Protein AF-0000000087793435 (afdb_homodimer)

Secondary structure (DSSP, 8-state):
---------------PPPHHHHHHHHTS-HHHHHHHHH-SS---HHHHHHHHHHHHHTT----HHHHHHHHS---EEEEEE--TTSHHHHHHHHHHHHHHHHTT-EEEEEE--S-HHHHHHHHHHHT-SEEEEES-HHHHHHHHHH--S-EEEEES----SSEEEEEE-HHHHHHHHHHHHHTT---EEEEES---GGGHHHHHHHHHHHHHHTPPPEEEE-----HHHHHHHHHHHHHHH---SEEEESSHHHHHHHHHHHHHHTPPTTTT-EEE-SB--GGGGGSSSPPBEEE--HHHHHHHHHHHHHHHHH-TTSPP-EEEEE-EEE--GGGS-------------------/---------------PPPHHHHHHHHTS-HHHHHHHHH-SS---HHHHHHHHHHHHHTT----HHHHHHHHS---EEEEEE--TTSHHHHHHHHHHHHHHHHTT-EEEEEE--S-HHHHHHHHHHHT-SEEEEES-HHHHHHHHHH--S-EEEEES----SSEEEEEE-HHHHHHHHHHHHHTT---EEEEES---GGGHHHHHHHHHHHHHHTPPPEEEE-----HHHHHHHHHHHHHHH---SEEEESSHHHHHHHHHHHHHHT--TTTT-EEE-SB--GGGGGSSSPPBEEE--HHHHHHHHHHHHHHHHH-TTSPP-EEEEE-EEE--GGGS-------------------

pLDDT: mean 82.8, std 18.83, range [18.84, 98.69]

Radius of gyration: 31.15 Å; Cα contacts (8 Å, |Δi|>4): 1293; chains: 2; bounding box: 87×116×89 Å

InterPro domains:
  IPR000843 LacI-type HTH domain [PF00356] (18-63)
  IPR000843 LacI-type HTH domain [PS50932] (17-71)
  IPR000843 LacI-type HTH domain [SM00354] (16-86)
  IPR000843 LacI-type HTH domain [cd01392] (20-71)
  IPR010982 Lambda repressor-like, DNA-binding domain superfamily [G3DSA:1.10.260.40] (10-74)
  IPR010982 Lambda repressor-like, DNA-binding domain superfamily [SSF47413] (15-74)
  IPR028082 Periplasmic binding protein-like I [SSF53822] (73-322)
  IPR046335 Transcriptional regulator LacI/GalR-like, sensor domain [PF13377] (180-324)

Structure (mmCIF, N/CA/C/O backbone):
data_AF-0000000087793435-model_v1
#
loop_
_entity.id
_entity.type
_entity.pdbx_description
1 polymer 'Transcriptional regulator, LacI family'
#
loop_
_atom_site.group_PDB
_atom_site.id
_atom_site.type_symbol
_atom_site.label_atom_id
_atom_site.label_alt_id
_atom_site.label_comp_id
_atom_site.label_asym_id
_atom_site.label_entity_id
_atom_site.label_seq_id
_atom_site.pdbx_PDB_ins_code
_atom_site.Cartn_x
_atom_site.Cartn_y
_atom_site.Cartn_z
_atom_site.occupancy
_atom_site.B_iso_or_equiv
_atom_site.auth_seq_id
_atom_site.auth_comp_id
_atom_site.auth_asym_id
_atom_site.auth_atom_id
_atom_site.pdbx_PDB_model_num
ATOM 1 N N . MET A 1 1 ? 39.75 32.812 42.5 1 32.31 1 MET A N 1
ATOM 2 C CA . MET A 1 1 ? 39.656 32.531 41.062 1 32.31 1 MET A CA 1
ATOM 3 C C . MET A 1 1 ? 38.188 32.625 40.594 1 32.31 1 MET A C 1
ATOM 5 O O . MET A 1 1 ? 37.312 31.953 41.156 1 32.31 1 MET A O 1
ATOM 9 N N . PRO A 1 2 ? 37.812 33.656 39.812 1 35.44 2 PRO A N 1
ATOM 10 C CA . PRO A 1 2 ? 36.406 34 39.5 1 35.44 2 PRO A CA 1
ATOM 11 C C . PRO A 1 2 ? 35.75 32.906 38.656 1 35.44 2 PRO A C 1
ATOM 13 O O . PRO A 1 2 ? 36.375 32.25 37.812 1 35.44 2 PRO A O 1
ATOM 16 N N . ARG A 1 3 ? 34.75 32.219 39.219 1 41.03 3 ARG A N 1
ATOM 17 C CA . ARG A 1 3 ? 33.844 31.234 38.594 1 41.03 3 ARG A CA 1
ATOM 18 C C . ARG A 1 3 ? 33.188 31.797 37.344 1 41.03 3 ARG A C 1
ATOM 20 O O . ARG A 1 3 ? 32.375 32.719 37.438 1 41.03 3 ARG A O 1
ATOM 27 N N . THR A 1 4 ? 33.969 31.891 36.25 1 36.12 4 THR A N 1
ATOM 28 C CA . THR A 1 4 ? 33.406 32.312 35 1 36.12 4 THR A CA 1
ATOM 29 C C . THR A 1 4 ? 32.188 31.469 34.594 1 36.12 4 THR A C 1
ATOM 31 O O . THR A 1 4 ? 32.312 30.25 34.5 1 36.12 4 THR A O 1
ATOM 34 N N . LYS A 1 5 ? 31.031 31.953 35 1 41.03 5 LYS A N 1
ATOM 35 C CA . LYS A 1 5 ? 29.734 31.438 34.562 1 41.03 5 LYS A CA 1
ATOM 36 C C . LYS A 1 5 ? 29.703 31.219 33.062 1 41.03 5 LYS A C 1
ATOM 38 O O . LYS A 1 5 ? 29.828 32.156 32.281 1 41.03 5 LYS A O 1
ATOM 43 N N . ASN A 1 6 ? 30.297 30.156 32.531 1 36.53 6 ASN A N 1
ATOM 44 C CA . ASN A 1 6 ? 30.156 29.766 31.125 1 36.53 6 ASN A CA 1
ATOM 45 C C . ASN A 1 6 ? 28.688 29.781 30.688 1 36.53 6 ASN A C 1
ATOM 47 O O . ASN A 1 6 ? 27.891 28.938 31.125 1 36.53 6 ASN A O 1
ATOM 51 N N . GLU A 1 7 ? 28.109 31 30.609 1 34.34 7 GLU A N 1
ATOM 52 C CA . GLU A 1 7 ? 26.797 31.141 30 1 34.34 7 GLU A CA 1
ATOM 53 C C . GLU A 1 7 ? 26.734 30.391 28.672 1 34.34 7 GLU A C 1
ATOM 55 O O . GLU A 1 7 ? 27.531 30.641 27.766 1 34.34 7 GLU A O 1
ATOM 60 N N . THR A 1 8 ? 26.438 29.188 28.656 1 38 8 THR A N 1
ATOM 61 C CA . THR A 1 8 ? 26.141 28.484 27.406 1 38 8 THR A CA 1
ATOM 62 C C . THR A 1 8 ? 25.359 29.375 26.469 1 38 8 THR A C 1
ATOM 64 O O . THR A 1 8 ? 24.312 29.922 26.844 1 38 8 THR A O 1
ATOM 67 N N . PRO A 1 9 ? 26.047 30.047 25.516 1 35.44 9 PRO A N 1
ATOM 68 C CA . PRO A 1 9 ? 25.328 30.922 24.578 1 35.44 9 PRO A CA 1
ATOM 69 C C . PRO A 1 9 ? 23.984 30.359 24.156 1 35.44 9 PRO A C 1
ATOM 71 O O . PRO A 1 9 ? 23.875 29.156 23.875 1 35.44 9 PRO A O 1
ATOM 74 N N . ARG A 1 10 ? 22.906 30.812 24.703 1 35.09 10 ARG A N 1
ATOM 75 C CA . ARG A 1 10 ? 21.594 30.5 24.156 1 35.09 10 ARG A CA 1
ATOM 76 C C . ARG A 1 10 ? 21.625 30.5 22.625 1 35.09 10 ARG A C 1
ATOM 78 O O . ARG A 1 10 ? 22 31.484 22 1 35.09 10 ARG A O 1
ATOM 85 N N . ILE A 1 11 ? 22.094 29.484 22.047 1 35.69 11 ILE A N 1
ATOM 86 C CA . ILE A 1 11 ? 21.922 29.438 20.594 1 35.69 11 ILE A CA 1
ATOM 87 C C . ILE A 1 11 ? 20.625 30.156 20.203 1 35.69 11 ILE A C 1
ATOM 89 O O . ILE A 1 11 ? 19.531 29.719 20.578 1 35.69 11 ILE A O 1
ATOM 93 N N . GLU A 1 12 ? 20.641 31.469 20.141 1 35.97 12 GLU A N 1
ATOM 94 C CA . GLU A 1 12 ? 19.531 32.25 19.609 1 35.97 12 GLU A CA 1
ATOM 95 C C . GLU A 1 12 ? 18.938 31.609 18.359 1 35.97 12 GLU A C 1
ATOM 97 O O . GLU A 1 12 ? 19.672 31.25 17.438 1 35.97 12 GLU A O 1
ATOM 102 N N . ARG A 1 13 ? 17.969 30.844 18.484 1 40.03 13 ARG A N 1
ATOM 103 C CA . ARG A 1 13 ? 17.25 30.406 17.297 1 40.03 13 ARG A CA 1
ATOM 104 C C . ARG A 1 13 ? 17.172 31.516 16.25 1 40.03 13 ARG A C 1
ATOM 106 O O . ARG A 1 13 ? 16.922 32.688 16.594 1 40.03 13 ARG A O 1
ATOM 113 N N . PRO A 1 14 ? 17.969 31.516 15.25 1 43.78 14 PRO A N 1
ATOM 114 C CA . PRO A 1 14 ? 17.859 32.594 14.281 1 43.78 14 PRO A CA 1
ATOM 115 C C . PRO A 1 14 ? 16.438 33.125 14.125 1 43.78 14 PRO A C 1
ATOM 117 O O . PRO A 1 14 ? 15.484 32.344 14.195 1 43.78 14 PRO A O 1
ATOM 120 N N . LYS A 1 15 ? 16.188 34.344 14.453 1 52.03 15 LYS A N 1
ATOM 121 C CA . LYS A 1 15 ? 14.898 35.031 14.375 1 52.03 15 LYS A CA 1
ATOM 122 C C . LYS A 1 15 ? 14.188 34.719 13.055 1 52.03 15 LYS A C 1
ATOM 124 O O . LYS A 1 15 ? 14.742 34.969 11.984 1 52.03 15 LYS A O 1
ATOM 129 N N . ARG A 1 16 ? 13.297 33.812 12.945 1 58.72 16 ARG A N 1
ATOM 130 C CA . ARG A 1 16 ? 12.477 33.531 11.773 1 58.72 16 ARG A CA 1
ATOM 131 C C . ARG A 1 16 ? 11.852 34.812 11.234 1 58.72 16 ARG A C 1
ATOM 133 O O . ARG A 1 16 ? 11.445 35.688 12.008 1 58.72 16 ARG A O 1
ATOM 140 N N . VAL A 1 17 ? 12.125 35.125 9.922 1 69.25 17 VAL A N 1
ATOM 141 C CA . VAL A 1 17 ? 11.555 36.281 9.234 1 69.25 17 VAL A CA 1
ATOM 142 C C . VAL A 1 17 ? 10.047 36.312 9.461 1 69.25 17 VAL A C 1
ATOM 144 O O . VAL A 1 17 ? 9.367 35.281 9.328 1 69.25 17 VAL A O 1
ATOM 147 N N . THR A 1 18 ? 9.562 37.344 10.102 1 73.56 18 THR A N 1
ATOM 148 C CA . THR A 1 18 ? 8.141 37.5 10.352 1 73.56 18 THR A CA 1
ATOM 149 C C . THR A 1 18 ? 7.496 38.375 9.273 1 73.56 18 THR A C 1
ATOM 151 O O . THR A 1 18 ? 8.195 38.969 8.438 1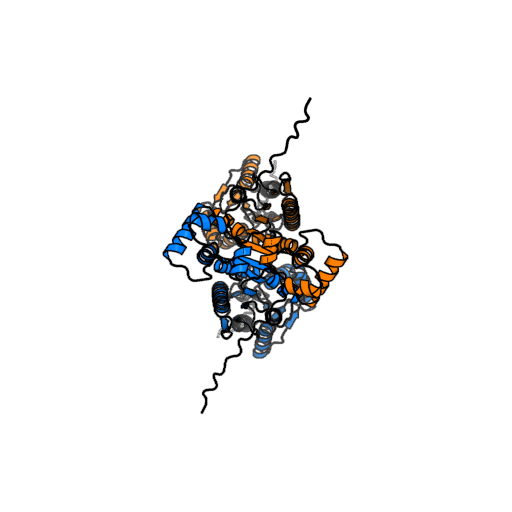 73.56 18 THR A O 1
ATOM 154 N N . LEU A 1 19 ? 6.191 38.312 9.336 1 80 19 LEU A N 1
ATOM 155 C CA . LEU A 1 19 ? 5.457 39.188 8.422 1 80 19 LEU A CA 1
ATOM 156 C C . LEU A 1 19 ? 5.871 40.656 8.609 1 80 19 LEU A C 1
ATOM 158 O O . LEU A 1 19 ? 5.941 41.406 7.637 1 80 19 LEU A O 1
ATOM 162 N N . GLN A 1 20 ? 6.168 40.969 9.867 1 82.19 20 GLN A N 1
ATOM 163 C CA . GLN A 1 20 ? 6.566 42.344 10.164 1 82.19 20 GLN A CA 1
ATOM 164 C C . GLN A 1 20 ? 7.902 42.688 9.508 1 82.19 20 GLN A C 1
ATOM 166 O O . GLN A 1 20 ? 8.086 43.781 9.008 1 82.19 20 GLN A O 1
ATOM 171 N N . ASP A 1 21 ? 8.742 41.688 9.5 1 84.81 21 ASP A N 1
ATOM 172 C CA . ASP A 1 21 ? 10.039 41.938 8.867 1 84.81 21 ASP A CA 1
ATOM 173 C C . ASP A 1 21 ? 9.883 42.25 7.383 1 84.81 21 ASP A C 1
ATOM 175 O O . ASP A 1 21 ? 10.547 43.156 6.863 1 84.81 21 ASP A O 1
ATOM 179 N N . ILE A 1 22 ? 9.047 41.469 6.824 1 86.12 22 ILE A N 1
ATOM 180 C CA . ILE A 1 22 ? 8.781 41.719 5.406 1 86.12 22 ILE A CA 1
ATOM 181 C C . ILE A 1 22 ? 8.109 43.062 5.219 1 86.12 22 ILE A C 1
ATOM 183 O O . ILE A 1 22 ? 8.445 43.812 4.289 1 86.12 22 ILE A O 1
ATOM 187 N N . ALA A 1 23 ? 7.27 43.375 6.062 1 88.81 23 ALA A N 1
ATOM 188 C CA . ALA A 1 23 ? 6.566 44.656 6.008 1 88.81 23 ALA A CA 1
ATOM 189 C C . ALA A 1 23 ? 7.539 45.812 6.113 1 88.81 23 ALA A C 1
ATOM 191 O O . ALA A 1 23 ? 7.434 46.812 5.367 1 88.81 23 ALA A O 1
ATOM 192 N N . ASP A 1 24 ? 8.438 45.656 6.938 1 89.31 24 ASP A N 1
ATOM 193 C CA . ASP A 1 24 ? 9.43 46.719 7.172 1 89.31 24 ASP A CA 1
ATOM 194 C C . ASP A 1 24 ? 10.297 46.938 5.938 1 89.31 24 ASP A C 1
ATOM 196 O O . ASP A 1 24 ? 10.578 48.062 5.559 1 89.31 24 ASP A O 1
ATOM 200 N N . VAL A 1 25 ? 10.641 45.875 5.355 1 89 25 VAL A N 1
ATOM 201 C CA . VAL A 1 25 ? 11.508 45.938 4.188 1 89 25 VAL A CA 1
ATOM 202 C C . VAL A 1 25 ? 10.719 46.469 2.99 1 89 25 VAL A C 1
ATOM 204 O O . VAL A 1 25 ? 11.234 47.25 2.197 1 89 25 VAL A O 1
ATOM 207 N N . ALA A 1 26 ? 9.578 46 2.898 1 88.75 26 ALA A N 1
ATOM 208 C CA . ALA A 1 26 ? 8.734 46.344 1.761 1 88.75 26 ALA A CA 1
ATOM 209 C C . ALA A 1 26 ? 8.141 47.75 1.93 1 88.75 26 ALA A C 1
ATOM 211 O O . ALA A 1 26 ? 7.656 48.344 0.965 1 88.75 26 ALA A O 1
ATOM 212 N N . GLY A 1 27 ? 8.164 48.312 3.127 1 90.5 27 GLY A N 1
ATOM 213 C CA . GLY A 1 27 ? 7.598 49.625 3.391 1 90.5 27 GLY A CA 1
ATOM 214 C C . GLY A 1 27 ? 6.078 49.656 3.385 1 90.5 27 GLY A C 1
ATOM 215 O O . GLY A 1 27 ? 5.461 50.594 2.898 1 90.5 27 GLY A O 1
ATOM 216 N N . VAL A 1 28 ? 5.523 48.562 3.664 1 88.88 28 VAL A N 1
ATOM 217 C CA . VAL A 1 28 ? 4.07 48.438 3.727 1 88.88 28 VAL A CA 1
ATOM 218 C C . VAL A 1 28 ? 3.65 47.938 5.098 1 88.88 28 VAL A C 1
ATOM 220 O O . VAL A 1 28 ? 4.496 47.562 5.91 1 88.88 28 VAL A O 1
ATOM 223 N N . LYS A 1 29 ? 2.379 48.031 5.391 1 85.56 29 LYS A N 1
ATOM 224 C CA . LYS A 1 29 ? 1.848 47.5 6.645 1 85.56 29 LYS A CA 1
ATOM 225 C C . LYS A 1 29 ? 1.837 45.969 6.645 1 85.56 29 LYS A C 1
ATOM 227 O O . LYS A 1 29 ? 1.738 45.344 5.586 1 85.56 29 LYS A O 1
ATOM 232 N N . LYS A 1 30 ? 1.914 45.344 7.832 1 86.38 30 LYS A N 1
ATOM 233 C CA . LYS A 1 30 ? 1.928 43.906 8.031 1 86.38 30 LYS A CA 1
ATOM 234 C C . LYS A 1 30 ? 0.72 43.25 7.367 1 86.38 30 LYS A C 1
ATOM 236 O O . LYS A 1 30 ? 0.837 42.156 6.781 1 86.38 30 LYS A O 1
ATOM 241 N N . MET A 1 31 ? -0.363 44 7.395 1 80.12 31 MET A N 1
ATOM 242 C CA . MET A 1 31 ? -1.601 43.469 6.824 1 80.12 31 MET A CA 1
ATOM 243 C C . MET A 1 31 ? -1.49 43.344 5.312 1 80.12 31 MET A C 1
ATOM 245 O O . MET A 1 31 ? -2.045 42.406 4.723 1 80.12 31 MET A O 1
ATOM 249 N N . VAL A 1 32 ? -0.834 44.25 4.742 1 81.5 32 VAL A N 1
ATOM 250 C CA . VAL A 1 32 ? -0.651 44.25 3.295 1 81.5 32 VAL A CA 1
ATOM 251 C C . VAL A 1 32 ? 0.236 43.062 2.898 1 81.5 32 VAL A C 1
ATOM 253 O O . VAL A 1 32 ? -0.026 42.406 1.899 1 81.5 32 VAL A O 1
ATOM 256 N N . VAL A 1 33 ? 1.247 42.75 3.781 1 83.5 33 VAL A N 1
ATOM 257 C CA . VAL A 1 33 ? 2.141 41.625 3.533 1 83.5 33 VAL A CA 1
ATOM 258 C C . VAL A 1 33 ? 1.359 40.312 3.637 1 83.5 33 VAL A C 1
ATOM 260 O O . VAL A 1 33 ? 1.476 39.438 2.768 1 83.5 33 VAL A O 1
ATOM 263 N N . SER A 1 34 ? 0.576 40.25 4.598 1 76.62 34 SER A N 1
ATOM 264 C CA . SER A 1 34 ? -0.233 39.031 4.801 1 76.62 34 SER A CA 1
ATOM 265 C C . SER A 1 34 ? -1.158 38.812 3.613 1 76.62 34 SER A C 1
ATOM 267 O O . SER A 1 34 ? -1.229 37.688 3.098 1 76.62 34 SER A O 1
ATOM 269 N N . ASN A 1 35 ? -1.756 39.875 3.209 1 74.31 35 ASN A N 1
ATOM 270 C CA . ASN A 1 35 ? -2.674 39.781 2.08 1 74.31 35 ASN A CA 1
ATOM 271 C C . ASN A 1 35 ? -1.939 39.406 0.793 1 74.31 35 ASN A C 1
ATOM 273 O O . ASN A 1 35 ? -2.436 38.625 -0.004 1 74.31 35 ASN A O 1
ATOM 277 N N . ALA A 1 36 ? -0.832 40 0.642 1 74.12 36 ALA A N 1
ATOM 278 C CA . ALA A 1 36 ? -0.05 39.75 -0.572 1 74.12 36 ALA A CA 1
ATOM 279 C C . ALA A 1 36 ? 0.448 38.312 -0.646 1 74.12 36 ALA A C 1
ATOM 281 O O . ALA A 1 36 ? 0.513 37.75 -1.73 1 74.12 36 ALA A O 1
ATOM 282 N N . LEU A 1 37 ? 0.745 37.812 0.496 1 74.12 37 LEU A N 1
ATOM 283 C CA . LEU A 1 37 ? 1.347 36.5 0.53 1 74.12 37 LEU A CA 1
ATOM 284 C C . LEU A 1 37 ? 0.274 35.406 0.525 1 74.12 37 LEU A C 1
ATOM 286 O O . LEU A 1 37 ? 0.468 34.344 -0.056 1 74.12 37 LEU A O 1
ATOM 290 N N . ASN A 1 38 ? -0.899 35.781 1.141 1 65.12 38 ASN A N 1
ATOM 291 C CA . ASN A 1 38 ? -1.924 34.75 1.334 1 65.12 38 ASN A CA 1
ATOM 292 C C . ASN A 1 38 ? -3.1 34.938 0.382 1 65.12 38 ASN A C 1
ATOM 294 O O . ASN A 1 38 ? -3.949 34.062 0.247 1 65.12 38 ASN A O 1
ATOM 298 N N . GLY A 1 39 ? -3.137 36.031 -0.288 1 59.53 39 GLY A N 1
ATOM 299 C CA . GLY A 1 39 ? -4.164 36.312 -1.277 1 59.53 39 GLY A CA 1
ATOM 300 C C . GLY A 1 39 ? -5.535 36.531 -0.666 1 59.53 39 GLY A C 1
ATOM 301 O O . GLY A 1 39 ? -6.551 36.156 -1.254 1 59.53 39 GLY A O 1
ATOM 302 N N . THR A 1 40 ? -5.625 37 0.564 1 56.06 40 THR A N 1
ATOM 303 C CA . THR A 1 40 ? -6.887 37.156 1.274 1 56.06 40 THR A CA 1
ATOM 304 C C . THR A 1 40 ? -7.609 38.438 0.832 1 56.06 40 THR A C 1
ATOM 306 O O . THR A 1 40 ? -8.836 38.438 0.735 1 56.06 40 THR A O 1
ATOM 309 N N . ARG A 1 41 ? -6.91 39.5 0.676 1 62.28 41 ARG A N 1
ATOM 310 C CA . ARG A 1 41 ? -7.473 40.75 0.179 1 62.28 41 ARG A CA 1
ATOM 311 C C . ARG A 1 41 ? -6.68 41.281 -1.016 1 62.28 41 ARG A C 1
ATOM 313 O O . ARG A 1 41 ? -5.523 40.875 -1.213 1 62.28 41 ARG A O 1
ATOM 320 N N . SER A 1 42 ? -7.336 42 -1.888 1 72.19 42 SER A N 1
ATOM 321 C CA . SER A 1 42 ? -6.707 42.562 -3.082 1 72.19 42 SER A CA 1
ATOM 322 C C . SER A 1 42 ? -5.562 43.5 -2.717 1 72.19 42 SER A C 1
ATOM 324 O O . SER A 1 42 ? -5.695 44.312 -1.814 1 72.19 42 SER A O 1
ATOM 326 N N . VAL A 1 43 ? -4.469 43.188 -3.23 1 75.81 43 VAL A N 1
ATOM 327 C CA . VAL A 1 43 ? -3.285 44.031 -3.146 1 75.81 43 VAL A CA 1
ATOM 328 C C . VAL A 1 43 ? -2.797 44.375 -4.551 1 75.81 43 VAL A C 1
ATOM 330 O O . VAL A 1 43 ? -2.988 43.625 -5.488 1 75.81 43 VAL A O 1
ATOM 333 N N . ALA A 1 44 ? -2.443 45.656 -4.738 1 81.5 44 ALA A N 1
ATOM 334 C CA . ALA A 1 44 ? -1.907 46.062 -6.039 1 81.5 44 ALA A CA 1
ATOM 335 C C . ALA A 1 44 ? -0.856 45.062 -6.523 1 81.5 44 ALA A C 1
ATOM 337 O O . ALA A 1 44 ? -0.029 44.594 -5.742 1 81.5 44 ALA A O 1
ATOM 338 N N . PRO A 1 45 ? -0.929 44.688 -7.797 1 82.44 45 PRO A N 1
ATOM 339 C CA . PRO A 1 45 ? -0.01 43.688 -8.352 1 82.44 45 PRO A CA 1
ATOM 340 C C . PRO A 1 45 ? 1.455 44.031 -8.07 1 82.44 45 PRO A C 1
ATOM 342 O O . PRO A 1 45 ? 2.244 43.125 -7.766 1 82.44 45 PRO A O 1
ATOM 345 N N . ALA A 1 46 ? 1.786 45.281 -8.219 1 84.12 46 ALA A N 1
ATOM 346 C CA . ALA A 1 46 ? 3.17 45.719 -7.996 1 84.12 46 ALA A CA 1
ATOM 347 C C . ALA A 1 46 ? 3.605 45.406 -6.562 1 84.12 46 ALA A C 1
ATOM 349 O O . ALA A 1 46 ? 4.723 44.938 -6.328 1 84.12 46 ALA A O 1
ATOM 350 N N . THR A 1 47 ? 2.725 45.625 -5.668 1 85.94 47 THR A N 1
ATOM 351 C CA . THR A 1 47 ? 3.012 45.406 -4.258 1 85.94 47 THR A CA 1
ATOM 352 C C . THR A 1 47 ? 3.121 43.906 -3.957 1 85.94 47 THR A C 1
ATOM 354 O O . THR A 1 47 ? 3.998 43.469 -3.201 1 85.94 47 THR A O 1
ATOM 357 N N . ARG A 1 48 ? 2.275 43.125 -4.488 1 84.19 48 ARG A N 1
ATOM 358 C CA . ARG A 1 48 ? 2.293 41.656 -4.301 1 84.19 48 ARG A CA 1
ATOM 359 C C . ARG A 1 48 ? 3.619 41.062 -4.762 1 84.19 48 ARG A C 1
ATOM 361 O O . ARG A 1 48 ? 4.227 40.281 -4.047 1 84.19 48 ARG A O 1
ATOM 368 N N . GLU A 1 49 ? 3.973 41.5 -5.918 1 82.88 49 GLU A N 1
ATOM 369 C CA . GLU A 1 49 ? 5.23 41 -6.457 1 82.88 49 GLU A CA 1
ATOM 370 C C . GLU A 1 49 ? 6.406 41.375 -5.562 1 82.88 49 GLU A C 1
ATOM 372 O O . GLU A 1 49 ? 7.297 40.562 -5.316 1 82.88 49 GLU A O 1
ATOM 377 N N . LYS A 1 50 ? 6.426 42.656 -5.191 1 85.94 50 LYS A N 1
ATOM 378 C CA . LYS A 1 50 ? 7.488 43.125 -4.32 1 85.94 50 LYS A CA 1
ATOM 379 C C . LYS A 1 50 ? 7.547 42.344 -3.021 1 85.94 50 LYS A C 1
ATOM 381 O O . LYS A 1 50 ? 8.625 41.938 -2.594 1 85.94 50 LYS A O 1
ATOM 386 N N . VAL A 1 51 ? 6.398 42.156 -2.457 1 86.19 51 VAL A N 1
ATOM 387 C CA . VAL A 1 51 ? 6.305 41.438 -1.184 1 86.19 51 VAL A CA 1
ATOM 388 C C . VAL A 1 51 ? 6.75 40 -1.364 1 86.19 51 VAL A C 1
ATOM 390 O O . VAL A 1 51 ? 7.492 39.469 -0.539 1 86.19 51 VAL A O 1
ATOM 393 N N . GLN A 1 52 ? 6.363 39.375 -2.387 1 80.12 52 GLN A N 1
ATOM 394 C CA . GLN A 1 52 ? 6.73 37.969 -2.66 1 80.12 52 GLN A CA 1
ATOM 395 C C . GLN A 1 52 ? 8.234 37.844 -2.879 1 80.12 52 GLN A C 1
ATOM 397 O O . GLN A 1 52 ? 8.844 36.875 -2.422 1 80.12 52 GLN A O 1
ATOM 402 N N . GLN A 1 53 ? 8.781 38.812 -3.625 1 80 53 GLN A N 1
ATOM 403 C CA . GLN A 1 53 ? 10.227 38.812 -3.854 1 80 53 GLN A CA 1
ATOM 404 C C . GLN A 1 53 ? 10.984 38.938 -2.537 1 80 53 GLN A C 1
ATOM 406 O O . GLN A 1 53 ? 11.961 38.219 -2.307 1 80 53 GLN A O 1
ATOM 411 N N . ILE A 1 54 ? 10.555 39.844 -1.729 1 84.06 54 ILE A N 1
ATOM 412 C CA . ILE A 1 54 ? 11.203 40.062 -0.443 1 84.06 54 ILE A CA 1
ATOM 413 C C . ILE A 1 54 ? 11.086 38.812 0.425 1 84.06 54 ILE A C 1
ATOM 415 O O . ILE A 1 54 ? 12.039 38.438 1.092 1 84.06 54 ILE A O 1
ATOM 419 N N . ALA A 1 55 ? 9.914 38.25 0.428 1 76.12 55 ALA A N 1
ATOM 420 C CA . ALA A 1 55 ? 9.68 37.062 1.206 1 76.12 55 ALA A CA 1
ATOM 421 C C . ALA A 1 55 ? 10.641 35.938 0.789 1 76.12 55 ALA A C 1
ATOM 423 O O . ALA A 1 55 ? 11.195 35.219 1.639 1 76.12 55 ALA A O 1
ATOM 424 N N . ARG A 1 56 ? 10.836 35.844 -0.446 1 70.44 56 ARG A N 1
ATOM 425 C CA . ARG A 1 56 ? 11.766 34.875 -0.982 1 70.44 56 ARG A CA 1
ATOM 426 C C . ARG A 1 56 ? 13.195 35.188 -0.561 1 70.44 56 ARG A C 1
ATOM 428 O O . ARG A 1 56 ? 13.938 34.281 -0.153 1 70.44 56 ARG A O 1
ATOM 435 N N . GLU A 1 57 ? 13.492 36.438 -0.732 1 73.31 57 GLU A N 1
ATOM 436 C CA . GLU A 1 57 ? 14.844 36.875 -0.409 1 73.31 57 GLU A CA 1
ATOM 437 C C . GLU A 1 57 ? 15.164 36.656 1.068 1 73.31 57 GLU A C 1
ATOM 439 O O . GLU A 1 57 ? 16.297 36.312 1.427 1 73.31 57 GLU A O 1
ATOM 444 N N . LEU A 1 58 ? 14.117 36.844 1.808 1 74.06 58 LEU A N 1
ATOM 445 C CA . LEU A 1 58 ? 14.312 36.719 3.248 1 74.06 58 LEU A CA 1
ATOM 446 C C . LEU A 1 58 ? 14.062 35.281 3.713 1 74.06 58 LEU A C 1
ATOM 448 O O . LEU A 1 58 ? 14.086 35 4.914 1 74.06 58 LEU A O 1
ATOM 452 N N . ASN A 1 59 ? 13.742 34.5 2.777 1 66.5 59 ASN A N 1
ATOM 453 C CA . ASN A 1 59 ? 13.453 33.094 3.053 1 66.5 59 ASN A CA 1
ATOM 454 C C . ASN A 1 59 ? 12.312 32.969 4.059 1 66.5 59 ASN A C 1
ATOM 456 O O . ASN A 1 59 ? 12.422 32.188 5.016 1 66.5 59 ASN A O 1
ATOM 460 N N . TYR A 1 60 ? 11.375 33.938 3.773 1 63.72 60 TYR A N 1
ATOM 461 C CA . TYR A 1 60 ? 10.203 33.875 4.637 1 63.72 60 TYR A CA 1
ATOM 462 C C . TYR A 1 60 ? 9.398 32.625 4.387 1 63.72 60 TYR A C 1
ATOM 464 O O . TYR A 1 60 ? 9.109 32.281 3.236 1 63.72 60 TYR A O 1
ATOM 472 N N . ILE A 1 61 ? 9.156 31.875 5.406 1 57.69 61 ILE A N 1
ATOM 473 C CA . ILE A 1 61 ? 8.258 30.734 5.34 1 57.69 61 ILE A CA 1
ATOM 474 C C . ILE A 1 61 ? 6.953 31.047 6.062 1 57.69 61 ILE A C 1
ATOM 476 O O . ILE A 1 61 ? 6.957 31.344 7.262 1 57.69 61 ILE A O 1
ATOM 480 N N . PRO A 1 62 ? 5.902 31.344 5.109 1 58.47 62 PRO A N 1
ATOM 481 C CA . PRO A 1 62 ? 4.629 31.641 5.77 1 58.47 62 PRO A CA 1
ATOM 482 C C . PRO A 1 62 ? 4.293 30.656 6.883 1 58.47 62 PRO A C 1
ATOM 484 O O . PRO A 1 62 ? 4.594 29.453 6.77 1 58.47 62 PRO A O 1
ATOM 487 N N . ASN A 1 63 ? 4.082 31.25 8.031 1 60.78 63 ASN A N 1
ATOM 488 C CA . ASN A 1 63 ? 3.672 30.406 9.148 1 60.78 63 ASN A CA 1
ATOM 489 C C . ASN A 1 63 ? 2.32 29.75 8.883 1 60.78 63 ASN A C 1
ATOM 491 O O . ASN A 1 63 ? 1.33 30.438 8.625 1 60.78 63 ASN A O 1
ATOM 495 N N . PHE A 1 64 ? 2.268 28.516 8.656 1 65.5 64 PHE A N 1
ATOM 496 C CA . PHE A 1 64 ? 1.085 27.703 8.398 1 65.5 64 PHE A CA 1
ATOM 497 C C . PHE A 1 64 ? -0.052 28.094 9.336 1 65.5 64 PHE A C 1
ATOM 499 O O . PHE A 1 64 ? -1.198 28.234 8.906 1 65.5 64 PHE A O 1
ATOM 506 N N . ALA A 1 65 ? 0.311 28.328 10.523 1 63.03 65 ALA A N 1
ATOM 507 C CA . ALA A 1 65 ? -0.699 28.656 11.523 1 63.03 65 ALA A CA 1
ATOM 508 C C . ALA A 1 65 ? -1.297 30.031 11.273 1 63.03 65 ALA A C 1
ATOM 510 O O . ALA A 1 65 ? -2.508 30.219 11.398 1 63.03 65 ALA A O 1
ATOM 511 N N . ALA A 1 66 ? -0.428 30.891 10.891 1 61.91 66 ALA A N 1
ATOM 512 C CA . ALA A 1 66 ? -0.893 32.25 10.625 1 61.91 66 ALA A CA 1
ATOM 513 C C . ALA A 1 66 ? -1.772 32.312 9.383 1 61.91 66 ALA A C 1
ATOM 515 O O . ALA A 1 66 ? -2.809 32.969 9.367 1 61.91 66 ALA A O 1
ATOM 516 N N . ARG A 1 67 ? -1.283 31.609 8.414 1 65.06 67 ARG A N 1
ATOM 517 C CA . ARG A 1 67 ? -2.061 31.547 7.184 1 65.06 67 ARG A CA 1
ATOM 518 C C . ARG A 1 67 ? -3.424 30.906 7.43 1 65.06 67 ARG A C 1
ATOM 520 O O . ARG A 1 67 ? -4.438 31.375 6.902 1 65.06 67 ARG A O 1
ATOM 527 N N . ALA A 1 68 ? -3.375 29.859 8.148 1 69.5 68 ALA A N 1
ATOM 528 C CA . ALA A 1 68 ? -4.621 29.156 8.453 1 69.5 68 ALA A CA 1
ATOM 529 C C . ALA A 1 68 ? -5.582 30.062 9.227 1 69.5 68 ALA A C 1
ATOM 531 O O . ALA A 1 68 ? -6.797 30.016 9 1 69.5 68 ALA A O 1
ATOM 532 N N . LEU A 1 69 ? -5.023 30.906 10.008 1 63.69 69 LEU A N 1
ATOM 533 C CA . LEU A 1 69 ? -5.84 31.828 10.805 1 63.69 69 LEU A CA 1
ATOM 534 C C . LEU A 1 69 ? -6.426 32.938 9.93 1 63.69 69 LEU A C 1
ATOM 536 O O . LEU A 1 69 ? -7.57 33.344 10.133 1 63.69 69 LEU A O 1
ATOM 540 N N . THR A 1 70 ? -5.586 33.312 8.969 1 61.69 70 THR A N 1
ATOM 541 C CA . THR A 1 70 ? -5.988 34.438 8.148 1 61.69 70 THR A CA 1
ATOM 542 C C . THR A 1 70 ? -6.934 34 7.035 1 61.69 70 THR A C 1
ATOM 544 O O . THR A 1 70 ? -7.934 34.656 6.762 1 61.69 70 THR A O 1
ATOM 547 N N . THR A 1 71 ? -6.613 32.875 6.438 1 64.56 71 THR A N 1
ATOM 548 C CA . THR A 1 71 ? -7.367 32.438 5.266 1 64.56 71 THR A CA 1
ATOM 549 C C . THR A 1 71 ? -8.391 31.375 5.645 1 64.56 71 THR A C 1
ATOM 551 O O . THR A 1 71 ? -9.336 31.125 4.895 1 64.56 71 THR A O 1
ATOM 554 N N . GLY A 1 72 ? -8.164 30.797 6.781 1 68.25 72 GLY A N 1
ATOM 555 C CA . GLY A 1 72 ? -8.984 29.672 7.164 1 68.25 72 GLY A CA 1
ATOM 556 C C . GLY A 1 72 ? -8.648 28.406 6.398 1 68.25 72 GLY A C 1
ATOM 557 O O . GLY A 1 72 ? -9.391 27.422 6.461 1 68.25 72 GLY A O 1
ATOM 558 N N . ARG A 1 73 ? -7.613 28.531 5.535 1 77 73 ARG A N 1
ATOM 559 C CA . ARG A 1 73 ? -7.195 27.391 4.727 1 77 73 ARG A CA 1
ATOM 560 C C . ARG A 1 73 ? -5.828 26.875 5.172 1 77 73 ARG A C 1
ATOM 562 O O . ARG A 1 73 ? -4.922 27.656 5.453 1 77 73 ARG A O 1
ATOM 569 N N . THR A 1 74 ? -5.684 25.609 5.281 1 79.81 74 THR A N 1
ATOM 570 C CA . THR A 1 74 ? -4.434 25 5.73 1 79.81 74 THR A CA 1
ATOM 571 C C . THR A 1 74 ? -3.682 24.375 4.559 1 79.81 74 THR A C 1
ATOM 573 O O . THR A 1 74 ? -2.477 24.141 4.648 1 79.81 74 THR A O 1
ATOM 576 N N . GLY A 1 75 ? -4.414 24.094 3.465 1 86.31 75 GLY A N 1
ATOM 577 C CA . GLY A 1 75 ? -3.811 23.375 2.355 1 86.31 75 GLY A CA 1
ATOM 578 C C . GLY A 1 75 ? -3.707 21.891 2.598 1 86.31 75 GLY A C 1
ATOM 579 O O . GLY A 1 75 ? -3.049 21.172 1.838 1 86.31 75 GLY A O 1
ATOM 580 N N . ILE A 1 76 ? -4.406 21.406 3.633 1 90.25 76 ILE A N 1
ATOM 581 C CA . ILE A 1 76 ? -4.352 20 3.988 1 90.25 76 ILE A CA 1
ATOM 582 C C . ILE A 1 76 ? -5.656 19.312 3.58 1 90.25 76 ILE A C 1
ATOM 584 O O . ILE A 1 76 ? -6.742 19.844 3.812 1 90.25 76 ILE A O 1
ATOM 588 N N . ILE A 1 77 ? -5.473 18.203 2.891 1 94.31 77 ILE A N 1
ATOM 589 C CA . ILE A 1 77 ? -6.605 17.375 2.496 1 94.31 77 ILE A CA 1
ATOM 590 C C . ILE A 1 77 ? -6.551 16.047 3.236 1 94.31 77 ILE A C 1
ATOM 592 O O . ILE A 1 77 ? -5.539 15.344 3.189 1 94.31 77 ILE A O 1
ATOM 596 N N . ALA A 1 78 ? -7.633 15.719 3.928 1 93.44 78 ALA A N 1
ATOM 597 C CA . ALA A 1 78 ? -7.703 14.453 4.645 1 93.44 78 ALA A CA 1
ATOM 598 C C . ALA A 1 78 ? -8.195 13.328 3.732 1 93.44 78 ALA A C 1
ATOM 600 O O . ALA A 1 78 ? -9.164 13.508 2.994 1 93.44 78 ALA A O 1
ATOM 601 N N . ILE A 1 79 ? -7.473 12.258 3.764 1 94.44 79 ILE A N 1
ATOM 602 C CA . ILE A 1 79 ? -7.941 11.047 3.104 1 94.44 79 ILE A CA 1
ATOM 603 C C . ILE A 1 79 ? -8.352 10.016 4.152 1 94.44 79 ILE A C 1
ATOM 605 O O . ILE A 1 79 ? -7.523 9.547 4.938 1 94.44 79 ILE A O 1
ATOM 609 N N . LEU A 1 80 ? -9.617 9.75 4.156 1 90.44 80 LEU A N 1
ATOM 610 C CA . LEU A 1 80 ? -10.156 8.688 5.008 1 90.44 80 LEU A CA 1
ATOM 611 C C . LEU A 1 80 ? -10.109 7.344 4.293 1 90.44 80 LEU A C 1
ATOM 613 O O . LEU A 1 80 ? -10.805 7.148 3.289 1 90.44 80 LEU A O 1
ATOM 617 N N . SER A 1 81 ? -9.266 6.504 4.801 1 90.38 81 SER A N 1
ATOM 618 C CA . SER A 1 81 ? -8.992 5.281 4.051 1 90.38 81 SER A CA 1
ATOM 619 C C . SER A 1 81 ? -8.914 4.074 4.977 1 90.38 81 SER A C 1
ATOM 621 O O . SER A 1 81 ? -8.82 4.223 6.199 1 90.38 81 SER A O 1
ATOM 623 N N . GLY A 1 82 ? -9.016 2.889 4.34 1 87.94 82 GLY A N 1
ATOM 624 C CA . GLY A 1 82 ? -8.695 1.663 5.055 1 87.94 82 GLY A CA 1
ATOM 625 C C . GLY A 1 82 ? -7.207 1.436 5.215 1 87.94 82 GLY A C 1
ATOM 626 O O . GLY A 1 82 ? -6.41 2.367 5.07 1 87.94 82 GLY A O 1
ATOM 627 N N . ARG A 1 83 ? -6.875 0.174 5.492 1 86.69 83 ARG A N 1
ATOM 628 C CA . ARG A 1 83 ? -5.484 -0.193 5.738 1 86.69 83 ARG A CA 1
ATOM 629 C C . ARG A 1 83 ? -4.676 -0.176 4.445 1 86.69 83 ARG A C 1
ATOM 631 O O . ARG A 1 83 ? -5.086 -0.769 3.443 1 86.69 83 ARG A O 1
ATOM 638 N N . LEU A 1 84 ? -3.535 0.454 4.52 1 92.06 84 LEU A N 1
ATOM 639 C CA . LEU A 1 84 ? -2.707 0.565 3.326 1 92.06 84 LEU A CA 1
ATOM 640 C C . LEU A 1 84 ? -2.02 -0.76 3.014 1 92.06 84 LEU A C 1
ATOM 642 O O . LEU A 1 84 ? -1.466 -0.937 1.927 1 92.06 84 LEU A O 1
ATOM 646 N N . SER A 1 85 ? -2.135 -1.696 3.932 1 85.81 85 SER A N 1
ATOM 647 C CA . SER A 1 85 ? -1.644 -3.039 3.639 1 85.81 85 SER A CA 1
ATOM 648 C C . SER A 1 85 ? -2.51 -3.727 2.588 1 85.81 85 SER A C 1
ATOM 650 O O . SER A 1 85 ? -2.111 -4.742 2.016 1 85.81 85 SER A O 1
ATOM 652 N N . GLU A 1 86 ? -3.641 -3.191 2.387 1 87.12 86 GLU A N 1
ATOM 653 C CA . GLU A 1 86 ? -4.48 -3.631 1.277 1 87.12 86 GLU A CA 1
ATOM 654 C C . GLU A 1 86 ? -4.164 -2.855 0.002 1 87.12 86 GLU A C 1
ATOM 656 O O . GLU A 1 86 ? -4.359 -1.64 -0.055 1 87.12 86 GLU A O 1
ATOM 661 N N . PRO A 1 87 ? -3.791 -3.561 -0.995 1 89.88 87 PRO A N 1
ATOM 662 C CA . PRO A 1 87 ? -3.293 -2.902 -2.205 1 89.88 87 PRO A CA 1
ATOM 663 C C . PRO A 1 87 ? -4.309 -1.938 -2.812 1 89.88 87 PRO A C 1
ATOM 665 O O . PRO A 1 87 ? -3.93 -0.915 -3.387 1 89.88 87 PRO A O 1
ATOM 668 N N . TYR A 1 88 ? -5.574 -2.221 -2.67 1 90 88 TYR A N 1
ATOM 669 C CA . TYR A 1 88 ? -6.609 -1.342 -3.207 1 90 88 TYR A CA 1
ATOM 670 C C . TYR A 1 88 ? -6.516 0.049 -2.59 1 90 88 TYR A C 1
ATOM 672 O O . TYR A 1 88 ? -6.445 1.05 -3.309 1 90 88 TYR A O 1
ATOM 680 N N . TYR A 1 89 ? -6.43 0.117 -1.325 1 92.06 89 TYR A N 1
ATOM 681 C CA . TYR A 1 89 ? -6.363 1.392 -0.619 1 92.06 89 TYR A CA 1
ATOM 682 C C . TYR A 1 89 ? -5.035 2.09 -0.873 1 92.06 89 TYR A C 1
ATOM 684 O O . TYR A 1 89 ? -4.988 3.311 -1.044 1 92.06 89 TYR A O 1
ATOM 692 N N . ALA A 1 90 ? -4.008 1.3 -0.878 1 93.75 90 ALA A N 1
ATOM 693 C CA . ALA A 1 90 ? -2.686 1.867 -1.136 1 93.75 90 ALA A CA 1
ATOM 694 C C . ALA A 1 90 ? -2.637 2.547 -2.502 1 93.75 90 ALA A C 1
ATOM 696 O O . ALA A 1 90 ? -2.104 3.65 -2.633 1 93.75 90 ALA A O 1
ATOM 697 N N . SER A 1 91 ? -3.23 1.92 -3.484 1 94 91 SER A N 1
ATOM 698 C CA . SER A 1 91 ? -3.254 2.465 -4.836 1 94 91 SER A CA 1
ATOM 699 C C . SER A 1 91 ? -4.09 3.738 -4.906 1 94 91 SER A C 1
ATOM 701 O O . SER A 1 91 ? -3.691 4.711 -5.551 1 94 91 SER A O 1
ATOM 703 N N . MET A 1 92 ? -5.18 3.703 -4.238 1 94.75 92 MET A N 1
ATOM 704 C CA . MET A 1 92 ? -6.055 4.871 -4.223 1 94.75 92 MET A CA 1
ATOM 705 C C . MET A 1 92 ? -5.359 6.066 -3.588 1 94.75 92 MET A C 1
ATOM 707 O O . MET A 1 92 ? -5.363 7.164 -4.148 1 94.75 92 MET A O 1
ATOM 711 N N . VAL A 1 93 ? -4.766 5.844 -2.463 1 95.94 93 VAL A N 1
ATOM 712 C CA . VAL A 1 93 ? -4.109 6.922 -1.731 1 95.94 93 VAL A CA 1
ATOM 713 C C . VAL A 1 93 ? -2.912 7.438 -2.529 1 95.94 93 VAL A C 1
ATOM 715 O O . VAL A 1 93 ? -2.656 8.641 -2.568 1 95.94 93 VAL A O 1
ATOM 718 N N . ASP A 1 94 ? -2.201 6.52 -3.158 1 95.06 94 ASP A N 1
ATOM 719 C CA . ASP A 1 94 ? -1.068 6.898 -3.996 1 95.06 94 ASP A CA 1
ATOM 720 C C . ASP A 1 94 ? -1.504 7.844 -5.113 1 95.06 94 ASP A C 1
ATOM 722 O O . ASP A 1 94 ? -0.88 8.883 -5.336 1 95.06 94 ASP A O 1
ATOM 726 N N . LEU A 1 95 ? -2.539 7.48 -5.797 1 95.56 95 LEU A N 1
ATOM 727 C CA . LEU A 1 95 ? -3.053 8.266 -6.914 1 95.56 95 LEU A CA 1
ATOM 728 C C . LEU A 1 95 ? -3.596 9.609 -6.43 1 95.56 95 LEU A C 1
ATOM 730 O O . LEU A 1 95 ? -3.334 10.648 -7.043 1 95.56 95 LEU A O 1
ATOM 734 N N . LEU A 1 96 ? -4.289 9.586 -5.332 1 97.25 96 LEU A N 1
ATOM 735 C CA . LEU A 1 96 ? -4.836 10.82 -4.781 1 97.25 96 LEU A CA 1
ATOM 736 C C . LEU A 1 96 ? -3.719 11.758 -4.348 1 97.25 96 LEU A C 1
ATOM 738 O O . LEU A 1 96 ? -3.805 12.969 -4.566 1 97.25 96 LEU A O 1
ATOM 742 N N . GLU A 1 97 ? -2.729 11.188 -3.707 1 95.19 97 GLU A N 1
ATOM 743 C CA . GLU A 1 97 ? -1.597 12 -3.264 1 95.19 97 GLU A CA 1
ATOM 744 C C . GLU A 1 97 ? -0.939 12.719 -4.438 1 95.19 97 GLU A C 1
ATOM 746 O O . GLU A 1 97 ? -0.571 13.891 -4.328 1 95.19 97 GLU A O 1
ATOM 751 N N . ARG A 1 98 ? -0.829 12.086 -5.551 1 92.69 98 ARG A N 1
ATOM 752 C CA . ARG A 1 98 ? -0.22 12.664 -6.742 1 92.69 98 ARG A CA 1
ATOM 753 C C . ARG A 1 98 ? -1.017 13.875 -7.23 1 92.69 98 ARG A C 1
ATOM 755 O O . ARG A 1 98 ? -0.445 14.922 -7.523 1 92.69 98 ARG A O 1
ATOM 762 N N . HIS A 1 99 ? -2.295 13.719 -7.266 1 95.44 99 HIS A N 1
ATOM 763 C CA . HIS A 1 99 ? -3.156 14.797 -7.73 1 95.44 99 HIS A CA 1
ATOM 764 C C . HIS A 1 99 ? -3.168 15.961 -6.742 1 95.44 99 HIS A C 1
ATOM 766 O O . HIS A 1 99 ? -3.062 17.125 -7.141 1 95.44 99 HIS A O 1
ATOM 772 N N . ILE A 1 100 ? -3.27 15.648 -5.461 1 94.94 100 ILE A N 1
ATOM 773 C CA . ILE A 1 100 ? -3.357 16.641 -4.398 1 94.94 100 ILE A CA 1
ATOM 774 C C . ILE A 1 100 ? -2.055 17.438 -4.328 1 94.94 100 ILE A C 1
ATOM 776 O O . ILE A 1 100 ? -2.072 18.672 -4.277 1 94.94 100 ILE A O 1
ATOM 780 N N . ASN A 1 101 ? -1 16.703 -4.395 1 89.94 101 ASN A N 1
ATOM 781 C CA . ASN A 1 101 ? 0.311 17.328 -4.309 1 89.94 101 ASN A CA 1
ATOM 782 C C . ASN A 1 101 ? 0.601 18.188 -5.539 1 89.94 101 ASN A C 1
ATOM 784 O O . ASN A 1 101 ? 1.195 19.266 -5.426 1 89.94 101 ASN A O 1
ATOM 788 N N . ALA A 1 102 ? 0.231 17.719 -6.703 1 90.06 102 ALA A N 1
ATOM 789 C CA . ALA A 1 102 ? 0.463 18.453 -7.953 1 90.06 102 ALA A CA 1
ATOM 790 C C . ALA A 1 102 ? -0.187 19.828 -7.918 1 90.06 102 ALA A C 1
ATOM 792 O O . ALA A 1 102 ? 0.282 20.75 -8.578 1 90.06 102 ALA A O 1
ATOM 793 N N . ASP A 1 103 ? -1.16 19.953 -7.062 1 92.12 103 ASP A N 1
ATOM 794 C CA . ASP A 1 103 ? -1.887 21.219 -6.996 1 92.12 103 ASP A CA 1
ATOM 795 C C . ASP A 1 103 ? -1.48 22.016 -5.762 1 92.12 103 ASP A C 1
ATOM 797 O O . ASP A 1 103 ? -2.145 23 -5.402 1 92.12 103 ASP A O 1
ATOM 801 N N . GLY A 1 104 ? -0.429 21.516 -5.09 1 85.81 104 GLY A N 1
ATOM 802 C CA . GLY A 1 104 ? 0.169 22.281 -4.016 1 85.81 104 GLY A CA 1
ATOM 803 C C . GLY A 1 104 ? -0.451 22.016 -2.662 1 85.81 104 GLY A C 1
ATOM 804 O O . GLY A 1 104 ? -0.174 22.719 -1.689 1 85.81 104 GLY A O 1
ATOM 805 N N . PHE A 1 105 ? -1.377 21.016 -2.547 1 90.31 105 PHE A N 1
ATOM 806 C CA . PHE A 1 105 ? -1.967 20.609 -1.279 1 90.31 105 PHE A CA 1
ATOM 807 C C . PHE A 1 105 ? -1.179 19.453 -0.664 1 90.31 105 PHE A C 1
ATOM 809 O O . PHE A 1 105 ? -0.295 18.891 -1.308 1 90.31 105 PHE A O 1
ATOM 816 N N . HIS A 1 106 ? -1.532 19.203 0.621 1 89.69 106 HIS A N 1
ATOM 817 C CA . HIS A 1 106 ? -0.865 18.125 1.34 1 89.69 106 HIS A CA 1
ATOM 818 C C . HIS A 1 106 ? -1.868 17.094 1.831 1 89.69 106 HIS A C 1
ATOM 820 O O . HIS A 1 106 ? -2.955 17.438 2.295 1 89.69 106 HIS A O 1
ATOM 826 N N . LEU A 1 107 ? -1.443 15.867 1.732 1 94.56 107 LEU A N 1
ATOM 827 C CA . LEU A 1 107 ? -2.352 14.781 2.082 1 94.56 107 LEU A CA 1
ATOM 828 C C . LEU A 1 107 ? -2.119 14.32 3.516 1 94.56 107 LEU A C 1
ATOM 830 O O . LEU A 1 107 ? -0.991 13.992 3.893 1 94.56 107 LEU A O 1
ATOM 834 N N . MET A 1 108 ? -3.15 14.352 4.266 1 93 108 MET A N 1
ATOM 835 C CA . MET A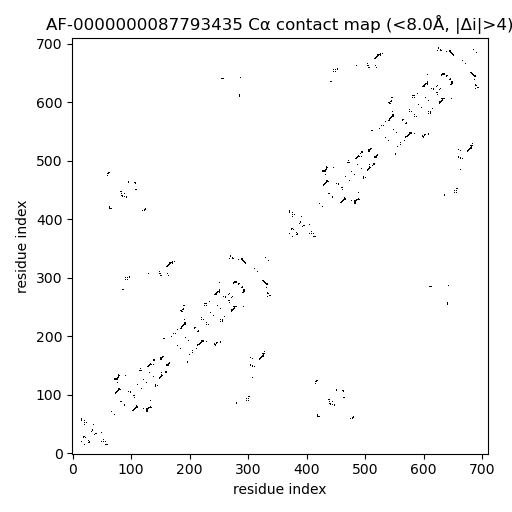 1 108 ? -3.168 13.758 5.598 1 93 108 MET A CA 1
ATOM 836 C C . MET A 1 108 ? -3.928 12.438 5.594 1 93 108 MET A C 1
ATOM 838 O O . MET A 1 108 ? -5.094 12.383 5.195 1 93 108 MET A O 1
ATOM 842 N N . LEU A 1 109 ? -3.252 11.43 6.035 1 93.88 109 LEU A N 1
ATOM 843 C CA . LEU A 1 109 ? -3.863 10.109 6.043 1 93.88 109 LEU A CA 1
ATOM 844 C C . LEU A 1 109 ? -4.57 9.844 7.367 1 93.88 109 LEU A C 1
ATOM 846 O O . LEU A 1 109 ? -3.988 10.031 8.438 1 93.88 109 LEU A O 1
ATOM 850 N N . MET A 1 110 ? -5.805 9.453 7.246 1 87.81 110 MET A N 1
ATOM 851 C CA . MET A 1 110 ? -6.582 9.094 8.43 1 87.81 110 MET A CA 1
ATOM 852 C C . MET A 1 110 ? -7.223 7.723 8.273 1 87.81 110 MET A C 1
ATOM 854 O O . MET A 1 110 ? -8.039 7.516 7.371 1 87.81 110 MET A O 1
ATOM 858 N N . ARG A 1 111 ? -6.809 6.918 9.109 1 83.31 111 ARG A N 1
ATOM 859 C CA . ARG A 1 111 ? -7.445 5.605 9.117 1 83.31 111 ARG A CA 1
ATOM 860 C C . ARG A 1 111 ? -8.852 5.68 9.695 1 83.31 111 ARG A C 1
ATOM 862 O O . ARG A 1 111 ? -9.094 6.406 10.664 1 83.31 111 ARG A O 1
ATOM 869 N N . THR A 1 112 ? -9.664 5.02 9.047 1 71.69 112 THR A N 1
ATOM 870 C CA . THR A 1 112 ? -11.047 5.047 9.516 1 71.69 112 THR A CA 1
ATOM 871 C C . THR A 1 112 ? -11.164 4.426 10.906 1 71.69 112 THR A C 1
ATOM 873 O O . THR A 1 112 ? -10.836 3.254 11.094 1 71.69 112 THR A O 1
ATOM 876 N N . PRO A 1 113 ? -11.445 5.332 11.812 1 63.5 113 PRO A N 1
ATOM 877 C CA . PRO A 1 113 ? -11.656 4.816 13.164 1 63.5 113 PRO A CA 1
ATOM 878 C C . PRO A 1 113 ? -12.969 4.047 13.305 1 63.5 113 PRO A C 1
ATOM 880 O O . PRO A 1 113 ? -13.781 4.027 12.375 1 63.5 113 PRO A O 1
ATOM 883 N N . SER A 1 114 ? -13.008 3.473 14.359 1 61.09 114 SER A N 1
ATOM 884 C CA . SER A 1 114 ? -14.242 2.775 14.703 1 61.09 114 SER A CA 1
ATOM 885 C C . SER A 1 114 ? -15.398 3.756 14.891 1 61.09 114 SER A C 1
ATOM 887 O O . SER A 1 114 ? -16.547 3.434 14.578 1 61.09 114 SER A O 1
ATOM 889 N N . GLU A 1 115 ? -15.016 5.004 15.266 1 63.31 115 GLU A N 1
ATOM 890 C CA . GLU A 1 115 ? -16.078 5.965 15.531 1 63.31 115 GLU A CA 1
ATOM 891 C C . GLU A 1 115 ? -15.914 7.223 14.68 1 63.31 115 GLU A C 1
ATOM 893 O O . GLU A 1 115 ? -14.82 7.789 14.609 1 63.31 115 GLU A O 1
ATOM 898 N N . VAL A 1 116 ? -16.969 7.605 14.086 1 71.06 116 VAL A N 1
ATOM 899 C CA . VAL A 1 116 ? -17.016 8.766 13.195 1 71.06 116 VAL A CA 1
ATOM 900 C C . VAL A 1 116 ? -16.656 10.023 13.977 1 71.06 116 VAL A C 1
ATOM 902 O O . VAL A 1 116 ? -16 10.922 13.438 1 71.06 116 VAL A O 1
ATOM 905 N N . LYS A 1 117 ? -17.031 10.047 15.203 1 68.81 117 LYS A N 1
ATOM 906 C CA . LYS A 1 117 ? -16.781 11.211 16.047 1 68.81 117 LYS A CA 1
ATOM 907 C C . LYS A 1 117 ? -15.297 11.523 16.125 1 68.81 117 LYS A C 1
ATOM 909 O O . LYS A 1 117 ? -14.891 12.688 16.125 1 68.81 117 LYS A O 1
ATOM 914 N N . ASP A 1 118 ? -14.586 10.492 16.094 1 72 118 ASP A N 1
ATOM 915 C CA . ASP A 1 118 ? -13.141 10.664 16.188 1 72 118 ASP A CA 1
ATOM 916 C C . ASP A 1 118 ? -12.586 11.297 14.906 1 72 118 ASP A C 1
ATOM 918 O O . ASP A 1 118 ? -11.672 12.117 14.953 1 72 118 ASP A O 1
ATOM 922 N N . LEU A 1 119 ? -13.25 10.969 13.852 1 74 119 LEU A N 1
ATOM 923 C CA . LEU A 1 119 ? -12.844 11.531 12.57 1 74 119 LEU A CA 1
ATOM 924 C C . LEU A 1 119 ? -13.188 13.008 12.484 1 74 119 LEU A C 1
ATOM 926 O O . LEU A 1 119 ? -12.383 13.82 12.023 1 74 119 LEU A O 1
ATOM 930 N N . VAL A 1 120 ? -14.312 13.312 12.992 1 71.81 120 VAL A N 1
ATOM 931 C CA . VAL A 1 120 ? -14.797 14.695 12.969 1 71.81 120 VAL A CA 1
ATOM 932 C C . VAL A 1 120 ? -13.898 15.57 13.836 1 71.81 120 VAL A C 1
ATOM 934 O O . VAL A 1 120 ? -13.477 16.641 13.414 1 71.81 120 VAL A O 1
ATOM 937 N N . ASN A 1 121 ? -13.594 15.016 14.93 1 70.44 121 ASN A N 1
ATOM 938 C CA . ASN A 1 121 ? -12.742 15.758 15.852 1 70.44 121 ASN A CA 1
ATOM 939 C C . ASN A 1 121 ? -11.344 15.977 15.273 1 70.44 121 ASN A C 1
ATOM 941 O O . ASN A 1 121 ? -10.805 17.078 15.352 1 70.44 121 ASN A O 1
ATOM 945 N N . ALA A 1 122 ? -10.883 14.977 14.672 1 71.69 122 ALA A N 1
ATOM 946 C CA . ALA A 1 122 ? -9.523 15.055 14.133 1 71.69 122 ALA A CA 1
ATOM 947 C C . ALA A 1 122 ? -9.453 16.047 12.969 1 71.69 122 ALA A C 1
ATOM 949 O O . ALA A 1 122 ? -8.547 16.875 12.906 1 71.69 122 ALA A O 1
ATOM 950 N N . THR A 1 123 ? -10.391 15.953 12.102 1 73.38 123 THR A N 1
ATOM 951 C CA . THR A 1 123 ? -10.391 16.828 10.93 1 73.38 123 THR A CA 1
ATOM 952 C C . THR A 1 123 ? -10.68 18.266 11.328 1 73.38 123 THR A C 1
ATOM 954 O O . THR A 1 123 ? -10.156 19.203 10.719 1 73.38 123 THR A O 1
ATOM 957 N N . GLY A 1 124 ? -11.508 18.375 12.352 1 68.25 124 GLY A N 1
ATOM 958 C CA . GLY A 1 124 ? -11.828 19.703 12.852 1 68.25 124 GLY A CA 1
ATOM 959 C C . GLY A 1 124 ? -10.664 20.375 13.562 1 68.25 124 GLY A C 1
ATOM 960 O O . GLY A 1 124 ? -10.414 21.562 13.375 1 68.25 124 GLY A O 1
ATOM 961 N N . ASN A 1 125 ? -10 19.547 14.297 1 66.62 125 ASN A N 1
ATOM 962 C CA . ASN A 1 125 ? -8.867 20.062 15.055 1 66.62 125 ASN A CA 1
ATOM 963 C C . ASN A 1 125 ? -7.746 20.547 14.141 1 66.62 125 ASN A C 1
ATOM 965 O O . ASN A 1 125 ? -7.117 21.562 14.406 1 66.62 125 ASN A O 1
ATOM 969 N N . ILE A 1 126 ? -7.523 19.922 13.047 1 71.75 126 ILE A N 1
ATOM 970 C CA . ILE A 1 126 ? -6.434 20.25 12.133 1 71.75 126 ILE A CA 1
ATOM 971 C C . ILE A 1 126 ? -6.91 21.266 11.109 1 71.75 126 ILE A C 1
ATOM 973 O O . ILE A 1 126 ? -6.102 21.969 10.492 1 71.75 126 ILE A O 1
ATOM 977 N N . ALA A 1 127 ? -8.203 21.516 11.062 1 74.94 127 ALA A N 1
ATOM 978 C CA . ALA A 1 127 ? -8.805 22.453 10.117 1 74.94 127 ALA A CA 1
ATOM 979 C C . ALA A 1 127 ? -8.422 22.094 8.68 1 74.94 127 ALA A C 1
ATOM 981 O O . ALA A 1 127 ? -7.918 22.938 7.934 1 74.94 127 ALA A O 1
ATOM 982 N N . VAL A 1 128 ? -8.703 20.906 8.211 1 86.94 128 VAL A N 1
ATOM 983 C CA . VAL A 1 128 ? -8.422 20.484 6.84 1 86.94 128 VAL A CA 1
ATOM 984 C C . VAL A 1 128 ? -9.352 21.219 5.875 1 86.94 128 VAL A C 1
ATOM 986 O O . VAL A 1 128 ? -10.469 21.609 6.246 1 86.94 128 VAL A O 1
ATOM 989 N N . ASP A 1 129 ? -8.828 21.422 4.695 1 89.88 129 ASP A N 1
ATOM 990 C CA . ASP A 1 129 ? -9.617 22.156 3.707 1 89.88 129 ASP A CA 1
ATOM 991 C C . ASP A 1 129 ? -10.695 21.266 3.09 1 89.88 129 ASP A C 1
ATOM 993 O O . ASP A 1 129 ? -11.688 21.766 2.557 1 89.88 129 ASP A O 1
ATOM 997 N N . GLY A 1 130 ? -10.523 20.016 3.146 1 93.06 130 GLY A N 1
ATOM 998 C CA . GLY A 1 130 ? -11.445 19.031 2.586 1 93.06 130 GLY A CA 1
ATOM 999 C C . GLY A 1 130 ? -11.039 17.594 2.865 1 93.06 130 GLY A C 1
ATOM 1000 O O . GLY A 1 130 ? -9.945 17.344 3.389 1 93.06 130 GLY A O 1
ATOM 1001 N N . ALA A 1 131 ? -12.008 16.703 2.506 1 92.75 131 ALA A N 1
ATOM 1002 C CA . ALA A 1 131 ? -11.75 15.289 2.758 1 92.75 131 ALA A CA 1
ATOM 1003 C C . ALA A 1 131 ? -12.258 14.43 1.607 1 92.75 131 ALA A C 1
ATOM 1005 O O . ALA A 1 131 ? -13.258 14.766 0.967 1 92.75 131 ALA A O 1
ATOM 1006 N N . ILE A 1 132 ? -11.484 13.438 1.346 1 94.12 132 ILE A N 1
ATOM 1007 C CA . ILE A 1 132 ? -11.945 12.383 0.446 1 94.12 132 ILE A CA 1
ATOM 1008 C C . ILE A 1 132 ? -12.055 11.062 1.208 1 94.12 132 ILE A C 1
ATOM 1010 O O . ILE A 1 132 ? -11.094 10.625 1.849 1 94.12 132 ILE A O 1
ATOM 1014 N N . ALA A 1 133 ? -13.211 10.508 1.166 1 91 133 ALA A N 1
ATOM 1015 C CA . ALA A 1 133 ? -13.469 9.234 1.832 1 91 133 ALA A CA 1
ATOM 1016 C C . ALA A 1 133 ? -13.453 8.078 0.834 1 91 133 ALA A C 1
ATOM 1018 O O . ALA A 1 133 ? -14.242 8.062 -0.113 1 91 133 ALA A O 1
ATOM 1019 N N . VAL A 1 134 ? -12.555 7.113 1.111 1 90.69 134 VAL A N 1
ATOM 1020 C CA . VAL A 1 134 ? -12.414 5.973 0.21 1 90.69 134 VAL A CA 1
ATOM 1021 C C . VAL A 1 134 ? -13.219 4.793 0.741 1 90.69 134 VAL A C 1
ATOM 1023 O O . VAL A 1 134 ? -12.875 4.211 1.771 1 90.69 134 VAL A O 1
ATOM 1026 N N . ASP A 1 135 ? -14.203 4.402 0.076 1 81.88 135 ASP A N 1
ATOM 1027 C CA . ASP A 1 135 ? -15.055 3.262 0.374 1 81.88 135 ASP A CA 1
ATOM 1028 C C . ASP A 1 135 ? -15.641 3.365 1.781 1 81.88 135 ASP A C 1
ATOM 1030 O O . ASP A 1 135 ? -15.586 2.406 2.555 1 81.88 135 ASP A O 1
ATOM 1034 N N . MET A 1 136 ? -16.219 4.449 2.107 1 71.81 136 MET A N 1
ATOM 1035 C CA . MET A 1 136 ? -16.719 4.664 3.463 1 71.81 136 MET A CA 1
ATOM 1036 C C . MET A 1 136 ? -18.109 5.297 3.438 1 71.81 136 MET A C 1
ATOM 1038 O O . MET A 1 136 ? -18.391 6.223 4.203 1 71.81 136 MET A O 1
ATOM 1042 N N . LEU A 1 137 ? -18.891 4.883 2.635 1 60.81 137 LEU A N 1
ATOM 1043 C CA . LEU A 1 137 ? -20.172 5.555 2.393 1 60.81 137 LEU A CA 1
ATOM 1044 C C . LEU A 1 137 ? -20.938 5.742 3.695 1 60.81 137 LEU A C 1
ATOM 1046 O O . LEU A 1 137 ? -21.422 6.84 3.984 1 60.81 137 LEU A O 1
ATOM 1050 N N . GLY A 1 138 ? -21.016 4.688 4.508 1 66.12 138 GLY A N 1
ATOM 1051 C CA . GLY A 1 138 ? -21.781 4.852 5.738 1 66.12 138 GLY A CA 1
ATOM 1052 C C . GLY A 1 138 ? -21.156 5.852 6.695 1 66.12 138 GLY A C 1
ATOM 1053 O O . GLY A 1 138 ? -21.859 6.672 7.289 1 66.12 138 GLY A O 1
ATOM 1054 N N . LEU A 1 139 ? -19.969 6.016 6.637 1 71.69 139 LEU A N 1
ATOM 1055 C CA . LEU A 1 139 ? -19.266 6.883 7.57 1 71.69 139 LEU A CA 1
ATOM 1056 C C . LEU A 1 139 ? -19.281 8.328 7.082 1 71.69 139 LEU A C 1
ATOM 1058 O O . LEU A 1 139 ? -19.297 9.258 7.887 1 71.69 139 LEU A O 1
ATOM 1062 N N . VAL A 1 140 ? -19.422 8.414 5.785 1 75.44 140 VAL A N 1
ATOM 1063 C CA . VAL A 1 140 ? -19.328 9.742 5.188 1 75.44 140 VAL A CA 1
ATOM 1064 C C . VAL A 1 140 ? -20.578 10.547 5.512 1 75.44 140 VAL A C 1
ATOM 1066 O O . VAL A 1 140 ? -20.5 11.758 5.746 1 75.44 140 VAL A O 1
ATOM 1069 N N . ASN A 1 141 ? -21.672 9.883 5.547 1 75 141 ASN A N 1
ATOM 1070 C CA . ASN A 1 141 ? -22.922 10.578 5.879 1 75 141 ASN A CA 1
ATOM 1071 C C . ASN A 1 141 ? -22.906 11.094 7.316 1 75 141 ASN A C 1
ATOM 1073 O O . ASN A 1 141 ? -23.297 12.234 7.578 1 75 141 ASN A O 1
ATOM 1077 N N . GLU A 1 142 ? -22.406 10.25 8.133 1 75.56 142 GLU A N 1
ATOM 1078 C CA . GLU A 1 142 ? -22.297 10.648 9.531 1 75.56 142 GLU A CA 1
ATOM 1079 C C . GLU A 1 142 ? -21.266 11.766 9.703 1 75.56 142 GLU A C 1
ATOM 1081 O O . GLU A 1 142 ? -21.5 12.703 10.477 1 75.56 142 GLU A O 1
ATOM 1086 N N . PHE A 1 143 ? -20.266 11.648 8.961 1 77 143 PHE A N 1
ATOM 1087 C CA . PHE A 1 143 ? -19.203 12.656 9.008 1 77 143 PHE A CA 1
ATOM 1088 C C . PHE A 1 143 ? -19.719 14.008 8.547 1 77 143 PHE A C 1
ATOM 1090 O O . PHE A 1 143 ? -19.5 15.023 9.203 1 77 143 PHE A O 1
ATOM 1097 N N . ARG A 1 144 ? -20.438 14 7.512 1 77.5 144 ARG A N 1
ATOM 1098 C CA . ARG A 1 144 ? -20.938 15.242 6.926 1 77.5 144 ARG A CA 1
ATOM 1099 C C . ARG A 1 144 ? -21.969 15.898 7.828 1 77.5 144 ARG A C 1
ATOM 1101 O O . ARG A 1 144 ? -22.078 17.125 7.887 1 77.5 144 ARG A O 1
ATOM 1108 N N . SER A 1 145 ? -22.672 15.078 8.531 1 76.88 145 SER A N 1
ATOM 1109 C CA . SER A 1 145 ? -23.703 15.617 9.414 1 76.88 145 SER A CA 1
ATOM 1110 C C . SER A 1 145 ? -23.078 16.328 10.617 1 76.88 145 SER A C 1
ATOM 1112 O O . SER A 1 145 ? -23.734 17.156 11.25 1 76.88 145 SER A O 1
ATOM 1114 N N . GLN A 1 146 ? -21.891 15.945 10.805 1 75.12 146 GLN A N 1
ATOM 1115 C CA . GLN A 1 146 ? -21.25 16.469 12.008 1 75.12 146 GLN A CA 1
ATOM 1116 C C . GLN A 1 146 ? -20.125 17.453 11.656 1 75.12 146 GLN A C 1
ATOM 1118 O O . GLN A 1 146 ? -19.531 18.062 12.547 1 75.12 146 GLN A O 1
ATOM 1123 N N . SER A 1 147 ? -19.922 17.531 10.359 1 76.56 147 SER A N 1
ATOM 1124 C CA . SER A 1 147 ? -18.797 18.375 9.938 1 76.56 147 SER A CA 1
ATOM 1125 C C . SER A 1 147 ? -19.172 19.219 8.727 1 76.56 147 SER A C 1
ATOM 1127 O O . SER A 1 147 ? -19.938 18.781 7.859 1 76.56 147 SER A O 1
ATOM 1129 N N . SER A 1 148 ? -18.672 20.406 8.703 1 79.38 148 SER A N 1
ATOM 1130 C CA . SER A 1 148 ? -18.906 21.297 7.566 1 79.38 148 SER A CA 1
ATOM 1131 C C . SER A 1 148 ? -17.781 21.203 6.547 1 79.38 148 SER A C 1
ATOM 1133 O O . SER A 1 148 ? -17.797 21.906 5.531 1 79.38 148 SER A O 1
ATOM 1135 N N . ILE A 1 149 ? -16.938 20.328 6.789 1 84.31 149 ILE A N 1
ATOM 1136 C CA . ILE A 1 149 ? -15.797 20.172 5.906 1 84.31 149 ILE A CA 1
ATOM 1137 C C . ILE A 1 149 ? -16.25 19.594 4.57 1 84.31 149 ILE A C 1
ATOM 1139 O O . ILE A 1 149 ? -16.984 18.594 4.535 1 84.31 149 ILE A O 1
ATOM 1143 N N . PRO A 1 150 ? -15.906 20.266 3.453 1 91.62 150 PRO A N 1
ATOM 1144 C CA . PRO A 1 150 ? -16.203 19.672 2.146 1 91.62 150 PRO A CA 1
ATOM 1145 C C . PRO A 1 150 ? -15.695 18.234 2.025 1 91.62 150 PRO A C 1
ATOM 1147 O O . PRO A 1 150 ? -14.562 17.938 2.42 1 91.62 150 PRO A O 1
ATOM 1150 N N . CYS A 1 151 ? -16.562 17.391 1.495 1 91.56 151 CYS A N 1
ATOM 1151 C CA . CYS A 1 151 ? -16.203 15.969 1.453 1 91.56 151 CYS A CA 1
ATOM 1152 C C . CYS A 1 151 ? -16.672 15.336 0.15 1 91.56 151 CYS A C 1
ATOM 1154 O O . CYS A 1 151 ? -17.734 15.68 -0.371 1 91.56 151 CYS A O 1
ATOM 1156 N N . VAL A 1 152 ? -15.844 14.469 -0.389 1 93.5 152 VAL A N 1
ATOM 1157 C CA . VAL A 1 152 ? -16.172 13.648 -1.551 1 93.5 152 VAL A CA 1
ATOM 1158 C C . VAL A 1 152 ? -15.984 12.172 -1.211 1 93.5 152 VAL A C 1
ATOM 1160 O O . VAL A 1 152 ? -15.039 11.805 -0.511 1 93.5 152 VAL A O 1
ATOM 1163 N N . SER A 1 153 ? -16.891 11.359 -1.617 1 92.62 153 SER A N 1
ATOM 1164 C CA . SER A 1 153 ? -16.766 9.914 -1.47 1 92.62 153 SER A CA 1
ATOM 1165 C C . SER A 1 153 ? -16.344 9.258 -2.777 1 92.62 153 SER A C 1
ATOM 1167 O O . SER A 1 153 ? -16.812 9.641 -3.854 1 92.62 153 SER A O 1
ATOM 1169 N N . ILE A 1 154 ? -15.383 8.336 -2.709 1 93.44 154 ILE A N 1
ATOM 1170 C CA . ILE A 1 154 ? -14.914 7.605 -3.881 1 93.44 154 ILE A CA 1
ATOM 1171 C C . ILE A 1 154 ? -15.016 6.105 -3.629 1 93.44 154 ILE A C 1
ATOM 1173 O O . ILE A 1 154 ? -14.719 5.629 -2.531 1 93.44 154 ILE A O 1
ATOM 1177 N N . GLY A 1 155 ? -15.438 5.312 -4.652 1 88.19 155 GLY A N 1
ATOM 1178 C CA . GLY A 1 155 ? -15.516 3.865 -4.551 1 88.19 155 GLY A CA 1
ATOM 1179 C C . GLY A 1 155 ? -16.938 3.338 -4.605 1 88.19 155 GLY A C 1
ATOM 1180 O O . GLY A 1 155 ? -17.672 3.641 -5.543 1 88.19 155 GLY A O 1
ATOM 1181 N N . THR A 1 156 ? -17.469 2.873 -3.434 1 72.44 156 THR A N 1
ATOM 1182 C CA . THR A 1 156 ? -18.719 2.117 -3.424 1 72.44 156 THR A CA 1
ATOM 1183 C C . THR A 1 156 ? -19.922 3.057 -3.453 1 72.44 156 THR A C 1
ATOM 1185 O O . THR A 1 156 ? -19.859 4.172 -2.934 1 72.44 156 THR A O 1
ATOM 1188 N N . ALA A 1 157 ? -20.906 2.52 -4.145 1 62.84 157 ALA A N 1
ATOM 1189 C CA . ALA A 1 157 ? -22.156 3.219 -4.418 1 62.84 157 ALA A CA 1
ATOM 1190 C C . ALA A 1 157 ? -23 3.338 -3.156 1 62.84 157 ALA A C 1
ATOM 1192 O O . ALA A 1 157 ? -22.953 2.467 -2.283 1 62.84 157 ALA A O 1
ATOM 1193 N N . GLY A 1 158 ? -23.422 4.449 -2.783 1 62.25 158 GLY A N 1
ATOM 1194 C CA . GLY A 1 158 ? -24.484 4.625 -1.794 1 62.25 158 GLY A CA 1
ATOM 1195 C C . GLY A 1 158 ? -25.094 6.016 -1.814 1 62.25 158 GLY A C 1
ATOM 1196 O O . GLY A 1 158 ? -24.625 6.891 -2.553 1 62.25 158 GLY A O 1
ATOM 1197 N N . ARG A 1 159 ? -26.219 6.016 -1.299 1 63.34 159 ARG A N 1
ATOM 1198 C CA . ARG A 1 159 ? -26.844 7.316 -1.129 1 63.34 159 ARG A CA 1
ATOM 1199 C C . ARG A 1 159 ? -26.078 8.172 -0.128 1 63.34 159 ARG A C 1
ATOM 1201 O O . ARG A 1 159 ? -25.75 7.711 0.965 1 63.34 159 ARG A O 1
ATOM 1208 N N . SER A 1 160 ? -25.453 9.18 -0.706 1 68.56 160 SER A N 1
ATOM 1209 C CA . SER A 1 160 ? -24.766 10.039 0.246 1 68.56 160 SER A CA 1
ATOM 1210 C C . SER A 1 160 ? -25.094 11.508 0.013 1 68.56 160 SER A C 1
ATOM 1212 O O . SER A 1 160 ? -25.625 11.867 -1.04 1 68.56 160 SER A O 1
ATOM 1214 N N . PHE A 1 161 ? -25.016 12.359 1.03 1 78.62 161 PHE A N 1
ATOM 1215 C CA . PHE A 1 161 ? -25.219 13.805 1.008 1 78.62 161 PHE A CA 1
ATOM 1216 C C . PHE A 1 161 ? -23.906 14.523 0.693 1 78.62 161 PHE A C 1
ATOM 1218 O O . PHE A 1 161 ? -23.641 15.602 1.224 1 78.62 161 PHE A O 1
ATOM 1225 N N . VAL A 1 162 ? -23.094 13.773 -0.144 1 88.31 162 VAL A N 1
ATOM 1226 C CA . VAL A 1 162 ? -21.844 14.375 -0.589 1 88.31 162 VAL A CA 1
ATOM 1227 C C . VAL A 1 162 ? -21.625 14.078 -2.07 1 88.31 162 VAL A C 1
ATOM 1229 O O . VAL A 1 162 ? -22.422 13.359 -2.689 1 88.31 162 VAL A O 1
ATOM 1232 N N . ASP A 1 163 ? -20.656 14.766 -2.666 1 92.56 163 ASP A N 1
ATOM 1233 C CA . ASP A 1 163 ? -20.234 14.391 -4.012 1 92.56 163 ASP A CA 1
ATOM 1234 C C . ASP A 1 163 ? -19.688 12.969 -4.043 1 92.56 163 ASP A C 1
ATOM 1236 O O . ASP A 1 163 ? -18.984 12.547 -3.121 1 92.56 163 ASP A O 1
ATOM 1240 N N . ASN A 1 164 ? -20.062 12.266 -5.098 1 93.06 164 ASN A N 1
ATOM 1241 C CA . ASN A 1 164 ? -19.688 10.859 -5.176 1 93.06 164 ASN A CA 1
ATOM 1242 C C . ASN A 1 164 ? -19.047 10.531 -6.516 1 93.06 164 ASN A C 1
ATOM 1244 O O . ASN A 1 164 ? -19.516 10.969 -7.566 1 93.06 164 ASN A O 1
ATOM 1248 N N . VAL A 1 165 ? -17.953 9.867 -6.43 1 95.44 165 VAL A N 1
ATOM 1249 C CA . VAL A 1 165 ? -17.359 9.164 -7.566 1 95.44 165 VAL A CA 1
ATOM 1250 C C . VAL A 1 165 ? -17.453 7.656 -7.34 1 95.44 165 VAL A C 1
ATOM 1252 O O . VAL A 1 165 ? -16.719 7.098 -6.516 1 95.44 165 VAL A O 1
ATOM 1255 N N . ILE A 1 166 ? -18.344 7.039 -8.062 1 92.56 166 ILE A N 1
ATOM 1256 C CA . ILE A 1 166 ? -18.641 5.645 -7.766 1 92.56 166 ILE A CA 1
ATOM 1257 C C . ILE A 1 166 ? -18.203 4.762 -8.93 1 92.56 166 ILE A C 1
ATOM 1259 O O . ILE A 1 166 ? -18.016 5.246 -10.055 1 92.56 166 ILE A O 1
ATOM 1263 N N . VAL A 1 167 ? -17.906 3.498 -8.617 1 92.75 167 VAL A N 1
ATOM 1264 C CA . VAL A 1 167 ? -17.656 2.494 -9.648 1 92.75 167 VAL A CA 1
ATOM 1265 C C . VAL A 1 167 ? -18.703 1.383 -9.555 1 92.75 167 VAL A C 1
ATOM 1267 O O . VAL A 1 167 ? -18.938 0.834 -8.469 1 92.75 167 VAL A O 1
ATOM 1270 N N . ASP A 1 168 ? -19.422 1.188 -10.609 1 92.06 168 ASP A N 1
ATOM 1271 C CA . ASP A 1 168 ? -20.344 0.064 -10.727 1 92.06 168 ASP A CA 1
ATOM 1272 C C . ASP A 1 168 ? -19.641 -1.179 -11.25 1 92.06 168 ASP A C 1
ATOM 1274 O O . ASP A 1 168 ? -19.188 -1.202 -12.398 1 92.06 168 ASP A O 1
ATOM 1278 N N . LEU A 1 169 ? -19.594 -2.186 -10.391 1 92.62 169 LEU A N 1
ATOM 1279 C CA . LEU A 1 169 ? -18.859 -3.395 -10.742 1 92.62 169 LEU A CA 1
ATOM 1280 C C . LEU A 1 169 ? -19.797 -4.48 -11.234 1 92.62 169 LEU A C 1
ATOM 1282 O O . LEU A 1 169 ? -19.359 -5.566 -11.625 1 92.62 169 LEU A O 1
ATOM 1286 N N . SER A 1 170 ? -21.094 -4.195 -11.297 1 92.94 170 SER A N 1
ATOM 1287 C CA . SER A 1 170 ? -22.109 -5.199 -11.57 1 92.94 170 SER A CA 1
ATOM 1288 C C . SER A 1 170 ? -21.938 -5.816 -12.953 1 92.94 170 SER A C 1
ATOM 1290 O O . SER A 1 170 ? -22 -7.039 -13.109 1 92.94 170 SER A O 1
ATOM 1292 N N . GLU A 1 171 ? -21.656 -4.988 -13.867 1 95.25 171 GLU A N 1
ATOM 1293 C CA . GLU A 1 171 ? -21.516 -5.496 -15.227 1 95.25 171 GLU A CA 1
ATOM 1294 C C . GLU A 1 171 ? -20.297 -6.418 -15.336 1 95.25 171 GLU A C 1
ATOM 1296 O O . GLU A 1 171 ? -20.359 -7.457 -16 1 95.25 171 GLU A O 1
ATOM 1301 N N . GLY A 1 172 ? -19.172 -5.988 -14.758 1 96.75 172 GLY A N 1
ATOM 1302 C CA . GLY A 1 172 ? -17.984 -6.824 -14.766 1 96.75 172 GLY A CA 1
ATOM 1303 C C . GLY A 1 172 ? -18.188 -8.156 -14.062 1 96.75 172 GLY A C 1
ATOM 1304 O O . GLY A 1 172 ? -17.766 -9.195 -14.562 1 96.75 172 GLY A O 1
ATOM 1305 N N . ILE A 1 173 ? -18.859 -8.117 -12.961 1 96.5 173 ILE A N 1
ATOM 1306 C CA . ILE A 1 173 ? -19.125 -9.328 -12.195 1 96.5 173 ILE A CA 1
ATOM 1307 C C . ILE A 1 173 ? -20.078 -10.234 -12.977 1 96.5 173 ILE A C 1
ATOM 1309 O O . ILE A 1 173 ? -19.859 -11.445 -13.062 1 96.5 173 ILE A O 1
ATOM 1313 N N . ASP A 1 174 ? -21.062 -9.617 -13.539 1 97.38 174 ASP A N 1
ATOM 1314 C CA . ASP A 1 174 ? -22.016 -10.383 -14.336 1 97.38 174 ASP A CA 1
ATOM 1315 C C . ASP A 1 174 ? -21.328 -11.055 -15.523 1 97.38 174 ASP A C 1
ATOM 1317 O O . ASP A 1 174 ? -21.656 -12.195 -15.867 1 97.38 174 ASP A O 1
ATOM 1321 N N . GLU A 1 175 ? -20.484 -10.383 -16.156 1 97.88 175 GLU A N 1
ATOM 1322 C CA . GLU A 1 175 ? -19.734 -10.945 -17.281 1 97.88 175 GLU A CA 1
ATOM 1323 C C . GLU A 1 175 ? -18.922 -12.156 -16.844 1 97.88 175 GLU A C 1
ATOM 1325 O O . GLU A 1 175 ? -18.875 -13.172 -17.547 1 97.88 175 GLU A O 1
ATOM 1330 N N . ALA A 1 176 ? -18.266 -12.047 -15.711 1 98.12 176 ALA A N 1
ATOM 1331 C CA . ALA A 1 176 ? -17.484 -13.172 -15.18 1 98.12 176 ALA A CA 1
ATOM 1332 C C . ALA A 1 176 ? -18.375 -14.383 -14.922 1 98.12 176 ALA A C 1
ATOM 1334 O O . ALA A 1 176 ? -18.047 -15.5 -15.312 1 98.12 176 ALA A O 1
ATOM 1335 N N . LEU A 1 177 ? -19.484 -14.109 -14.352 1 98.19 177 LEU A N 1
ATOM 1336 C CA . LEU A 1 177 ? -20.422 -15.18 -14.023 1 98.19 177 LEU A CA 1
ATOM 1337 C C . LEU A 1 177 ? -21 -15.805 -15.289 1 98.19 177 LEU A C 1
ATOM 1339 O O . LEU A 1 177 ? -21.156 -17.031 -15.359 1 98.19 177 LEU A O 1
ATOM 1343 N N . ARG A 1 178 ? -21.281 -15.008 -16.25 1 97.5 178 ARG A N 1
ATOM 1344 C CA . ARG A 1 178 ? -21.766 -15.516 -17.531 1 97.5 178 ARG A CA 1
ATOM 1345 C C . ARG A 1 178 ? -20.75 -16.438 -18.188 1 97.5 178 ARG A C 1
ATOM 1347 O O . ARG A 1 178 ? -21.109 -17.469 -18.75 1 97.5 178 ARG A O 1
ATOM 1354 N N . LEU A 1 179 ? -19.5 -16.047 -18.094 1 97.19 179 LEU A N 1
ATOM 1355 C CA . LEU A 1 179 ? -18.438 -16.875 -18.641 1 97.19 179 LEU A CA 1
ATOM 1356 C C . LEU A 1 179 ? -18.359 -18.219 -17.906 1 97.19 179 LEU A C 1
ATOM 1358 O O . LEU A 1 179 ? -18.203 -19.266 -18.547 1 97.19 179 LEU A O 1
ATOM 1362 N N . MET A 1 180 ? -18.484 -18.156 -16.609 1 97.69 180 MET A N 1
ATOM 1363 C CA . MET A 1 180 ? -18.484 -19.359 -15.805 1 97.69 180 MET A CA 1
ATOM 1364 C C . MET A 1 180 ? -19.641 -20.281 -16.188 1 97.69 180 MET A C 1
ATOM 1366 O O . MET A 1 180 ? -19.453 -21.484 -16.375 1 97.69 180 MET A O 1
ATOM 1370 N N . ILE A 1 181 ? -20.797 -19.734 -16.359 1 96.94 181 ILE A N 1
ATOM 1371 C CA . ILE A 1 181 ? -22 -20.484 -16.688 1 96.94 181 ILE A CA 1
ATOM 1372 C C . ILE A 1 181 ? -21.875 -21.047 -18.109 1 96.94 181 ILE A C 1
ATOM 1374 O O . ILE A 1 181 ? -22.188 -22.219 -18.344 1 96.94 181 ILE A O 1
ATOM 1378 N N . ALA A 1 182 ? -21.406 -20.25 -19.016 1 95.81 182 ALA A N 1
ATOM 1379 C CA . ALA A 1 182 ? -21.281 -20.641 -20.406 1 95.81 182 ALA A CA 1
ATOM 1380 C C . ALA A 1 182 ? -20.281 -21.766 -20.578 1 95.81 182 ALA A C 1
ATOM 1382 O O . ALA A 1 182 ? -20.359 -22.547 -21.531 1 95.81 182 ALA A O 1
ATOM 1383 N N . SER A 1 183 ? -19.359 -21.891 -19.641 1 95.06 183 SER A N 1
ATOM 1384 C CA . SER A 1 183 ? -18.344 -22.938 -19.672 1 95.06 183 SER A CA 1
ATOM 1385 C C . SER A 1 183 ? -18.891 -24.266 -19.141 1 95.06 183 SER A C 1
ATOM 1387 O O . SER A 1 183 ? -18.172 -25.266 -19.109 1 95.06 183 SER A O 1
ATOM 1389 N N . GLY A 1 184 ? -20.094 -24.266 -18.672 1 94.69 184 GLY A N 1
ATOM 1390 C CA . GLY A 1 184 ? -20.75 -25.484 -18.234 1 94.69 184 GLY A CA 1
ATOM 1391 C C . GLY A 1 184 ? -20.688 -25.688 -16.734 1 94.69 184 GLY A C 1
ATOM 1392 O O . GLY A 1 184 ? -21.172 -26.703 -16.219 1 94.69 184 GLY A O 1
ATOM 1393 N N . ARG A 1 185 ? -20.125 -24.703 -16.078 1 95.62 185 ARG A N 1
ATOM 1394 C CA . ARG A 1 185 ? -20.047 -24.812 -14.625 1 95.62 185 ARG A CA 1
ATOM 1395 C C . ARG A 1 185 ? -21.422 -24.609 -13.992 1 95.62 185 ARG A C 1
ATOM 1397 O O . ARG A 1 185 ? -22.203 -23.766 -14.445 1 95.62 185 ARG A O 1
ATOM 1404 N N . ARG A 1 186 ? -21.672 -25.359 -12.961 1 96.19 186 ARG A N 1
ATOM 1405 C CA . ARG A 1 186 ? -23 -25.312 -12.352 1 96.19 186 ARG A CA 1
ATOM 1406 C C . ARG A 1 186 ? -22.938 -24.875 -10.898 1 96.19 186 ARG A C 1
ATOM 1408 O O . ARG A 1 186 ? -23.734 -24.047 -10.453 1 96.19 186 ARG A O 1
ATOM 1415 N N . ARG A 1 187 ? -22 -25.453 -10.148 1 98.19 187 ARG A N 1
ATOM 1416 C CA . ARG A 1 187 ? -21.844 -25.031 -8.758 1 98.19 187 ARG A CA 1
ATOM 1417 C C . ARG A 1 187 ? -20.891 -23.844 -8.641 1 98.19 187 ARG A C 1
ATOM 1419 O O . ARG A 1 187 ? -19.703 -24.031 -8.383 1 98.19 187 ARG A O 1
ATOM 1426 N N . ILE A 1 188 ? -21.484 -22.703 -8.812 1 98.31 188 ILE A N 1
ATOM 1427 C CA . ILE A 1 188 ? -20.734 -21.469 -8.781 1 98.31 188 ILE A CA 1
ATOM 1428 C C . ILE A 1 188 ? -20.938 -20.766 -7.438 1 98.31 188 ILE A C 1
ATOM 1430 O O . ILE A 1 188 ? -22.062 -20.406 -7.082 1 98.31 188 ILE A O 1
ATOM 1434 N N . ALA A 1 189 ? -19.844 -20.578 -6.672 1 98.56 189 ALA A N 1
ATOM 1435 C CA . ALA A 1 189 ? -19.938 -19.969 -5.348 1 98.56 189 ALA A CA 1
ATOM 1436 C C . ALA A 1 189 ? -19.438 -18.516 -5.371 1 98.56 189 ALA A C 1
ATOM 1438 O O . ALA A 1 189 ? -18.766 -18.109 -6.316 1 98.56 189 ALA A O 1
ATOM 1439 N N . TYR A 1 190 ? -19.891 -17.766 -4.402 1 97.31 190 TYR A N 1
ATOM 1440 C CA . TYR A 1 190 ? -19.438 -16.406 -4.148 1 97.31 190 TYR A CA 1
ATOM 1441 C C . TYR A 1 190 ? -18.781 -16.281 -2.773 1 97.31 190 TYR A C 1
ATOM 1443 O O . TYR A 1 190 ? -19.453 -16.469 -1.749 1 97.31 190 TYR A O 1
ATOM 1451 N N . LEU A 1 191 ? -17.469 -16.016 -2.783 1 96.94 191 LEU A N 1
ATOM 1452 C CA . LEU A 1 191 ? -16.703 -15.922 -1.54 1 96.94 191 LEU A CA 1
ATOM 1453 C C . LEU A 1 191 ? -16.625 -14.484 -1.052 1 96.94 191 LEU A C 1
ATOM 1455 O O . LEU A 1 191 ? -16.078 -13.617 -1.749 1 96.94 191 LEU A O 1
ATOM 1459 N N . VAL A 1 192 ? -17.094 -14.234 0.178 1 94.19 192 VAL A N 1
ATOM 1460 C CA . VAL A 1 192 ? -17.141 -12.883 0.709 1 94.19 192 VAL A CA 1
ATOM 1461 C C . VAL A 1 192 ? -16.531 -12.852 2.107 1 94.19 192 VAL A C 1
ATOM 1463 O O . VAL A 1 192 ? -16.578 -13.844 2.836 1 94.19 192 VAL A O 1
ATOM 1466 N N . THR A 1 193 ? -15.836 -11.742 2.426 1 91.06 193 THR A N 1
ATOM 1467 C CA . THR A 1 193 ? -15.258 -11.578 3.756 1 91.06 193 THR A CA 1
ATOM 1468 C C . THR A 1 193 ? -16.281 -10.984 4.719 1 91.06 193 THR A C 1
ATOM 1470 O O . THR A 1 193 ? -16.172 -11.148 5.938 1 91.06 193 THR A O 1
ATOM 1473 N N . ALA A 1 194 ? -17.125 -10.18 4.258 1 79.31 194 ALA A N 1
ATOM 1474 C CA . ALA A 1 194 ? -18.25 -9.625 5.012 1 79.31 194 ALA A CA 1
ATOM 1475 C C . ALA A 1 194 ? -19.391 -9.227 4.078 1 79.31 194 ALA A C 1
ATOM 1477 O O . ALA A 1 194 ? -19.156 -8.93 2.902 1 79.31 194 ALA A O 1
ATOM 1478 N N . LEU A 1 195 ? -20.562 -9.43 4.629 1 64.81 195 LEU A N 1
ATOM 1479 C CA . LEU A 1 195 ? -21.719 -8.945 3.879 1 64.81 195 LEU A CA 1
ATOM 1480 C C . LEU A 1 195 ? -22.188 -7.598 4.41 1 64.81 195 LEU A C 1
ATOM 1482 O O . LEU A 1 195 ? -22.953 -7.539 5.375 1 64.81 195 LEU A O 1
ATOM 1486 N N . GLU A 1 196 ? -21.344 -6.668 4.047 1 63.03 196 GLU A N 1
ATOM 1487 C CA . GLU A 1 196 ? -21.766 -5.324 4.43 1 63.03 196 GLU A CA 1
ATOM 1488 C C . GLU A 1 196 ? -22.531 -4.637 3.295 1 63.03 196 GLU A C 1
ATOM 1490 O O . GLU A 1 196 ? -22.672 -5.207 2.213 1 63.03 196 GLU A O 1
ATOM 1495 N N . MET A 1 197 ? -23.125 -3.561 3.654 1 53.84 197 MET A N 1
ATOM 1496 C CA . MET A 1 197 ? -23.953 -2.803 2.719 1 53.84 197 MET A CA 1
ATOM 1497 C C . MET A 1 197 ? -23.234 -2.621 1.385 1 53.84 197 MET A C 1
ATOM 1499 O O . MET A 1 197 ? -23.844 -2.744 0.323 1 53.84 197 MET A O 1
ATOM 1503 N N . GLU A 1 198 ? -21.891 -2.416 1.445 1 55.72 198 GLU A N 1
ATOM 1504 C CA . GLU A 1 198 ? -21.125 -2.111 0.246 1 55.72 198 GLU A CA 1
ATOM 1505 C C . GLU A 1 198 ? -21.047 -3.32 -0.683 1 55.72 198 GLU A C 1
ATOM 1507 O O . GLU A 1 198 ? -20.938 -3.166 -1.901 1 55.72 198 GLU A O 1
ATOM 1512 N N . THR A 1 199 ? -21.297 -4.434 -0.058 1 63.38 199 THR A N 1
ATOM 1513 C CA . THR A 1 199 ? -21.125 -5.637 -0.863 1 63.38 199 THR A CA 1
ATOM 1514 C C . THR A 1 199 ? -22.484 -6.223 -1.239 1 63.38 199 THR A C 1
ATOM 1516 O O . THR A 1 199 ? -22.562 -7.238 -1.936 1 63.38 199 THR A O 1
ATOM 1519 N N . GLU A 1 200 ? -23.453 -5.422 -0.973 1 72.69 200 GLU A N 1
ATOM 1520 C CA . GLU A 1 200 ? -24.797 -5.918 -1.229 1 72.69 200 GLU A CA 1
ATOM 1521 C C . GLU A 1 200 ? -25.109 -5.941 -2.725 1 72.69 200 GLU A C 1
ATOM 1523 O O . GLU A 1 200 ? -25.719 -6.887 -3.223 1 72.69 200 GLU A O 1
ATOM 1528 N N . VAL A 1 201 ? -24.609 -4.926 -3.391 1 81.88 201 VAL A N 1
ATOM 1529 C CA . VAL A 1 201 ? -24.875 -4.84 -4.82 1 81.88 201 VAL A CA 1
ATOM 1530 C C . VAL A 1 201 ? -24.156 -5.973 -5.555 1 81.88 201 VAL A C 1
ATOM 1532 O O . VAL A 1 201 ? -24.719 -6.57 -6.477 1 81.88 201 VAL A O 1
ATOM 1535 N N . ARG A 1 202 ? -23.016 -6.273 -5.145 1 87.44 202 ARG A N 1
ATOM 1536 C CA . ARG A 1 202 ? -22.234 -7.344 -5.77 1 87.44 202 ARG A CA 1
ATOM 1537 C C . ARG A 1 202 ? -22.891 -8.703 -5.516 1 87.44 202 ARG A C 1
ATOM 1539 O O . ARG A 1 202 ? -22.984 -9.523 -6.426 1 87.44 202 ARG A O 1
ATOM 1546 N N . ALA A 1 203 ? -23.312 -8.797 -4.297 1 90.56 203 ALA A N 1
ATOM 1547 C CA . ALA A 1 203 ? -24 -10.039 -3.951 1 90.56 203 ALA A CA 1
ATOM 1548 C C . ALA A 1 203 ? -25.281 -10.195 -4.746 1 90.56 203 ALA A C 1
ATOM 1550 O O . ALA A 1 203 ? -25.625 -11.297 -5.188 1 90.56 203 ALA A O 1
ATOM 1551 N N . ARG A 1 204 ? -25.984 -9.109 -4.898 1 91.81 204 ARG A N 1
ATOM 1552 C CA . ARG A 1 204 ? -27.219 -9.125 -5.672 1 91.81 204 ARG A CA 1
ATOM 1553 C C . ARG A 1 204 ? -26.938 -9.516 -7.125 1 91.81 204 ARG A C 1
ATOM 1555 O O . ARG A 1 204 ? -27.719 -10.25 -7.73 1 91.81 204 ARG A O 1
ATOM 1562 N N . THR A 1 205 ? -25.875 -8.969 -7.652 1 94.69 205 THR A N 1
ATOM 1563 C CA . THR A 1 205 ? -25.484 -9.305 -9.016 1 94.69 205 THR A CA 1
ATOM 1564 C C . THR A 1 205 ? -25.234 -10.805 -9.156 1 94.69 205 THR A C 1
ATOM 1566 O O . THR A 1 205 ? -25.672 -11.422 -10.125 1 94.69 205 THR A O 1
ATOM 1569 N N . TYR A 1 206 ? -24.625 -11.383 -8.117 1 96.31 206 TYR A N 1
ATOM 1570 C CA . TYR A 1 206 ? -24.375 -12.82 -8.086 1 96.31 206 TYR A CA 1
ATOM 1571 C C . TYR A 1 206 ? -25.688 -13.602 -8.023 1 96.31 206 TYR A C 1
ATOM 1573 O O . TYR A 1 206 ? -25.891 -14.531 -8.805 1 96.31 206 TYR A O 1
ATOM 1581 N N . LEU A 1 207 ? -26.5 -13.203 -7.172 1 96.69 207 LEU A N 1
ATOM 1582 C CA . LEU A 1 207 ? -27.766 -13.898 -6.98 1 96.69 207 LEU A CA 1
ATOM 1583 C C . LEU A 1 207 ? -28.609 -13.852 -8.25 1 96.69 207 LEU A C 1
ATOM 1585 O O . LEU A 1 207 ? -29.234 -14.852 -8.617 1 96.69 207 LEU A O 1
ATOM 1589 N N . GLU A 1 208 ? -28.641 -12.75 -8.875 1 97.12 208 GLU A N 1
ATOM 1590 C CA . GLU A 1 208 ? -29.391 -12.594 -10.117 1 97.12 208 GLU A CA 1
ATOM 1591 C C . GLU A 1 208 ? -28.844 -13.492 -11.219 1 97.12 208 GLU A C 1
ATOM 1593 O O . GLU A 1 208 ? -29.609 -14.086 -11.984 1 97.12 208 GLU A O 1
ATOM 1598 N N . ALA A 1 209 ? -27.562 -13.562 -11.305 1 97.5 209 ALA A N 1
ATOM 1599 C CA . ALA A 1 209 ? -26.938 -14.422 -12.297 1 97.5 209 ALA A CA 1
ATOM 1600 C C . ALA A 1 209 ? -27.281 -15.891 -12.062 1 97.5 209 ALA A C 1
ATOM 1602 O O . ALA A 1 209 ? -27.594 -16.625 -13 1 97.5 209 ALA A O 1
ATOM 1603 N N . MET A 1 210 ? -27.234 -16.281 -10.836 1 97.81 210 MET A N 1
ATOM 1604 C CA . MET A 1 210 ? -27.609 -17.656 -10.484 1 97.81 210 MET A CA 1
ATOM 1605 C C . MET A 1 210 ? -29.062 -17.938 -10.828 1 97.81 210 MET A C 1
ATOM 1607 O O . MET A 1 210 ? -29.391 -19 -11.375 1 97.81 210 MET A O 1
ATOM 1611 N N . ARG A 1 211 ? -29.875 -16.984 -10.508 1 97.75 211 ARG A N 1
ATOM 1612 C CA . ARG A 1 211 ? -31.297 -17.125 -10.797 1 97.75 211 ARG A CA 1
ATOM 1613 C C . ARG A 1 211 ? -31.531 -17.266 -12.297 1 97.75 211 ARG A C 1
ATOM 1615 O O . ARG A 1 211 ? -32.281 -18.156 -12.734 1 97.75 211 ARG A O 1
ATOM 1622 N N . ARG A 1 212 ? -30.906 -16.453 -13.047 1 97.44 212 ARG A N 1
ATOM 1623 C CA . ARG A 1 212 ? -31.062 -16.469 -14.5 1 97.44 212 ARG A CA 1
ATOM 1624 C C . ARG A 1 212 ? -30.641 -17.797 -15.086 1 97.44 212 ARG A C 1
ATOM 1626 O O . ARG A 1 212 ? -31.219 -18.266 -16.062 1 97.44 212 ARG A O 1
ATOM 1633 N N . ALA A 1 213 ? -29.672 -18.453 -14.484 1 97.5 213 ALA A N 1
ATOM 1634 C CA . ALA A 1 213 ? -29.125 -19.703 -14.984 1 97.5 213 ALA A CA 1
ATOM 1635 C C . ALA A 1 213 ? -29.812 -20.906 -14.328 1 97.5 213 ALA A C 1
ATOM 1637 O O . ALA A 1 213 ? -29.484 -22.047 -14.641 1 97.5 213 ALA A O 1
ATOM 1638 N N . ASN A 1 214 ? -30.703 -20.609 -13.375 1 97.75 214 ASN A N 1
ATOM 1639 C CA . ASN A 1 214 ? -31.359 -21.656 -12.594 1 97.75 214 ASN A CA 1
ATOM 1640 C C . ASN A 1 214 ? -30.359 -22.484 -11.797 1 97.75 214 ASN A C 1
ATOM 1642 O O . ASN A 1 214 ? -30.438 -23.719 -11.789 1 97.75 214 ASN A O 1
ATOM 1646 N N . HIS A 1 215 ? -29.375 -21.812 -11.305 1 97.75 215 HIS A N 1
ATOM 1647 C CA . HIS A 1 215 ? -28.391 -22.438 -10.422 1 97.75 215 HIS A CA 1
ATOM 1648 C C . HIS A 1 215 ? -28.688 -22.125 -8.961 1 97.75 215 HIS A C 1
ATOM 1650 O O . HIS A 1 215 ? -29.297 -21.094 -8.656 1 97.75 215 HIS A O 1
ATOM 1656 N N . VAL A 1 216 ? -28.359 -23 -8.062 1 97.5 216 VAL A N 1
ATOM 1657 C CA . VAL A 1 216 ? -28.516 -22.766 -6.629 1 97.5 216 VAL A CA 1
ATOM 1658 C C . VAL A 1 216 ? -27.391 -21.859 -6.129 1 97.5 216 VAL A C 1
ATOM 1660 O O . VAL A 1 216 ? -26.219 -22.188 -6.277 1 97.5 216 VAL A O 1
ATOM 1663 N N . PRO A 1 217 ? -27.734 -20.781 -5.59 1 97.38 217 PRO A N 1
ATOM 1664 C CA . PRO A 1 217 ? -26.688 -19.875 -5.09 1 97.38 217 PRO A CA 1
ATOM 1665 C C . PRO A 1 217 ? -25.953 -20.453 -3.885 1 97.38 217 PRO A C 1
ATOM 1667 O O . PRO A 1 217 ? -26.562 -21.141 -3.057 1 97.38 217 PRO A O 1
ATOM 1670 N N . GLU A 1 218 ? -24.672 -20.188 -3.805 1 97.31 218 GLU A N 1
ATOM 1671 C CA . GLU A 1 218 ? -23.797 -20.562 -2.693 1 97.31 218 GLU A CA 1
ATOM 1672 C C . GLU A 1 218 ? -22.891 -19.422 -2.275 1 97.31 218 GLU A C 1
ATOM 1674 O O . GLU A 1 218 ? -21.844 -19.203 -2.881 1 97.31 218 GLU A O 1
ATOM 1679 N N . ILE A 1 219 ? -23.312 -18.734 -1.229 1 95.56 219 ILE A N 1
ATOM 1680 C CA . ILE A 1 219 ? -22.5 -17.656 -0.69 1 95.56 219 ILE A CA 1
ATOM 1681 C C . ILE A 1 219 ? -21.672 -18.172 0.482 1 95.56 219 ILE A C 1
ATOM 1683 O O . ILE A 1 219 ? -22.219 -18.703 1.453 1 95.56 219 ILE A O 1
ATOM 1687 N N . ILE A 1 220 ? -20.391 -18.078 0.333 1 96.38 220 ILE A N 1
ATOM 1688 C CA . ILE A 1 220 ? -19.469 -18.469 1.389 1 96.38 220 ILE A CA 1
ATOM 1689 C C . ILE A 1 220 ? -18.969 -17.234 2.141 1 96.38 220 ILE A C 1
ATOM 1691 O O . ILE A 1 220 ? -18.141 -16.484 1.632 1 96.38 220 ILE A O 1
ATOM 1695 N N . ASN A 1 221 ? -19.484 -17 3.314 1 94.38 221 ASN A N 1
ATOM 1696 C CA . ASN A 1 221 ? -19.094 -15.875 4.145 1 94.38 221 ASN A CA 1
ATOM 1697 C C . ASN A 1 221 ? -18.094 -16.281 5.223 1 94.38 221 ASN A C 1
ATOM 1699 O O . ASN A 1 221 ? -18.469 -16.953 6.195 1 94.38 221 ASN A O 1
ATOM 1703 N N . VAL A 1 222 ? -16.859 -15.82 5.094 1 95 222 VAL A N 1
ATOM 1704 C CA . VAL A 1 222 ? -15.828 -16.234 6.031 1 95 222 VAL A CA 1
ATOM 1705 C C . VAL A 1 222 ? -15.742 -15.242 7.184 1 95 222 VAL A C 1
ATOM 1707 O O . VAL A 1 222 ? -15.094 -15.508 8.203 1 95 222 VAL A O 1
ATOM 1710 N N . SER A 1 223 ? -16.297 -14.055 7.137 1 92.06 223 SER A N 1
ATOM 1711 C CA . SER A 1 223 ? -16.484 -13.07 8.203 1 92.06 223 SER A CA 1
ATOM 1712 C C . SER A 1 223 ? -15.141 -12.609 8.773 1 92.06 223 SER A C 1
ATOM 1714 O O . SER A 1 223 ? -14.977 -12.547 9.992 1 92.06 223 SER A O 1
ATOM 1716 N N . THR A 1 224 ? -14.172 -12.445 7.922 1 91.12 224 THR A N 1
ATOM 1717 C CA . THR A 1 224 ? -12.859 -11.93 8.305 1 91.12 224 THR A CA 1
ATOM 1718 C C . THR A 1 224 ? -12.133 -11.359 7.094 1 91.12 224 THR A C 1
ATOM 1720 O O . THR A 1 224 ? -12.383 -11.766 5.957 1 91.12 224 THR A O 1
ATOM 1723 N N . ASP A 1 225 ? -11.289 -10.43 7.359 1 85.56 225 ASP A N 1
ATOM 1724 C CA . ASP A 1 225 ? -10.469 -9.859 6.293 1 85.56 225 ASP A CA 1
ATOM 1725 C C . ASP A 1 225 ? -9.008 -10.258 6.457 1 85.56 225 ASP A C 1
ATOM 1727 O O . ASP A 1 225 ? -8.141 -9.781 5.715 1 85.56 225 ASP A O 1
ATOM 1731 N N . ASP A 1 226 ? -8.758 -11.008 7.469 1 88.31 226 ASP A N 1
ATOM 1732 C CA . ASP A 1 226 ? -7.41 -11.531 7.676 1 88.31 226 ASP A CA 1
ATOM 1733 C C . ASP A 1 226 ? -7.117 -12.68 6.715 1 88.31 226 ASP A C 1
ATOM 1735 O O . ASP A 1 226 ? -7.824 -13.688 6.715 1 88.31 226 ASP A O 1
ATOM 1739 N N . SER A 1 227 ? -6.125 -12.547 5.953 1 91.69 227 SER A N 1
ATOM 1740 C CA . SER A 1 227 ? -5.836 -13.484 4.871 1 91.69 227 SER A CA 1
ATOM 1741 C C . SER A 1 227 ? -5.676 -14.906 5.402 1 91.69 227 SER A C 1
ATOM 1743 O O . SER A 1 227 ? -6.219 -15.852 4.824 1 91.69 227 SER A O 1
ATOM 1745 N N . GLU A 1 228 ? -4.906 -15.047 6.504 1 92.12 228 GLU A N 1
ATOM 1746 C CA . GLU A 1 228 ? -4.695 -16.375 7.062 1 92.12 228 GLU A CA 1
ATOM 1747 C C . GLU A 1 228 ? -6.012 -16.984 7.531 1 92.12 228 GLU A C 1
ATOM 1749 O O . GLU A 1 228 ? -6.25 -18.188 7.332 1 92.12 228 GLU A O 1
ATOM 1754 N N . ALA A 1 229 ? -6.812 -16.188 8.109 1 95.69 229 ALA A N 1
ATOM 1755 C CA . ALA A 1 229 ? -8.117 -16.656 8.562 1 95.69 229 ALA A CA 1
ATOM 1756 C C . ALA A 1 229 ? -9.023 -16.969 7.383 1 95.69 229 ALA A C 1
ATOM 1758 O O . ALA A 1 229 ? -9.789 -17.938 7.426 1 95.69 229 ALA A O 1
ATOM 1759 N N . VAL A 1 230 ? -8.93 -16.188 6.344 1 96.25 230 VAL A N 1
ATOM 1760 C CA . VAL A 1 230 ? -9.703 -16.438 5.133 1 96.25 230 VAL A CA 1
ATOM 1761 C C . VAL A 1 230 ? -9.328 -17.797 4.551 1 96.25 230 VAL A C 1
ATOM 1763 O O . VAL A 1 230 ? -10.203 -18.609 4.234 1 96.25 230 VAL A O 1
ATOM 1766 N N . GLU A 1 231 ? -8.086 -18.062 4.496 1 97.06 231 GLU A N 1
ATOM 1767 C CA . GLU A 1 231 ? -7.609 -19.344 3.965 1 97.06 231 GLU A CA 1
ATOM 1768 C C . GLU A 1 231 ? -8.102 -20.516 4.809 1 97.06 231 GLU A C 1
ATOM 1770 O O . GLU A 1 231 ? -8.617 -21.5 4.27 1 97.06 231 GLU A O 1
ATOM 1775 N N . ARG A 1 232 ? -7.941 -20.344 6.094 1 97.69 232 ARG A N 1
ATOM 1776 C CA . ARG A 1 232 ? -8.32 -21.422 7.008 1 97.69 232 ARG A CA 1
ATOM 1777 C C . ARG A 1 232 ? -9.812 -21.734 6.91 1 97.69 232 ARG A C 1
ATOM 1779 O O . ARG A 1 232 ? -10.203 -22.891 6.746 1 97.69 232 ARG A O 1
ATOM 1786 N N . LYS A 1 233 ? -10.602 -20.719 6.984 1 98.12 233 LYS A N 1
ATOM 1787 C CA . LYS A 1 233 ? -12.047 -20.906 6.988 1 98.12 233 LYS A CA 1
ATOM 1788 C C . LYS A 1 233 ? -12.547 -21.406 5.637 1 98.12 233 LYS A C 1
ATOM 1790 O O . LYS A 1 233 ? -13.445 -22.234 5.57 1 98.12 233 LYS A O 1
ATOM 1795 N N . PHE A 1 234 ? -12.031 -20.906 4.598 1 98.25 234 PHE A N 1
ATOM 1796 C CA . PHE A 1 234 ? -12.414 -21.359 3.264 1 98.25 234 PHE A CA 1
ATOM 1797 C C . PHE A 1 234 ? -12.016 -22.812 3.043 1 98.25 234 PHE A C 1
ATOM 1799 O O . PHE A 1 234 ? -12.781 -23.578 2.461 1 98.25 234 PHE A O 1
ATOM 1806 N N . LYS A 1 235 ? -10.82 -23.156 3.475 1 98.38 235 LYS A N 1
ATOM 1807 C CA . LYS A 1 235 ? -10.344 -24.531 3.375 1 98.38 235 LYS A CA 1
ATOM 1808 C C . LYS A 1 235 ? -11.289 -25.484 4.09 1 98.38 235 LYS A C 1
ATOM 1810 O O . LYS A 1 235 ? -11.664 -26.516 3.541 1 98.38 235 LYS A O 1
ATOM 1815 N N . VAL A 1 236 ? -11.664 -25.109 5.285 1 98.06 236 VAL A N 1
ATOM 1816 C CA . VAL A 1 236 ? -12.594 -25.922 6.066 1 98.06 236 VAL A CA 1
ATOM 1817 C C . VAL A 1 236 ? -13.906 -26.078 5.316 1 98.06 236 VAL A C 1
ATOM 1819 O O . VAL A 1 236 ? -14.477 -27.156 5.262 1 98.06 236 VAL A O 1
ATOM 1822 N N . HIS A 1 237 ? -14.383 -25 4.723 1 98 237 HIS A N 1
ATOM 1823 C CA . HIS A 1 237 ? -15.633 -25.031 3.969 1 98 237 HIS A CA 1
ATOM 1824 C C . HIS A 1 237 ? -15.555 -26.016 2.807 1 98 237 HIS A C 1
ATOM 1826 O O . HIS A 1 237 ? -16.484 -26.797 2.584 1 98 237 HIS A O 1
ATOM 1832 N N . ILE A 1 238 ? -14.508 -26 2.057 1 97.88 238 ILE A N 1
ATOM 1833 C CA . ILE A 1 238 ? -14.344 -26.859 0.89 1 97.88 238 ILE A CA 1
ATOM 1834 C C . ILE A 1 238 ? -14.289 -28.328 1.329 1 97.88 238 ILE A C 1
ATOM 1836 O O . ILE A 1 238 ? -14.875 -29.203 0.682 1 97.88 238 ILE A O 1
ATOM 1840 N N . ILE A 1 239 ? -13.602 -28.562 2.424 1 97.62 239 ILE A N 1
ATOM 1841 C CA . ILE A 1 239 ? -13.477 -29.922 2.939 1 97.62 239 ILE A CA 1
ATOM 1842 C C . ILE A 1 239 ? -14.852 -30.438 3.361 1 97.62 239 ILE A C 1
ATOM 1844 O O . ILE A 1 239 ? -15.195 -31.594 3.102 1 97.62 239 ILE A O 1
ATOM 1848 N N . GLU A 1 240 ? -15.609 -29.594 3.922 1 97.69 240 GLU A N 1
ATOM 1849 C CA . GLU A 1 240 ? -16.891 -29.984 4.48 1 97.69 240 GLU A CA 1
ATOM 1850 C C . GLU A 1 240 ? -17.969 -30.062 3.396 1 97.69 240 GLU A C 1
ATOM 1852 O O . GLU A 1 240 ? -18.844 -30.938 3.449 1 97.69 240 GLU A O 1
ATOM 1857 N N . HIS A 1 241 ? -17.969 -29.203 2.441 1 97.38 241 HIS A N 1
ATOM 1858 C CA . HIS A 1 241 ? -19.094 -29.047 1.536 1 97.38 241 HIS A CA 1
ATOM 1859 C C . HIS A 1 241 ? -18.703 -29.391 0.103 1 97.38 241 HIS A C 1
ATOM 1861 O O . HIS A 1 241 ? -19.562 -29.406 -0.789 1 97.38 241 HIS A O 1
ATOM 1867 N N . GLY A 1 242 ? -17.391 -29.656 -0.123 1 96.75 242 GLY A N 1
ATOM 1868 C CA . GLY A 1 242 ? -16.922 -29.938 -1.473 1 96.75 242 GLY A CA 1
ATOM 1869 C C . GLY A 1 242 ? -16.484 -28.688 -2.223 1 96.75 242 GLY A C 1
ATOM 1870 O O . GLY A 1 242 ? -16.859 -27.578 -1.858 1 96.75 242 GLY A O 1
ATOM 1871 N N . CYS A 1 243 ? -15.695 -28.875 -3.27 1 97.5 243 CYS A N 1
ATOM 1872 C CA . CYS A 1 243 ? -15.164 -27.781 -4.078 1 97.5 243 CYS A CA 1
ATOM 1873 C C . CYS A 1 243 ? -16.172 -27.344 -5.125 1 97.5 243 CYS A C 1
ATOM 1875 O O . CYS A 1 243 ? -16.734 -28.156 -5.852 1 97.5 243 CYS A O 1
ATOM 1877 N N . PRO A 1 244 ? -16.484 -26.031 -5.211 1 98.12 244 PRO A N 1
ATOM 1878 C CA . PRO A 1 244 ? -17.281 -25.547 -6.34 1 98.12 244 PRO A CA 1
ATOM 1879 C C . PRO A 1 244 ? -16.562 -25.672 -7.676 1 98.12 244 PRO A C 1
ATOM 1881 O O . PRO A 1 244 ? -15.336 -25.844 -7.703 1 98.12 244 PRO A O 1
ATOM 1884 N N . ASP A 1 245 ? -17.312 -25.609 -8.719 1 96.25 245 ASP A N 1
ATOM 1885 C CA . ASP A 1 245 ? -16.703 -25.672 -10.047 1 96.25 245 ASP A CA 1
ATOM 1886 C C . ASP A 1 245 ? -16.219 -24.297 -10.5 1 96.25 245 ASP A C 1
ATOM 1888 O O . ASP A 1 245 ? -15.445 -24.188 -11.453 1 96.25 245 ASP A O 1
ATOM 1892 N N . ALA A 1 246 ? -16.781 -23.281 -9.883 1 98.31 246 ALA A N 1
ATOM 1893 C CA . ALA A 1 246 ? -16.344 -21.906 -10.148 1 98.31 246 ALA A CA 1
ATOM 1894 C C . ALA A 1 246 ? -16.516 -21.031 -8.914 1 98.31 246 ALA A C 1
ATOM 1896 O O . ALA A 1 246 ? -17.375 -21.297 -8.07 1 98.31 246 ALA A O 1
ATOM 1897 N N . LEU A 1 247 ? -15.656 -20.062 -8.781 1 98.69 247 LEU A N 1
ATOM 1898 C CA . LEU A 1 247 ? -15.648 -19.188 -7.602 1 98.69 247 LEU A CA 1
ATOM 1899 C C . LEU A 1 247 ? -15.445 -17.734 -8 1 98.69 247 LEU A C 1
ATOM 1901 O O . LEU A 1 247 ? -14.43 -17.391 -8.602 1 98.69 247 LEU A O 1
ATOM 1905 N N . GLN A 1 248 ? -16.438 -16.953 -7.766 1 98.31 248 GLN A N 1
ATOM 1906 C CA . GLN A 1 248 ? -16.297 -15.5 -7.785 1 98.31 248 GLN A CA 1
ATOM 1907 C C . GLN A 1 248 ? -15.93 -14.961 -6.402 1 98.31 248 GLN A C 1
ATOM 1909 O O . GLN A 1 248 ? -16.641 -15.227 -5.426 1 98.31 248 GLN A O 1
ATOM 1914 N N . CYS A 1 249 ? -14.812 -14.242 -6.324 1 97.06 249 CYS A N 1
ATOM 1915 C CA . CYS A 1 249 ? -14.375 -13.734 -5.031 1 97.06 249 CYS A CA 1
ATOM 1916 C C . CYS A 1 249 ? -14.703 -12.25 -4.895 1 97.06 249 CYS A C 1
ATOM 1918 O O . CYS A 1 249 ? -14.742 -11.523 -5.887 1 97.06 249 CYS A O 1
ATOM 1920 N N . GLN A 1 250 ? -14.852 -11.797 -3.705 1 93.19 250 GLN A N 1
ATOM 1921 C CA . GLN A 1 250 ? -15.203 -10.422 -3.383 1 93.19 250 GLN A CA 1
ATOM 1922 C C . GLN A 1 250 ? -14.125 -9.453 -3.865 1 93.19 250 GLN A C 1
ATOM 1924 O O . GLN A 1 250 ? -14.43 -8.336 -4.297 1 93.19 250 GLN A O 1
ATOM 1929 N N . ASN A 1 251 ? -12.914 -9.859 -3.732 1 92.75 251 ASN A N 1
ATOM 1930 C CA . ASN A 1 251 ? -11.781 -9.031 -4.152 1 92.75 251 ASN A CA 1
ATOM 1931 C C . ASN A 1 251 ? -10.57 -9.883 -4.508 1 92.75 251 ASN A C 1
ATOM 1933 O O . ASN A 1 251 ? -10.609 -11.109 -4.379 1 92.75 251 ASN A O 1
ATOM 1937 N N . ASP A 1 252 ? -9.586 -9.273 -4.988 1 94.44 252 ASP A N 1
ATOM 1938 C CA . ASP A 1 252 ? -8.391 -9.969 -5.453 1 94.44 252 ASP A CA 1
ATOM 1939 C C . ASP A 1 252 ? -7.672 -10.664 -4.297 1 94.44 252 ASP A C 1
ATOM 1941 O O . ASP A 1 252 ? -7.094 -11.734 -4.473 1 94.44 252 ASP A O 1
ATOM 1945 N N . GLU A 1 253 ? -7.711 -10.086 -3.133 1 92.94 253 GLU A N 1
ATOM 1946 C CA . GLU A 1 253 ? -7.082 -10.711 -1.975 1 92.94 253 GLU A CA 1
ATOM 1947 C C . GLU A 1 253 ? -7.734 -12.047 -1.648 1 92.94 253 GLU A C 1
ATOM 1949 O O . GLU A 1 253 ? -7.039 -13.031 -1.384 1 92.94 253 GLU A O 1
ATOM 1954 N N . THR A 1 254 ? -9.008 -12.078 -1.682 1 95.12 254 THR A N 1
ATOM 1955 C CA . THR A 1 254 ? -9.727 -13.32 -1.419 1 95.12 254 THR A CA 1
ATOM 1956 C C . THR A 1 254 ? -9.461 -14.344 -2.52 1 95.12 254 THR A C 1
ATOM 1958 O O . THR A 1 254 ? -9.391 -15.547 -2.252 1 95.12 254 THR A O 1
ATOM 1961 N N . ALA A 1 255 ? -9.352 -13.844 -3.713 1 96.94 255 ALA A N 1
ATOM 1962 C CA . ALA A 1 255 ? -9.047 -14.734 -4.828 1 96.94 255 ALA A CA 1
ATOM 1963 C C . ALA A 1 255 ? -7.672 -15.375 -4.652 1 96.94 255 ALA A C 1
ATOM 1965 O O . ALA A 1 255 ? -7.496 -16.562 -4.93 1 96.94 255 ALA A O 1
ATOM 1966 N N . MET A 1 256 ? -6.754 -14.578 -4.203 1 95.19 256 MET A N 1
ATOM 1967 C CA . MET A 1 256 ? -5.414 -15.094 -3.922 1 95.19 256 MET A CA 1
ATOM 1968 C C . MET A 1 256 ? -5.461 -16.172 -2.846 1 95.19 256 MET A C 1
ATOM 1970 O O . MET A 1 256 ? -4.816 -17.219 -2.979 1 95.19 256 MET A O 1
ATOM 1974 N N . CYS A 1 257 ? -6.188 -15.93 -1.816 1 96.31 257 CYS A N 1
ATOM 1975 C CA . CYS A 1 257 ? -6.359 -16.906 -0.742 1 96.31 257 CYS A CA 1
ATOM 1976 C C . CYS A 1 257 ? -7 -18.188 -1.26 1 96.31 257 CYS A C 1
ATOM 1978 O O . CYS A 1 257 ? -6.559 -19.281 -0.926 1 96.31 257 CYS A O 1
ATOM 1980 N N . ALA A 1 258 ? -7.992 -18.016 -2.098 1 97.94 258 ALA A N 1
ATOM 1981 C CA . ALA A 1 258 ? -8.695 -19.172 -2.664 1 97.94 258 ALA A CA 1
ATOM 1982 C C . ALA A 1 258 ? -7.766 -20 -3.539 1 97.94 258 ALA A C 1
ATOM 1984 O O . ALA A 1 258 ? -7.797 -21.234 -3.486 1 97.94 258 ALA A O 1
ATOM 1985 N N . LEU A 1 259 ? -6.992 -19.312 -4.332 1 97.19 259 LEU A N 1
ATOM 1986 C CA . LEU A 1 259 ? -6.035 -20 -5.188 1 97.19 259 LEU A CA 1
ATOM 1987 C C . LEU A 1 259 ? -5.117 -20.906 -4.367 1 97.19 259 LEU A C 1
ATOM 1989 O O . LEU A 1 259 ? -4.863 -22.047 -4.75 1 97.19 259 LEU A O 1
ATOM 1993 N N . ARG A 1 260 ? -4.652 -20.391 -3.252 1 95.62 260 ARG A N 1
ATOM 1994 C CA . ARG A 1 260 ? -3.779 -21.156 -2.369 1 95.62 260 ARG A CA 1
ATOM 1995 C C . ARG A 1 260 ? -4.508 -22.375 -1.798 1 95.62 260 ARG A C 1
ATOM 1997 O O . ARG A 1 260 ? -3.953 -23.469 -1.761 1 95.62 260 ARG A O 1
ATOM 2004 N N . VAL A 1 261 ? -5.664 -22.172 -1.356 1 97.38 261 VAL A N 1
ATOM 2005 C CA . VAL A 1 261 ? -6.457 -23.25 -0.77 1 97.38 261 V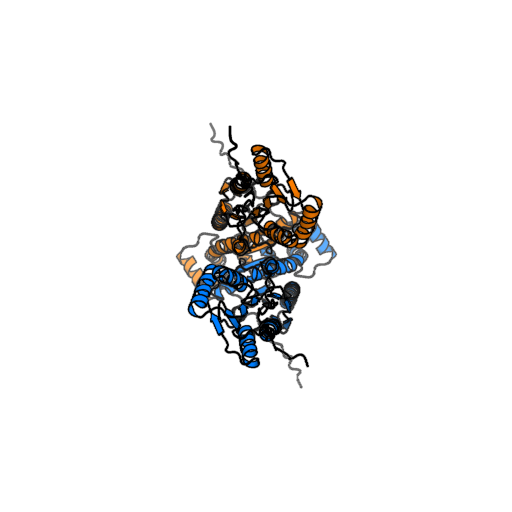AL A CA 1
ATOM 2006 C C . VAL A 1 261 ? -6.703 -24.344 -1.812 1 97.38 261 VAL A C 1
ATOM 2008 O O . VAL A 1 261 ? -6.57 -25.531 -1.518 1 97.38 261 VAL A O 1
ATOM 2011 N N . PHE A 1 262 ? -7.047 -23.984 -3.059 1 97.44 262 PHE A N 1
ATOM 2012 C CA . PHE A 1 262 ? -7.262 -24.938 -4.129 1 97.44 262 PHE A CA 1
ATOM 2013 C C . PHE A 1 262 ? -5.996 -25.766 -4.383 1 97.44 262 PHE A C 1
ATOM 2015 O O . PHE A 1 262 ? -6.055 -26.984 -4.504 1 97.44 262 PHE A O 1
ATOM 2022 N N . LYS A 1 263 ? -4.941 -25.094 -4.398 1 94.69 263 LYS A N 1
ATOM 2023 C CA . LYS A 1 263 ? -3.67 -25.781 -4.598 1 94.69 263 LYS A CA 1
ATOM 2024 C C . LYS A 1 263 ? -3.396 -26.766 -3.471 1 94.69 263 LYS A C 1
ATOM 2026 O O . LYS A 1 263 ? -3.041 -27.922 -3.723 1 94.69 263 LYS A O 1
ATOM 2031 N N . ASP A 1 264 ? -3.586 -26.344 -2.262 1 94.94 264 ASP A N 1
ATOM 2032 C CA . ASP A 1 264 ? -3.342 -27.172 -1.085 1 94.94 264 ASP A CA 1
ATOM 2033 C C . ASP A 1 264 ? -4.211 -28.422 -1.104 1 94.94 264 ASP A C 1
ATOM 2035 O O . ASP A 1 264 ? -3.805 -29.484 -0.61 1 94.94 264 ASP A O 1
ATOM 2039 N N . LEU A 1 265 ? -5.348 -28.281 -1.641 1 97.38 265 LEU A N 1
ATOM 2040 C CA . LEU A 1 265 ? -6.309 -29.375 -1.623 1 97.38 265 LEU A CA 1
ATOM 2041 C C . LEU A 1 265 ? -6.238 -30.188 -2.916 1 97.38 265 LEU A C 1
ATOM 2043 O O . LEU A 1 265 ? -6.992 -31.141 -3.096 1 97.38 265 LEU A O 1
ATOM 2047 N N . GLY A 1 266 ? -5.414 -29.75 -3.863 1 96.12 266 GLY A N 1
ATOM 2048 C CA . GLY A 1 266 ? -5.137 -30.531 -5.062 1 96.12 266 GLY A CA 1
ATOM 2049 C C . GLY A 1 266 ? -6.055 -30.188 -6.219 1 96.12 266 GLY A C 1
ATOM 2050 O O . GLY A 1 266 ? -6.125 -30.922 -7.203 1 96.12 266 GLY A O 1
ATOM 2051 N N . TYR A 1 267 ? -6.812 -29.078 -6.094 1 96.69 267 TYR A N 1
ATOM 2052 C CA . TYR A 1 267 ? -7.66 -28.625 -7.191 1 96.69 267 TYR A CA 1
ATOM 2053 C C . TYR A 1 267 ? -6.891 -27.719 -8.141 1 96.69 267 TYR A C 1
ATOM 2055 O O . TYR A 1 267 ? -6.09 -26.891 -7.703 1 96.69 267 TYR A O 1
ATOM 2063 N N . LYS A 1 268 ? -7.176 -27.859 -9.422 1 95.69 268 LYS A N 1
ATOM 2064 C CA . LYS A 1 268 ? -6.473 -27.078 -10.43 1 95.69 268 LYS A CA 1
ATOM 2065 C C . LYS A 1 268 ? -7.352 -25.938 -10.953 1 95.69 268 LYS A C 1
ATOM 2067 O O . LYS A 1 268 ? -8.516 -26.156 -11.281 1 95.69 268 LYS A O 1
ATOM 2072 N N . VAL A 1 269 ? -6.848 -24.797 -11.047 1 96.44 269 VAL A N 1
ATOM 2073 C CA . VAL A 1 269 ? -7.449 -23.656 -11.734 1 96.44 269 VAL A CA 1
ATOM 2074 C C . VAL A 1 269 ? -6.797 -23.469 -13.102 1 96.44 269 VAL A C 1
ATOM 2076 O O . VAL A 1 269 ? -5.57 -23.359 -13.203 1 96.44 269 VAL A O 1
ATOM 2079 N N . PRO A 1 270 ? -7.465 -23.516 -14.117 1 96.06 270 PRO A N 1
ATOM 2080 C CA . PRO A 1 270 ? -8.922 -23.422 -14.234 1 96.06 270 PRO A CA 1
ATOM 2081 C C . PRO A 1 270 ? -9.578 -24.797 -14.438 1 96.06 270 PRO A C 1
ATOM 2083 O O . PRO A 1 270 ? -10.805 -24.875 -14.539 1 96.06 270 PRO A O 1
ATOM 2086 N N . THR A 1 271 ? -8.812 -25.844 -14.508 1 95.25 271 THR A N 1
ATOM 2087 C CA . THR A 1 271 ? -9.328 -27.125 -14.969 1 95.25 271 THR A CA 1
ATOM 2088 C C . THR A 1 271 ? -10.453 -27.609 -14.055 1 95.25 271 THR A C 1
ATOM 2090 O O . THR A 1 271 ? -11.539 -27.938 -14.531 1 95.25 271 THR A O 1
ATOM 2093 N N . ASP A 1 272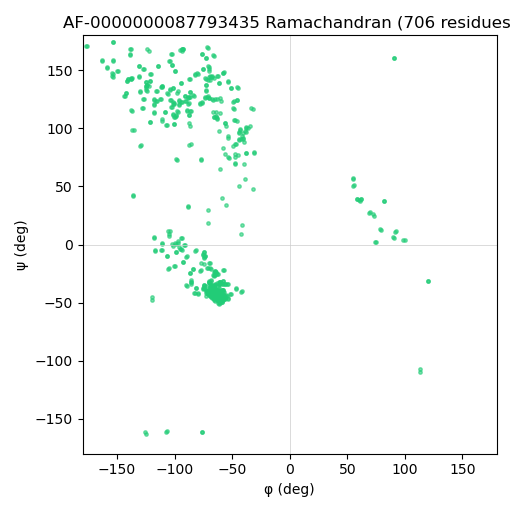 ? -10.227 -27.609 -12.789 1 95.81 272 ASP A N 1
ATOM 2094 C CA . ASP A 1 272 ? -11.211 -28.125 -11.836 1 95.81 272 ASP A CA 1
ATOM 2095 C C . ASP A 1 272 ? -12.148 -27 -11.375 1 95.81 272 ASP A C 1
ATOM 2097 O O . ASP A 1 272 ? -13.328 -27.25 -11.117 1 95.81 272 ASP A O 1
ATOM 2101 N N . VAL A 1 273 ? -11.617 -25.781 -11.242 1 97.88 273 VAL A N 1
ATOM 2102 C CA . VAL A 1 273 ? -12.391 -24.672 -10.703 1 97.88 273 VAL A CA 1
ATOM 2103 C C . VAL A 1 273 ? -12 -23.375 -11.43 1 97.88 273 VAL A C 1
ATOM 2105 O O . VAL A 1 273 ? -10.812 -23.062 -11.539 1 97.88 273 VAL A O 1
ATOM 2108 N N . LEU A 1 274 ? -13.008 -22.656 -11.953 1 98.38 274 LEU A N 1
ATOM 2109 C CA . LEU A 1 274 ? -12.758 -21.312 -12.453 1 98.38 274 LEU A CA 1
ATOM 2110 C C . LEU A 1 274 ? -12.711 -20.297 -11.312 1 98.38 274 LEU A C 1
ATOM 2112 O O . LEU A 1 274 ? -13.383 -20.484 -10.297 1 98.38 274 LEU A O 1
ATOM 2116 N N . LEU A 1 275 ? -11.891 -19.266 -11.453 1 98.56 275 LEU A N 1
ATOM 2117 C CA . LEU A 1 275 ? -11.656 -18.344 -10.352 1 98.56 275 LEU A CA 1
ATOM 2118 C C . LEU A 1 275 ? -11.539 -16.922 -10.852 1 98.56 275 LEU A C 1
ATOM 2120 O O . LEU A 1 275 ? -10.836 -16.656 -11.828 1 98.56 275 LEU A O 1
ATOM 2124 N N . ALA A 1 276 ? -12.258 -16.031 -10.25 1 98.38 276 ALA A N 1
ATOM 2125 C CA . ALA A 1 276 ? -12.148 -14.609 -10.562 1 98.38 276 ALA A CA 1
ATOM 2126 C C . ALA A 1 276 ? -12.172 -13.758 -9.297 1 98.38 276 ALA A C 1
ATOM 2128 O O . ALA A 1 276 ? -12.844 -14.102 -8.328 1 98.38 276 ALA A O 1
ATOM 2129 N N . GLY A 1 277 ? -11.391 -12.719 -9.305 1 97.19 277 GLY A N 1
ATOM 2130 C CA . GLY A 1 277 ? -11.414 -11.727 -8.242 1 97.19 277 GLY A CA 1
ATOM 2131 C C . GLY A 1 277 ? -12.055 -10.414 -8.664 1 97.19 277 GLY A C 1
ATOM 2132 O O . GLY A 1 277 ? -12.883 -10.391 -9.578 1 97.19 277 GLY A O 1
ATOM 2133 N N . CYS A 1 278 ? -11.742 -9.383 -7.883 1 94.81 278 CYS A N 1
ATOM 2134 C CA . CYS A 1 278 ? -12.25 -8.031 -8.109 1 94.81 278 CYS A CA 1
ATOM 2135 C C . CYS A 1 278 ? -11.297 -6.992 -7.539 1 94.81 278 CYS A C 1
ATOM 2137 O O . CYS A 1 278 ? -10.602 -7.254 -6.559 1 94.81 278 CYS A O 1
ATOM 2139 N N . ASP A 1 279 ? -11.219 -5.793 -8.211 1 92.06 279 ASP A N 1
ATOM 2140 C CA . ASP A 1 279 ? -10.445 -4.617 -7.824 1 92.06 279 ASP A CA 1
ATOM 2141 C C . ASP A 1 279 ? -9.422 -4.258 -8.898 1 92.06 279 ASP A C 1
ATOM 2143 O O . ASP A 1 279 ? -8.984 -3.107 -8.984 1 92.06 279 ASP A O 1
ATOM 2147 N N . GLY A 1 280 ? -8.945 -5.258 -9.586 1 93.69 280 GLY A N 1
ATOM 2148 C CA . GLY A 1 280 ? -8.047 -4.973 -10.695 1 93.69 280 GLY A CA 1
ATOM 2149 C C . GLY A 1 280 ? -6.617 -4.727 -10.258 1 93.69 280 GLY A C 1
ATOM 2150 O O . GLY A 1 280 ? -5.926 -3.879 -10.82 1 93.69 280 GLY A O 1
ATOM 2151 N N . GLN A 1 281 ? -6.188 -5.469 -9.258 1 91 281 GLN A N 1
ATOM 2152 C CA . GLN A 1 281 ? -4.812 -5.309 -8.805 1 91 281 GLN A CA 1
ATOM 2153 C C . GLN A 1 281 ? -3.826 -5.836 -9.844 1 91 281 GLN A C 1
ATOM 2155 O O . GLN A 1 281 ? -4.023 -6.918 -10.398 1 91 281 GLN A O 1
ATOM 2160 N N . ARG A 1 282 ? -2.725 -5.141 -9.992 1 85.06 282 ARG A N 1
ATOM 2161 C CA . ARG A 1 282 ? -1.779 -5.426 -11.07 1 85.06 282 ARG A CA 1
ATOM 2162 C C . ARG A 1 282 ? -1.058 -6.746 -10.828 1 85.06 282 ARG A C 1
ATOM 2164 O O . ARG A 1 282 ? -0.735 -7.465 -11.773 1 85.06 282 ARG A O 1
ATOM 2171 N N . HIS A 1 283 ? -0.818 -7.094 -9.602 1 88.25 283 HIS A N 1
ATOM 2172 C CA . HIS A 1 283 ? 0.008 -8.258 -9.297 1 88.25 283 HIS A CA 1
ATOM 2173 C C . HIS A 1 283 ? -0.752 -9.555 -9.562 1 88.25 283 HIS A C 1
ATOM 2175 O O . HIS A 1 283 ? -0.157 -10.633 -9.578 1 88.25 283 HIS A O 1
ATOM 2181 N N . MET A 1 284 ? -2.039 -9.461 -9.891 1 91.94 284 MET A N 1
ATOM 2182 C CA . MET A 1 284 ? -2.846 -10.648 -10.172 1 91.94 284 MET A CA 1
ATOM 2183 C C . MET A 1 284 ? -2.32 -11.383 -11.398 1 91.94 284 MET A C 1
ATOM 2185 O O . MET A 1 284 ? -2.494 -12.594 -11.516 1 91.94 284 MET A O 1
ATOM 2189 N N . ARG A 1 285 ? -1.667 -10.703 -12.258 1 90.62 285 ARG A N 1
ATOM 2190 C CA . ARG A 1 285 ? -1.177 -11.273 -13.508 1 90.62 285 ARG A CA 1
ATOM 2191 C C . ARG A 1 285 ? 0.024 -12.18 -13.266 1 90.62 285 ARG A C 1
ATOM 2193 O O . ARG A 1 285 ? 0.413 -12.953 -14.141 1 90.62 285 ARG A O 1
ATOM 2200 N N . TYR A 1 286 ? 0.559 -12.18 -12.086 1 91 286 TYR A N 1
ATOM 2201 C CA . TYR A 1 286 ? 1.796 -12.906 -11.82 1 91 286 TYR A CA 1
ATOM 2202 C C . TYR A 1 286 ? 1.507 -14.25 -11.172 1 91 286 TYR A C 1
ATOM 2204 O O . TYR A 1 286 ? 2.41 -15.07 -11.008 1 91 286 TYR A O 1
ATOM 2212 N N . PHE A 1 287 ? 0.332 -14.516 -10.844 1 93.19 287 PHE A N 1
ATOM 2213 C CA . PHE A 1 287 ? -0.017 -15.789 -10.234 1 93.19 287 PHE A CA 1
ATOM 2214 C C . PHE A 1 287 ? -0.058 -16.906 -11.281 1 93.19 287 PHE A C 1
ATOM 2216 O O . PHE A 1 287 ? 0.062 -16.625 -12.484 1 93.19 287 PHE A O 1
ATOM 2223 N N . ASP A 1 288 ? -0.039 -18.141 -10.789 1 90.12 288 ASP A N 1
ATOM 2224 C CA . ASP A 1 288 ? -0.132 -19.297 -11.672 1 90.12 288 ASP A CA 1
ATOM 2225 C C . ASP A 1 288 ? -1.346 -20.156 -11.32 1 90.12 288 ASP A C 1
ATOM 2227 O O . ASP A 1 288 ? -1.311 -20.922 -10.367 1 90.12 288 ASP A O 1
ATOM 2231 N N . PRO A 1 289 ? -2.381 -20.078 -12.148 1 93.06 289 PRO A N 1
ATOM 2232 C CA . PRO A 1 289 ? -2.52 -19.234 -13.336 1 93.06 289 PRO A CA 1
ATOM 2233 C C . PRO A 1 289 ? -2.734 -17.766 -13 1 93.06 289 PRO A C 1
ATOM 2235 O O . PRO A 1 289 ? -3.088 -17.438 -11.859 1 93.06 289 PRO A O 1
ATOM 2238 N N . PRO A 1 290 ? -2.459 -16.859 -14.023 1 94.38 290 PRO A N 1
ATOM 2239 C CA . PRO A 1 290 ? -2.887 -15.477 -13.836 1 94.38 290 PRO A CA 1
ATOM 2240 C C . PRO A 1 290 ? -4.371 -15.359 -13.5 1 94.38 290 PRO A C 1
ATOM 2242 O O . PRO A 1 290 ? -5.195 -16.062 -14.078 1 94.38 290 PRO A O 1
ATOM 2245 N N . LEU A 1 291 ? -4.652 -14.438 -12.594 1 96.94 291 LEU A N 1
ATOM 2246 C CA . LEU A 1 291 ? -6.008 -14.383 -12.062 1 96.94 291 LEU A CA 1
ATOM 2247 C C . LEU A 1 291 ? -6.832 -13.32 -12.781 1 96.94 291 LEU A C 1
ATOM 2249 O O . LEU A 1 291 ? -6.371 -12.188 -12.961 1 96.94 291 LEU A O 1
ATOM 2253 N N . SER A 1 292 ? -8.023 -13.734 -13.211 1 98.12 292 SER A N 1
ATOM 2254 C CA . SER A 1 292 ? -9 -12.797 -13.758 1 98.12 292 SER A CA 1
ATOM 2255 C C . SER A 1 292 ? -9.555 -11.883 -12.672 1 98.12 292 SER A C 1
ATOM 2257 O O . SER A 1 292 ? -9.695 -12.297 -11.516 1 98.12 292 SER A O 1
ATOM 2259 N N . THR A 1 293 ? -9.82 -10.68 -13.008 1 97.94 293 THR A N 1
ATOM 2260 C CA . THR A 1 293 ? -10.312 -9.695 -12.039 1 97.94 293 THR A CA 1
ATOM 2261 C C . THR A 1 293 ? -11.133 -8.617 -12.734 1 97.94 293 THR A C 1
ATOM 2263 O O . THR A 1 293 ? -11.125 -8.516 -13.961 1 97.94 293 THR A O 1
ATOM 2266 N N . ILE A 1 294 ? -11.969 -7.949 -12 1 97.19 294 ILE A N 1
ATOM 2267 C CA . ILE A 1 294 ? -12.695 -6.785 -12.492 1 97.19 294 ILE A CA 1
ATOM 2268 C C . ILE A 1 294 ? -11.875 -5.52 -12.242 1 97.19 294 ILE A C 1
ATOM 2270 O O . ILE A 1 294 ? -11.648 -5.145 -11.086 1 97.19 294 ILE A O 1
ATOM 2274 N N . VAL A 1 295 ? -11.461 -4.871 -13.273 1 97.12 295 VAL A N 1
ATOM 2275 C CA . VAL A 1 295 ? -10.562 -3.725 -13.195 1 97.12 295 VAL A CA 1
ATOM 2276 C C . VAL A 1 295 ? -11.367 -2.443 -13.008 1 97.12 295 VAL A C 1
ATOM 2278 O O . VAL A 1 295 ? -12.336 -2.203 -13.742 1 97.12 295 VAL A O 1
ATOM 2281 N N . GLN A 1 296 ? -11.039 -1.697 -12.023 1 95.75 296 GLN A N 1
ATOM 2282 C CA . GLN A 1 296 ? -11.609 -0.375 -11.805 1 95.75 296 GLN A CA 1
ATOM 2283 C C . GLN A 1 296 ? -10.734 0.716 -12.414 1 95.75 296 GLN A C 1
ATOM 2285 O O . GLN A 1 296 ? -9.508 0.642 -12.344 1 95.75 296 GLN A O 1
ATOM 2290 N N . PRO A 1 297 ? -11.305 1.698 -13.023 1 96.25 297 PRO A N 1
ATOM 2291 C CA . PRO A 1 297 ? -10.516 2.82 -13.531 1 96.25 297 PRO A CA 1
ATOM 2292 C C . PRO A 1 297 ? -10.094 3.793 -12.43 1 96.25 297 PRO A C 1
ATOM 2294 O O . PRO A 1 297 ? -10.523 4.949 -12.43 1 96.25 297 PRO A O 1
ATOM 2297 N N . MET A 1 298 ? -9.188 3.436 -11.625 1 95.94 298 MET A N 1
ATOM 2298 C CA . MET A 1 298 ? -8.82 4.145 -10.398 1 95.94 298 MET A CA 1
ATOM 2299 C C . MET A 1 298 ? -8.203 5.5 -10.719 1 95.94 298 MET A C 1
ATOM 2301 O O . MET A 1 298 ? -8.438 6.477 -10.008 1 95.94 298 MET A O 1
ATOM 2305 N N . GLU A 1 299 ? -7.355 5.551 -11.781 1 96.31 299 GLU A N 1
ATOM 2306 C CA . GLU A 1 299 ? -6.719 6.809 -12.148 1 96.31 299 GLU A CA 1
ATOM 2307 C C . GLU A 1 299 ? -7.758 7.879 -12.469 1 96.31 299 GLU A C 1
ATOM 2309 O O . GLU A 1 299 ? -7.68 9 -11.961 1 96.31 299 GLU A O 1
ATOM 2314 N N . GLU A 1 300 ? -8.719 7.5 -13.273 1 97.81 300 GLU A N 1
ATOM 2315 C CA . GLU A 1 300 ? -9.773 8.43 -13.664 1 97.81 300 GLU A CA 1
ATOM 2316 C C . GLU A 1 300 ? -10.648 8.797 -12.469 1 97.81 300 GLU A C 1
ATOM 2318 O O . GLU A 1 300 ? -11.047 9.953 -12.312 1 97.81 300 GLU A O 1
ATOM 2323 N N . MET A 1 301 ? -10.945 7.859 -11.695 1 97.38 301 MET A N 1
ATOM 2324 C CA . MET A 1 301 ? -11.781 8.07 -10.523 1 97.38 301 MET A CA 1
ATOM 2325 C C . MET A 1 301 ? -11.125 9.039 -9.547 1 97.38 301 MET A C 1
ATOM 2327 O O . MET A 1 301 ? -11.773 9.969 -9.055 1 97.38 301 MET A O 1
ATOM 2331 N N . CYS A 1 302 ? -9.836 8.836 -9.297 1 98 302 CYS A N 1
ATOM 2332 C CA . CYS A 1 302 ? -9.117 9.68 -8.344 1 98 302 CYS A CA 1
ATOM 2333 C C . CYS A 1 302 ? -8.984 11.102 -8.867 1 98 302 CYS A C 1
ATOM 2335 O O . CYS A 1 302 ? -9.125 12.062 -8.109 1 98 302 CYS A O 1
ATOM 2337 N N . ALA A 1 303 ? -8.695 11.234 -10.148 1 98.25 303 ALA A N 1
ATOM 2338 C CA . ALA A 1 303 ? -8.625 12.555 -10.766 1 98.25 303 ALA A CA 1
ATOM 2339 C C . ALA A 1 303 ? -9.945 13.305 -10.602 1 98.25 303 ALA A C 1
ATOM 2341 O O . ALA A 1 303 ? -9.953 14.477 -10.234 1 98.25 303 ALA A O 1
ATOM 2342 N N . LEU A 1 304 ? -11.016 12.594 -10.812 1 98.25 304 LEU A N 1
ATOM 2343 C CA . LEU A 1 304 ? -12.328 13.227 -10.75 1 98.25 304 LEU A CA 1
ATOM 2344 C C . LEU A 1 304 ? -12.711 13.547 -9.305 1 98.25 304 LEU A C 1
ATOM 2346 O O . LEU A 1 304 ? -13.328 14.578 -9.031 1 98.25 304 LEU A O 1
ATOM 2350 N N . ALA A 1 305 ? -12.406 12.656 -8.391 1 97.44 305 ALA A N 1
ATOM 2351 C CA . ALA A 1 305 ? -12.688 12.906 -6.98 1 97.44 305 ALA A CA 1
ATOM 2352 C C . ALA A 1 305 ? -11.992 14.172 -6.492 1 97.44 305 ALA A C 1
ATOM 2354 O O . ALA A 1 305 ? -12.578 14.977 -5.77 1 97.44 305 ALA A O 1
ATOM 2355 N N . TRP A 1 306 ? -10.727 14.297 -6.922 1 98.12 306 TRP A N 1
ATOM 2356 C CA . TRP A 1 306 ? -9.977 15.5 -6.566 1 98.12 306 TRP A CA 1
ATOM 2357 C C . TRP A 1 306 ? -10.609 16.75 -7.184 1 98.12 306 TRP A C 1
ATOM 2359 O O . TRP A 1 306 ? -10.773 17.766 -6.508 1 98.12 306 TRP A O 1
ATOM 2369 N N . GLN A 1 307 ? -11.016 16.656 -8.422 1 98.12 307 GLN A N 1
ATOM 2370 C CA . GLN A 1 307 ? -11.688 17.766 -9.094 1 98.12 307 GLN A CA 1
ATOM 2371 C C . GLN A 1 307 ? -12.977 18.141 -8.375 1 98.12 307 GLN A C 1
ATOM 2373 O O . GLN A 1 307 ? -13.258 19.328 -8.164 1 98.12 307 GLN A O 1
ATOM 2378 N N . PHE A 1 308 ? -13.781 17.141 -8.039 1 97.44 308 PHE A N 1
ATOM 2379 C CA . PHE A 1 308 ? -15.016 17.375 -7.305 1 97.44 308 PHE A CA 1
ATOM 2380 C C . PHE A 1 308 ? -14.742 18.109 -6 1 97.44 308 PHE A C 1
ATOM 2382 O O . PHE A 1 308 ? -15.445 19.062 -5.656 1 97.44 308 PHE A O 1
ATOM 2389 N N . LEU A 1 309 ? -13.711 17.672 -5.285 1 97.19 309 LEU A N 1
ATOM 2390 C CA . LEU A 1 309 ? -13.414 18.281 -3.996 1 97.19 309 LEU A CA 1
ATOM 2391 C C . LEU A 1 309 ? -12.969 19.734 -4.168 1 97.19 309 LEU A C 1
ATOM 2393 O O . LEU A 1 309 ? -13.375 20.609 -3.404 1 97.19 309 LEU A O 1
ATOM 2397 N N . GLN A 1 310 ? -12.133 19.953 -5.172 1 96.94 310 GLN A N 1
ATOM 2398 C CA . GLN A 1 310 ? -11.688 21.312 -5.449 1 96.94 310 GLN A CA 1
ATOM 2399 C C . GLN A 1 310 ? -12.867 22.25 -5.703 1 96.94 310 GLN A C 1
ATOM 2401 O O . GLN A 1 310 ? -12.922 23.344 -5.164 1 96.94 310 GLN A O 1
ATOM 2406 N N . ARG A 1 311 ? -13.789 21.797 -6.469 1 96.81 311 ARG A N 1
ATOM 2407 C CA . ARG A 1 311 ? -14.984 22.578 -6.77 1 96.81 311 ARG A CA 1
ATOM 2408 C C . ARG A 1 311 ? -15.812 22.828 -5.512 1 96.81 311 ARG A C 1
ATOM 2410 O O . ARG A 1 311 ? -16.328 23.922 -5.301 1 96.81 311 ARG A O 1
ATOM 2417 N N . ARG A 1 312 ? -15.906 21.75 -4.719 1 94.62 312 ARG A N 1
ATOM 2418 C CA . ARG A 1 312 ? -16.688 21.859 -3.49 1 94.62 312 ARG A CA 1
ATOM 2419 C C . ARG A 1 312 ? -16.047 22.859 -2.525 1 94.62 312 ARG A C 1
ATOM 2421 O O . ARG A 1 312 ? -16.75 23.625 -1.864 1 94.62 312 ARG A O 1
ATOM 2428 N N . ILE A 1 313 ? -14.773 22.812 -2.436 1 91.88 313 ILE A N 1
ATOM 2429 C CA . ILE A 1 313 ? -14.047 23.75 -1.587 1 91.88 313 ILE A CA 1
ATOM 2430 C C . ILE A 1 313 ? -14.273 25.172 -2.08 1 91.88 313 ILE A C 1
ATOM 2432 O O . ILE A 1 313 ? -14.508 26.094 -1.279 1 91.88 313 ILE A O 1
ATOM 2436 N N . ALA A 1 314 ? -14.297 25.391 -3.355 1 91.31 314 ALA A N 1
ATOM 2437 C CA . ALA A 1 314 ? -14.453 26.703 -3.965 1 91.31 314 ALA A CA 1
ATOM 2438 C C . ALA A 1 314 ? -15.891 27.188 -3.875 1 91.31 314 ALA A C 1
ATOM 2440 O O . ALA A 1 314 ? -16.141 28.391 -3.688 1 91.31 314 ALA A O 1
ATOM 2441 N N . GLU A 1 315 ? -16.797 26.219 -4.055 1 93.31 315 GLU A N 1
ATOM 2442 C CA . GLU A 1 315 ? -18.219 26.516 -4.027 1 93.31 315 GLU A CA 1
ATOM 2443 C C . GLU A 1 315 ? -18.953 25.562 -3.082 1 93.31 315 GLU A C 1
ATOM 2445 O O . GLU A 1 315 ? -19.656 24.656 -3.525 1 93.31 315 GLU A O 1
ATOM 2450 N N . PRO A 1 316 ? -19 25.875 -1.833 1 86.94 316 PRO A N 1
ATOM 2451 C CA . PRO A 1 316 ? -19.547 24.969 -0.828 1 86.94 316 PRO A CA 1
ATOM 2452 C C . PRO A 1 316 ? -21.047 24.703 -1.012 1 86.94 316 PRO A C 1
ATOM 2454 O O . PRO A 1 316 ? -21.547 23.656 -0.607 1 86.94 316 PRO A O 1
ATOM 2457 N N . ALA A 1 317 ? -21.75 25.594 -1.676 1 88.12 317 ALA A N 1
ATOM 2458 C CA . ALA A 1 317 ? -23.203 25.484 -1.767 1 88.12 317 ALA A CA 1
ATOM 2459 C C . ALA A 1 317 ? -23.625 24.828 -3.07 1 88.12 317 ALA A C 1
ATOM 2461 O O . ALA A 1 317 ? -24.812 24.609 -3.309 1 88.12 317 ALA A O 1
ATOM 2462 N N . ARG A 1 318 ? -22.688 24.422 -3.863 1 91.31 318 ARG A N 1
ATOM 2463 C CA . ARG A 1 318 ? -23.031 23.766 -5.129 1 91.31 318 ARG A CA 1
ATOM 2464 C C . ARG A 1 318 ? -23.766 22.469 -4.891 1 91.31 318 ARG A C 1
ATOM 2466 O O . ARG A 1 318 ? -23.516 21.766 -3.902 1 91.31 318 ARG A O 1
ATOM 2473 N N . PRO A 1 319 ? -24.703 22.141 -5.754 1 93.19 319 PRO A N 1
ATOM 2474 C CA . PRO A 1 319 ? -25.375 20.859 -5.609 1 93.19 319 PRO A CA 1
ATOM 2475 C C . PRO A 1 319 ? -24.406 19.672 -5.656 1 93.19 319 PRO A C 1
ATOM 2477 O O . PRO A 1 319 ? -23.391 19.734 -6.348 1 93.19 319 PRO A O 1
ATOM 2480 N N . HIS A 1 320 ? -24.781 18.719 -4.941 1 91.62 320 HIS A N 1
ATOM 2481 C CA . HIS A 1 320 ? -23.969 17.5 -4.945 1 91.62 320 HIS A CA 1
ATOM 2482 C C . HIS A 1 320 ? -24 16.812 -6.305 1 91.62 320 HIS A C 1
ATOM 2484 O O . HIS A 1 320 ? -25.031 16.844 -6.988 1 91.62 320 HIS A O 1
ATOM 2490 N N . GLN A 1 321 ? -22.828 16.234 -6.688 1 92.94 321 GLN A N 1
ATOM 2491 C CA . GLN A 1 321 ? -22.703 15.531 -7.961 1 92.94 321 GLN A CA 1
ATOM 2492 C C . GLN A 1 321 ? -22.297 14.078 -7.75 1 92.94 321 GLN A C 1
ATOM 2494 O O . GLN A 1 321 ? -21.609 13.75 -6.77 1 92.94 321 GLN A O 1
ATOM 2499 N N . THR A 1 322 ? -22.797 13.281 -8.625 1 93.44 322 THR A N 1
ATOM 2500 C CA . THR A 1 322 ? -22.406 11.875 -8.641 1 93.44 322 THR A CA 1
ATOM 2501 C C . THR A 1 322 ? -21.938 11.469 -10.031 1 93.44 322 THR A C 1
ATOM 2503 O O . THR A 1 322 ? -22.578 11.766 -11.031 1 93.44 322 THR A O 1
ATOM 2506 N N . ALA A 1 323 ? -20.75 10.93 -10.125 1 95.5 323 ALA A N 1
ATOM 2507 C CA . ALA A 1 323 ? -20.219 10.32 -11.336 1 95.5 323 ALA A CA 1
ATOM 2508 C C . ALA A 1 323 ? -20.078 8.805 -11.172 1 95.5 323 ALA A C 1
ATOM 2510 O O . ALA A 1 323 ? -19.625 8.328 -10.125 1 95.5 323 ALA A O 1
ATOM 2511 N N . THR A 1 324 ? -20.484 8.109 -12.148 1 94.5 324 THR A N 1
ATOM 2512 C CA . THR A 1 324 ? -20.422 6.652 -12.086 1 94.5 324 THR A CA 1
ATOM 2513 C C . THR A 1 324 ? -19.5 6.102 -13.18 1 94.5 324 THR A C 1
ATOM 2515 O O . THR A 1 324 ? -19.656 6.445 -14.352 1 94.5 324 THR A O 1
ATOM 2518 N N . PHE A 1 325 ? -18.547 5.344 -12.75 1 96.06 325 PHE A N 1
ATOM 2519 C CA . PHE A 1 325 ? -17.672 4.602 -13.648 1 96.06 325 PHE A CA 1
ATOM 2520 C C . PHE A 1 325 ? -18.078 3.133 -13.695 1 96.06 325 PHE A C 1
ATOM 2522 O O . PHE A 1 325 ? -18.875 2.67 -12.883 1 96.06 325 PHE A O 1
ATOM 2529 N N . GLN A 1 326 ? -17.547 2.496 -14.719 1 95 326 GLN A N 1
ATOM 2530 C CA . GLN A 1 326 ? -17.828 1.072 -14.867 1 95 326 GLN A CA 1
ATOM 2531 C C . GLN A 1 326 ? -16.562 0.241 -14.734 1 95 326 GLN A C 1
ATOM 2533 O O . GLN A 1 326 ? -15.5 0.634 -15.219 1 95 326 GLN A O 1
ATOM 2538 N N . GLY A 1 327 ? -16.672 -0.792 -13.93 1 95 327 GLY A N 1
ATOM 2539 C CA . GLY A 1 327 ? -15.609 -1.777 -13.922 1 95 327 GLY A CA 1
ATOM 2540 C C . GLY A 1 327 ? -15.633 -2.691 -15.133 1 95 327 GLY A C 1
ATOM 2541 O O . GLY A 1 327 ? -16.688 -2.93 -15.719 1 95 327 GLY A O 1
ATOM 2542 N N . LYS A 1 328 ? -14.461 -3.172 -15.523 1 97.19 328 LYS A N 1
ATOM 2543 C CA . LYS A 1 328 ? -14.344 -4.047 -16.688 1 97.19 328 LYS A CA 1
ATOM 2544 C C . LYS A 1 328 ? -13.648 -5.359 -16.328 1 97.19 328 LYS A C 1
ATOM 2546 O O . LYS A 1 328 ? -12.664 -5.359 -15.586 1 97.19 328 LYS A O 1
ATOM 2551 N N . LEU A 1 329 ? -14.227 -6.406 -16.859 1 98 329 LEU A N 1
ATOM 2552 C CA . LEU A 1 329 ? -13.625 -7.715 -16.609 1 98 329 LEU A CA 1
ATOM 2553 C C . LEU A 1 329 ? -12.344 -7.883 -17.422 1 98 329 LEU A C 1
ATOM 2555 O O . LEU A 1 329 ? -12.328 -7.605 -18.625 1 98 329 LEU A O 1
ATOM 2559 N N . LEU A 1 330 ? -11.297 -8.211 -16.797 1 98 330 LEU A N 1
ATOM 2560 C CA . LEU A 1 330 ? -10.062 -8.68 -17.422 1 98 330 LEU A CA 1
ATOM 2561 C C . LEU A 1 330 ? -9.961 -10.195 -17.359 1 98 330 LEU A C 1
ATOM 2563 O O . LEU A 1 330 ? -9.719 -10.758 -16.281 1 98 330 LEU A O 1
ATOM 2567 N N . VAL A 1 331 ? -10.094 -10.812 -18.438 1 97.5 331 VAL A N 1
ATOM 2568 C CA . VAL A 1 331 ? -10.094 -12.273 -18.5 1 97.5 331 VAL A CA 1
ATOM 2569 C C . VAL A 1 331 ? -8.664 -12.781 -18.672 1 97.5 331 VAL A C 1
ATOM 2571 O O . VAL A 1 331 ? -7.938 -12.328 -19.562 1 97.5 331 VAL A O 1
ATOM 2574 N N . THR A 1 332 ? -8.289 -13.656 -17.797 1 95.62 332 THR A N 1
ATOM 2575 C CA . THR A 1 332 ? -7.027 -14.383 -17.906 1 95.62 332 THR A CA 1
ATOM 2576 C C . THR A 1 332 ? -7.27 -15.891 -17.859 1 95.62 332 THR A C 1
ATOM 2578 O O . THR A 1 332 ? -8.391 -16.344 -18.094 1 95.62 332 THR A O 1
ATOM 2581 N N . GLU A 1 333 ? -6.191 -16.641 -17.594 1 94.62 333 GLU A N 1
ATOM 2582 C CA . GLU A 1 333 ? -6.25 -18.109 -17.672 1 94.62 333 GLU A CA 1
ATOM 2583 C C . GLU A 1 333 ? -7.203 -18.688 -16.641 1 94.62 333 GLU A C 1
ATOM 2585 O O . GLU A 1 333 ? -7.816 -19.734 -16.859 1 94.62 333 GLU A O 1
ATOM 2590 N N . SER A 1 334 ? -7.434 -17.953 -15.578 1 97.06 334 SER A N 1
ATOM 2591 C CA . SER A 1 334 ? -8.188 -18.5 -14.461 1 97.06 334 SER A CA 1
ATOM 2592 C C . SER A 1 334 ? -9.68 -18.594 -14.789 1 97.06 334 SER A C 1
ATOM 2594 O O . SER A 1 334 ? -10.445 -19.219 -14.055 1 97.06 334 SER A O 1
ATOM 2596 N N . LEU A 1 335 ? -10.109 -17.938 -15.953 1 96.44 335 LEU A N 1
ATOM 2597 C CA . LEU A 1 335 ? -11.508 -17.969 -16.359 1 96.44 335 LEU A CA 1
ATOM 2598 C C . LEU A 1 335 ? -11.672 -18.656 -17.703 1 96.44 335 LEU A C 1
ATOM 2600 O O . LEU A 1 335 ? -12.75 -18.609 -18.312 1 96.44 335 LEU A O 1
ATOM 2604 N N . ILE A 1 336 ? -10.648 -19.219 -18.266 1 90 336 ILE A N 1
ATOM 2605 C CA . ILE A 1 336 ? -10.703 -19.922 -19.531 1 90 336 ILE A CA 1
ATOM 2606 C C . ILE A 1 336 ? -10.727 -21.438 -19.281 1 90 336 ILE A C 1
ATOM 2608 O O . ILE A 1 336 ? -9.727 -22 -18.828 1 90 336 ILE A O 1
ATOM 2612 N N . PRO A 1 337 ? -11.875 -21.922 -19.625 1 82.5 337 PRO A N 1
ATOM 2613 C CA . PRO A 1 337 ? -11.961 -23.359 -19.359 1 82.5 337 PRO A CA 1
ATOM 2614 C C . PRO A 1 337 ? -10.984 -24.188 -20.203 1 82.5 337 PRO A C 1
ATOM 2616 O O . PRO A 1 337 ? -10.672 -23.797 -21.344 1 82.5 337 PRO A O 1
ATOM 2619 N N . THR A 1 338 ? -10.156 -25 -19.656 1 72.5 338 THR A N 1
ATOM 2620 C CA . THR A 1 338 ? -9.32 -25.938 -20.406 1 72.5 338 THR A CA 1
ATOM 2621 C C . THR A 1 338 ? -10.078 -27.25 -20.672 1 72.5 338 THR A C 1
ATOM 2623 O O . THR A 1 338 ? -10.789 -27.75 -19.797 1 72.5 338 THR A O 1
ATOM 2626 N N . PHE A 1 339 ? -10.672 -27.516 -22 1 56.22 339 PHE A N 1
ATOM 2627 C CA . PHE A 1 339 ? -11.414 -28.719 -22.391 1 56.22 339 PHE A CA 1
ATOM 2628 C C . PHE A 1 339 ? -10.711 -29.969 -21.875 1 56.22 339 PHE A C 1
ATOM 2630 O O . PHE A 1 339 ? -9.492 -30.109 -22.031 1 56.22 339 PHE A O 1
ATOM 2637 N N . ARG A 1 340 ? -11.18 -30.453 -20.844 1 49.66 340 ARG A N 1
ATOM 2638 C CA . ARG A 1 340 ? -10.75 -31.797 -20.453 1 49.66 340 ARG A CA 1
ATOM 2639 C C . ARG A 1 340 ? -10.844 -32.75 -21.641 1 49.66 340 ARG A C 1
ATOM 2641 O O . ARG A 1 340 ? -11.852 -32.781 -22.344 1 49.66 340 ARG A O 1
ATOM 2648 N N . ALA A 1 341 ? -9.734 -33.219 -22.312 1 40.91 341 ALA A N 1
ATOM 2649 C CA . ALA A 1 341 ? -9.828 -34.344 -23.266 1 40.91 341 ALA A CA 1
ATOM 2650 C C . ALA A 1 341 ? -10.781 -35.406 -22.75 1 40.91 341 ALA A C 1
ATOM 2652 O O . ALA A 1 341 ? -10.609 -35.906 -21.641 1 40.91 341 ALA A O 1
ATOM 2653 N N . SER A 1 342 ? -12.023 -35.344 -23 1 36.66 342 SER A N 1
ATOM 2654 C CA . SER A 1 342 ? -12.883 -36.5 -22.812 1 36.66 342 SER A CA 1
ATOM 2655 C C . SER A 1 342 ? -12.211 -37.781 -23.328 1 36.66 342 SER A C 1
ATOM 2657 O O . SER A 1 342 ? -11.75 -37.812 -24.469 1 36.66 342 SER A O 1
ATOM 2659 N N . SER A 1 343 ? -11.492 -38.531 -22.609 1 35.38 343 SER A N 1
ATOM 2660 C CA . SER A 1 343 ? -11.188 -39.906 -23 1 35.38 343 SER A CA 1
ATOM 2661 C C . SER A 1 343 ? -12.414 -40.625 -23.578 1 35.38 343 SER A C 1
ATOM 2663 O O . SER A 1 343 ? -12.5 -41.844 -23.547 1 35.38 343 SER A O 1
ATOM 2665 N N . CYS A 1 344 ? -13.438 -40 -23.969 1 33.03 344 CYS A N 1
ATOM 2666 C CA . CYS A 1 344 ? -14.57 -40.812 -24.375 1 33.03 344 CYS A CA 1
ATOM 2667 C C . CYS A 1 344 ? -14.281 -41.531 -25.703 1 33.03 344 CYS A C 1
ATOM 2669 O O . CYS A 1 344 ? -14.906 -41.219 -26.719 1 33.03 344 CYS A O 1
ATOM 2671 N N . ASN A 1 345 ? -13.016 -41.719 -26.203 1 31.84 345 ASN A N 1
ATOM 2672 C CA . ASN A 1 345 ? -12.992 -42.562 -27.391 1 31.84 345 ASN A CA 1
ATOM 2673 C C . ASN A 1 345 ? -13.656 -43.906 -27.141 1 31.84 345 ASN A C 1
ATOM 2675 O O . ASN A 1 345 ? -12.992 -44.875 -26.734 1 31.84 345 ASN A O 1
ATOM 2679 N N . GLY A 1 346 ? -14.703 -44.125 -26.344 1 30.17 346 GLY A N 1
ATOM 2680 C CA . GLY A 1 346 ? -15.367 -45.406 -26.641 1 30.17 346 GLY A CA 1
ATOM 2681 C C . GLY A 1 346 ? -15.898 -45.469 -28.062 1 30.17 346 GLY A C 1
ATOM 2682 O O . GLY A 1 346 ? -16.844 -44.75 -28.422 1 30.17 346 GLY A O 1
ATOM 2683 N N . VAL A 1 347 ? -14.984 -45.438 -29.141 1 31.91 347 VAL A N 1
ATOM 2684 C CA . VAL A 1 347 ? -15.32 -45.938 -30.469 1 31.91 347 VAL A CA 1
ATOM 2685 C C . VAL A 1 347 ? -16.125 -47.219 -30.344 1 31.91 347 VAL A C 1
ATOM 2687 O O . VAL A 1 347 ? -15.672 -48.188 -29.75 1 31.91 347 VAL A O 1
ATOM 2690 N N . PRO A 1 348 ? -17.391 -47.125 -30.391 1 30.2 348 PRO A N 1
ATOM 2691 C CA . PRO A 1 348 ? -18.125 -48.344 -30.672 1 30.2 348 PRO A 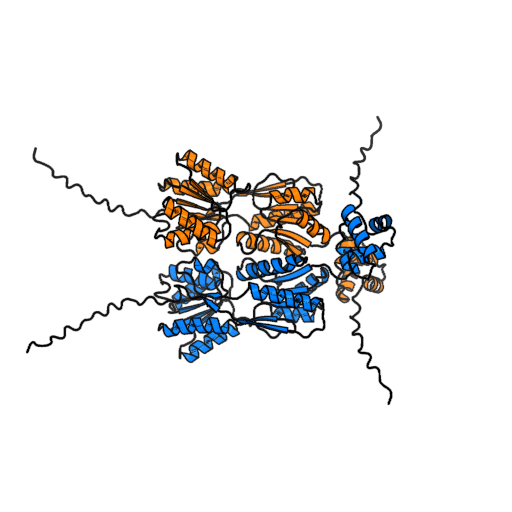CA 1
ATOM 2692 C C . PRO A 1 348 ? -17.688 -49 -31.984 1 30.2 348 PRO A C 1
ATOM 2694 O O . PRO A 1 348 ? -17.375 -48.312 -32.938 1 30.2 348 PRO A O 1
ATOM 2697 N N . THR A 1 349 ? -16.906 -50.125 -32 1 30.55 349 THR A N 1
ATOM 2698 C CA . THR A 1 349 ? -16.719 -51.156 -33 1 30.55 349 THR A CA 1
ATOM 2699 C C . THR A 1 349 ? -18.047 -51.5 -33.688 1 30.55 349 THR A C 1
ATOM 2701 O O . THR A 1 349 ? -18.906 -52.125 -33.062 1 30.55 349 THR A O 1
ATOM 2704 N N . THR A 1 350 ? -18.656 -50.469 -34.25 1 28.06 350 THR A N 1
ATOM 2705 C CA . THR A 1 350 ? -19.672 -50.938 -35.188 1 28.06 350 THR A CA 1
ATOM 2706 C C . THR A 1 350 ? -19.047 -51.75 -36.312 1 28.06 350 THR A C 1
ATOM 2708 O O . THR A 1 350 ? -18.156 -51.281 -37 1 28.06 350 THR A O 1
ATOM 2711 N N . GLN A 1 351 ? -19.078 -53.094 -36.188 1 26.95 351 GLN A N 1
ATOM 2712 C CA . GLN A 1 351 ? -19.031 -54.156 -37.156 1 26.95 351 GLN A CA 1
ATOM 2713 C C . GLN A 1 351 ? -19.922 -53.875 -38.344 1 26.95 351 GLN A C 1
ATOM 2715 O O . GLN A 1 351 ? -21.156 -53.969 -38.25 1 26.95 351 GLN A O 1
ATOM 2720 N N . PHE A 1 352 ? -19.734 -52.656 -38.875 1 24.19 352 PHE A N 1
ATOM 2721 C CA . PHE A 1 352 ? -20.438 -52.688 -40.156 1 24.19 352 PHE A CA 1
ATOM 2722 C C . PHE A 1 352 ? -19.875 -53.75 -41.062 1 24.19 352 PHE A C 1
ATOM 2724 O O . PHE A 1 352 ? -18.656 -53.875 -41.219 1 24.19 352 PHE A O 1
ATOM 2731 N N . HIS A 1 353 ? -20.625 -54.812 -41.375 1 22.2 353 HIS A N 1
ATOM 2732 C CA . HIS A 1 353 ? -20.672 -55.906 -42.344 1 22.2 353 HIS A CA 1
ATOM 2733 C C . HIS A 1 353 ? -20.422 -55.406 -43.75 1 22.2 353 HIS A C 1
ATOM 2735 O O . HIS A 1 353 ? -21.031 -54.438 -44.219 1 22.2 353 HIS A O 1
ATOM 2741 N N . LYS A 1 354 ? -19.234 -55.688 -44.312 1 20.94 354 LYS A N 1
ATOM 2742 C CA . LYS A 1 354 ? -18.859 -55.906 -45.688 1 20.94 354 LYS A CA 1
ATOM 2743 C C . LYS A 1 354 ? -19.922 -56.719 -46.438 1 20.94 354 LYS A C 1
ATOM 2745 O O . LYS A 1 354 ? -20.078 -57.906 -46.156 1 20.94 354 LYS A O 1
ATOM 2750 N N . LYS A 1 355 ? -21.156 -56.188 -46.719 1 18.84 355 LYS A N 1
ATOM 2751 C CA . LYS A 1 355 ? -21.5 -56.531 -48.094 1 18.84 355 LYS A CA 1
ATOM 2752 C C . LYS A 1 355 ? -20.797 -55.625 -49.094 1 18.84 355 LYS A C 1
ATOM 2754 O O . LYS A 1 355 ? -20.703 -54.406 -48.906 1 18.84 355 LYS A O 1
ATOM 2759 N N . MET B 1 1 ? -46.969 47.812 -5.152 1 33.38 1 MET B N 1
ATOM 2760 C CA . MET B 1 1 ? -46.719 46.594 -4.391 1 33.38 1 MET B CA 1
ATOM 2761 C C . MET B 1 1 ? -45.25 46.5 -3.957 1 33.38 1 MET B C 1
ATOM 2763 O O . MET B 1 1 ? -44.344 46.594 -4.789 1 33.38 1 MET B O 1
ATOM 2767 N N . PRO B 1 2 ? -44.906 46.656 -2.637 1 35.88 2 PRO B N 1
ATOM 2768 C CA . PRO B 1 2 ? -43.562 46.812 -2.119 1 35.88 2 PRO B CA 1
ATOM 2769 C C . PRO B 1 2 ? -42.688 45.562 -2.373 1 35.88 2 PRO B C 1
ATOM 2771 O O . PRO B 1 2 ? -43.188 44.438 -2.346 1 35.88 2 PRO B O 1
ATOM 2774 N N . ARG B 1 3 ? -41.656 45.688 -3.195 1 41.19 3 ARG B N 1
ATOM 2775 C CA . ARG B 1 3 ? -40.594 44.719 -3.512 1 41.19 3 ARG B CA 1
ATOM 2776 C C . ARG B 1 3 ? -39.906 44.219 -2.242 1 41.19 3 ARG B C 1
ATOM 2778 O O . ARG B 1 3 ? -39.25 44.969 -1.538 1 41.19 3 ARG B O 1
ATOM 2785 N N . THR B 1 4 ? -40.594 43.344 -1.509 1 35.97 4 THR B N 1
ATOM 2786 C CA . THR B 1 4 ? -40 42.719 -0.333 1 35.97 4 THR B CA 1
ATOM 2787 C C . THR B 1 4 ? -38.688 42.062 -0.689 1 35.97 4 THR B C 1
ATOM 2789 O O . THR B 1 4 ? -38.625 41.156 -1.536 1 35.97 4 THR B O 1
ATOM 2792 N N . LYS B 1 5 ? -37.625 42.812 -0.512 1 41.09 5 LYS B N 1
ATOM 2793 C CA . LYS B 1 5 ? -36.25 42.344 -0.581 1 41.09 5 LYS B CA 1
ATOM 2794 C C . LYS B 1 5 ? -36.062 41.062 0.234 1 41.09 5 LYS B C 1
ATOM 2796 O O . LYS B 1 5 ? -36.219 41.062 1.455 1 41.09 5 LYS B O 1
ATOM 2801 N N . ASN B 1 6 ? -36.469 39.906 -0.252 1 36.5 6 ASN B N 1
ATOM 2802 C CA . ASN B 1 6 ? -36.156 38.625 0.365 1 36.5 6 ASN B CA 1
ATOM 2803 C C . ASN B 1 6 ? -34.688 38.5 0.728 1 36.5 6 ASN B C 1
ATOM 2805 O O . ASN B 1 6 ? -33.812 38.438 -0.155 1 36.5 6 ASN B O 1
ATOM 2809 N N . GLU B 1 7 ? -34.281 39.281 1.755 1 34.28 7 GLU B N 1
ATOM 2810 C CA . GLU B 1 7 ? -32.938 39.062 2.324 1 34.28 7 GLU B CA 1
ATOM 2811 C C . GLU B 1 7 ? -32.656 37.594 2.578 1 34.28 7 GLU B C 1
ATOM 2813 O O . GLU B 1 7 ? -33.438 36.938 3.27 1 34.28 7 GLU B O 1
ATOM 2818 N N . THR B 1 8 ? -32.188 36.875 1.673 1 37.91 8 THR B N 1
ATOM 2819 C CA . THR B 1 8 ? -31.719 35.531 1.929 1 37.91 8 THR B CA 1
ATOM 2820 C C . THR B 1 8 ? -30.984 35.469 3.268 1 37.91 8 THR B C 1
ATOM 2822 O O . THR B 1 8 ? -30.078 36.25 3.527 1 37.91 8 THR B O 1
ATOM 2825 N N . PRO B 1 9 ? -31.688 35.031 4.328 1 35.59 9 PRO B N 1
ATOM 2826 C CA . PRO B 1 9 ? -31.047 34.938 5.641 1 35.59 9 PRO B CA 1
ATOM 2827 C C . PRO B 1 9 ? -29.594 34.469 5.559 1 35.59 9 PRO B C 1
ATOM 2829 O O . PRO B 1 9 ? -29.297 33.5 4.816 1 35.59 9 PRO B O 1
ATOM 2832 N N . ARG B 1 10 ? -28.641 35.312 5.637 1 35.31 10 ARG B N 1
ATOM 2833 C CA . ARG B 1 10 ? -27.25 34.906 5.832 1 35.31 10 ARG B CA 1
ATOM 2834 C C . ARG B 1 10 ? -27.172 33.719 6.785 1 35.31 10 ARG B C 1
ATOM 2836 O O . ARG B 1 10 ? -27.641 33.781 7.926 1 35.31 10 ARG B O 1
ATOM 2843 N N . ILE B 1 11 ? -27.438 32.562 6.348 1 35.72 11 ILE B N 1
ATOM 2844 C CA . ILE B 1 11 ? -27.141 31.453 7.23 1 35.72 11 ILE B CA 1
ATOM 2845 C C . ILE B 1 11 ? -25.953 31.781 8.117 1 35.72 11 ILE B C 1
ATOM 2847 O O . ILE B 1 11 ? -24.844 31.969 7.621 1 35.72 11 ILE B O 1
ATOM 2851 N N . GLU B 1 12 ? -26.156 32.562 9.172 1 35.69 12 GLU B N 1
ATOM 2852 C CA . GLU B 1 12 ? -25.141 32.812 10.188 1 35.69 12 GLU B CA 1
ATOM 2853 C C . GLU B 1 12 ? -24.359 31.531 10.516 1 35.69 12 GLU B C 1
ATOM 2855 O O . GLU B 1 12 ? -24.953 30.484 10.766 1 35.69 12 GLU B O 1
ATOM 2860 N N . ARG B 1 13 ? -23.312 31.297 9.883 1 39.53 13 ARG B N 1
ATOM 2861 C CA . ARG B 1 13 ? -22.453 30.219 10.359 1 39.53 13 ARG B CA 1
ATOM 2862 C C . ARG B 1 13 ? -22.469 30.125 11.875 1 39.53 13 ARG B C 1
ATOM 2864 O O . ARG B 1 13 ? -22.391 31.141 12.57 1 39.53 13 ARG B O 1
ATOM 2871 N N . PRO B 1 14 ? -23.156 29.234 12.469 1 43.69 14 PRO B N 1
ATOM 2872 C CA . PRO B 1 14 ? -23.141 29.188 13.93 1 43.69 14 PRO B CA 1
ATOM 2873 C C . PRO B 1 14 ? -21.797 29.594 14.523 1 43.69 14 PRO B C 1
ATOM 2875 O O . PRO B 1 14 ? -20.75 29.312 13.938 1 43.69 14 PRO B O 1
ATOM 2878 N N . LYS B 1 15 ? -21.75 30.641 15.273 1 52.31 15 LYS B N 1
ATOM 2879 C CA . LYS B 1 15 ? -20.578 31.203 15.938 1 52.31 15 LYS B CA 1
ATOM 2880 C C . LYS B 1 15 ? -19.75 30.109 16.594 1 52.31 15 LYS B C 1
ATOM 2882 O O . LYS B 1 15 ? -20.25 29.344 17.422 1 52.31 15 LYS B O 1
ATOM 2887 N N . ARG B 1 16 ? -18.719 29.578 16.016 1 58.78 16 ARG B N 1
ATOM 2888 C CA . ARG B 1 16 ? -17.781 28.625 16.609 1 58.78 16 ARG B CA 1
ATOM 2889 C C . ARG B 1 16 ? -17.312 29.125 17.984 1 58.78 16 ARG B C 1
ATOM 2891 O O . ARG B 1 16 ? -17.094 30.312 18.172 1 58.78 16 ARG B O 1
ATOM 2898 N N . VAL B 1 17 ? -17.531 28.266 19.047 1 68.94 17 VAL B N 1
ATOM 2899 C CA . VAL B 1 17 ? -17.078 28.547 20.406 1 68.94 17 VAL B CA 1
ATOM 2900 C C . VAL B 1 17 ? -15.617 28.969 20.391 1 68.94 17 VAL B C 1
ATOM 2902 O O . VAL B 1 17 ? -14.789 28.328 19.734 1 68.94 17 VAL B O 1
ATOM 2905 N N . THR B 1 18 ? -15.336 30.172 20.781 1 73.44 18 THR B N 1
ATOM 2906 C CA . THR B 1 18 ? -13.969 30.688 20.844 1 73.44 18 THR B CA 1
ATOM 2907 C C . THR B 1 18 ? -13.383 30.5 22.25 1 73.44 18 THR B C 1
ATOM 2909 O O . THR B 1 18 ? -14.102 30.125 23.172 1 73.44 18 THR B O 1
ATOM 2912 N N . LEU B 1 19 ? -12.094 30.688 22.234 1 79.94 19 LEU B N 1
ATOM 2913 C CA . LEU B 1 19 ? -11.43 30.641 23.547 1 79.94 19 LEU B CA 1
ATOM 2914 C C . LEU B 1 19 ? -12.055 31.641 24.5 1 79.94 19 LEU B C 1
ATOM 2916 O O . LEU B 1 19 ? -12.164 31.375 25.703 1 79.94 19 LEU B O 1
ATOM 2920 N N . GLN B 1 20 ? -12.484 32.781 23.922 1 82 20 GLN B N 1
ATOM 2921 C CA . GLN B 1 20 ? -13.102 33.812 24.75 1 82 20 GLN B CA 1
ATOM 2922 C C . GLN B 1 20 ? -14.422 33.312 25.344 1 82 20 GLN B C 1
ATOM 2924 O O . GLN B 1 20 ? -14.727 33.594 26.516 1 82 20 GLN B O 1
ATOM 2929 N N . ASP B 1 21 ? -15.117 32.562 24.562 1 84.69 21 ASP B N 1
ATOM 2930 C CA . ASP B 1 21 ? -16.391 32.031 25.047 1 84.69 21 ASP B CA 1
ATOM 2931 C C . ASP B 1 21 ? -16.172 31.141 26.266 1 84.69 21 ASP B C 1
ATOM 2933 O O . ASP B 1 21 ? -16.922 31.219 27.234 1 84.69 21 ASP B O 1
ATOM 2937 N N . ILE B 1 22 ? -15.195 30.344 26.094 1 86 22 ILE B N 1
ATOM 2938 C CA . ILE B 1 22 ? -14.859 29.453 27.188 1 86 22 ILE B CA 1
ATOM 2939 C C . ILE B 1 22 ? -14.391 30.266 28.391 1 86 22 ILE B C 1
ATOM 2941 O O . ILE B 1 22 ? -14.758 29.969 29.531 1 86 22 ILE B O 1
ATOM 2945 N N . ALA B 1 23 ? -13.664 31.219 28.141 1 88.94 23 ALA B N 1
ATOM 2946 C CA . ALA B 1 23 ? -13.156 32.094 29.203 1 88.94 23 ALA B CA 1
ATOM 2947 C C . ALA B 1 23 ? -14.297 32.75 29.953 1 88.94 23 ALA B C 1
ATOM 2949 O O . ALA B 1 23 ? -14.281 32.812 31.188 1 88.94 23 ALA B O 1
ATOM 2950 N N . ASP B 1 24 ? -15.211 33.156 29.234 1 89.25 24 ASP B N 1
ATOM 2951 C CA . ASP B 1 24 ? -16.359 33.844 29.828 1 89.25 24 ASP B CA 1
ATOM 2952 C C . ASP B 1 24 ? -17.172 32.906 30.719 1 89.25 24 ASP B C 1
ATOM 2954 O O . ASP B 1 24 ? -17.578 33.312 31.812 1 89.25 24 ASP B O 1
ATOM 2958 N N . VAL B 1 25 ? -17.312 31.766 30.266 1 89.12 25 VAL B N 1
ATOM 2959 C CA . VAL B 1 25 ? -18.094 30.781 31.016 1 89.12 25 VAL B CA 1
ATOM 2960 C C . VAL B 1 25 ? -17.312 30.328 32.25 1 89.12 25 VAL B C 1
ATOM 2962 O O . VAL B 1 25 ? -17.875 30.141 33.312 1 89.12 25 VAL B O 1
ATOM 2965 N N . ALA B 1 26 ? -16.109 30.094 32 1 88.62 26 ALA B N 1
ATOM 2966 C CA . ALA B 1 26 ? -15.242 29.578 33.062 1 88.62 26 ALA B CA 1
ATOM 2967 C C . ALA B 1 26 ? -14.875 30.672 34.062 1 88.62 26 ALA B C 1
ATOM 2969 O O . ALA B 1 26 ? -14.422 30.391 35.156 1 88.62 26 ALA B O 1
ATOM 2970 N N . GLY B 1 27 ? -15.062 31.969 33.719 1 90.56 27 GLY B N 1
ATOM 2971 C CA . GLY B 1 27 ? -14.711 33.062 34.594 1 90.56 27 GLY B CA 1
ATOM 2972 C C . GLY B 1 27 ? -13.219 33.312 34.719 1 90.56 27 GLY B C 1
ATOM 2973 O O . GLY B 1 27 ? -12.711 33.625 35.781 1 90.56 27 GLY B O 1
ATOM 2974 N N . VAL B 1 28 ? -12.508 32.906 33.719 1 88.75 28 VAL B N 1
ATOM 2975 C CA . VAL B 1 28 ? -11.062 33.125 33.719 1 88.75 28 VAL B CA 1
ATOM 2976 C C . VAL B 1 28 ? -10.672 33.906 32.438 1 88.75 28 VAL B C 1
ATOM 2978 O O . VAL B 1 28 ? -11.508 34.156 31.578 1 88.75 28 VAL B O 1
ATOM 2981 N N . LYS B 1 29 ? -9.469 34.375 32.438 1 86.31 29 LYS B N 1
ATOM 2982 C CA . LYS B 1 29 ? -8.961 35.062 31.266 1 86.31 29 LYS B CA 1
ATOM 2983 C C . LYS B 1 29 ? -8.727 34.125 30.109 1 86.31 29 LYS B C 1
ATOM 2985 O O . LYS B 1 29 ? -8.461 32.938 30.312 1 86.31 29 LYS B O 1
ATOM 2990 N N . LYS B 1 30 ? -8.805 34.594 28.828 1 86.25 30 LYS B N 1
ATOM 2991 C CA . LYS B 1 30 ? -8.617 33.844 27.594 1 86.25 30 LYS B CA 1
ATOM 2992 C C . LYS B 1 30 ? -7.285 33.094 27.594 1 86.25 30 LYS B C 1
ATOM 2994 O O . LYS B 1 30 ? -7.203 31.953 27.141 1 86.25 30 LYS B O 1
ATOM 2999 N N . MET B 1 31 ? -6.324 33.75 28.234 1 80.12 31 MET B N 1
ATOM 3000 C CA . MET B 1 31 ? -4.984 33.156 28.266 1 80.12 31 MET B CA 1
ATOM 3001 C C . MET B 1 31 ? -4.965 31.906 29.141 1 80.12 31 MET B C 1
ATOM 3003 O O . MET B 1 31 ? -4.242 30.953 28.844 1 80.12 31 MET B O 1
ATOM 3007 N N . VAL B 1 32 ? -5.707 31.969 30.172 1 81.5 32 VAL B N 1
ATOM 3008 C CA . VAL B 1 32 ? -5.777 30.828 31.078 1 81.5 32 VAL B CA 1
ATOM 3009 C C . VAL B 1 32 ? -6.453 29.656 30.375 1 81.5 32 VAL B C 1
ATOM 3011 O O . VAL B 1 32 ? -6.031 28.5 30.531 1 81.5 32 VAL B O 1
ATOM 3014 N N . VAL B 1 33 ? -7.465 29.984 29.516 1 83.44 33 VAL B N 1
ATOM 3015 C CA . VAL B 1 33 ? -8.164 28.953 28.75 1 83.44 33 VAL B CA 1
ATOM 3016 C C . VAL B 1 33 ? -7.215 28.328 27.734 1 83.44 33 VAL B C 1
ATOM 3018 O O . VAL B 1 33 ? -7.145 27.094 27.625 1 83.44 33 VAL B O 1
ATOM 3021 N N . SER B 1 34 ? -6.496 29.125 27.109 1 76.62 34 SER B N 1
ATOM 3022 C CA . SER B 1 34 ? -5.539 28.641 26.125 1 76.62 34 SER B CA 1
ATOM 3023 C C . SER B 1 34 ? -4.504 27.719 26.766 1 76.62 34 SER B C 1
ATOM 3025 O O . SER B 1 34 ? -4.238 26.625 26.234 1 76.62 34 SER B O 1
ATOM 3027 N N . ASN B 1 35 ? -4.043 28.188 27.891 1 74 35 ASN B N 1
ATOM 3028 C CA . ASN B 1 35 ? -3.043 27.391 28.594 1 74 35 ASN B CA 1
ATOM 3029 C C . ASN B 1 35 ? -3.623 26.062 29.094 1 74 35 ASN B C 1
ATOM 3031 O O . ASN B 1 35 ? -2.961 25.031 29.031 1 74 35 ASN B O 1
ATOM 3035 N N . ALA B 1 36 ? -4.785 26.156 29.547 1 74.06 36 ALA B N 1
ATOM 3036 C CA . ALA B 1 36 ? -5.438 24.969 30.109 1 74.06 36 ALA B CA 1
ATOM 3037 C C . ALA B 1 36 ? -5.715 23.938 29.016 1 74.06 36 ALA B C 1
ATOM 3039 O O . ALA B 1 36 ? -5.617 22.734 29.266 1 74.06 36 ALA B O 1
ATOM 3040 N N . LEU B 1 37 ? -6.016 24.438 27.891 1 73.94 37 LEU B N 1
ATOM 3041 C CA . LEU B 1 37 ? -6.418 23.547 26.812 1 73.94 37 LEU B CA 1
ATOM 3042 C C . LEU B 1 37 ? -5.199 23.016 26.062 1 73.94 37 LEU B C 1
ATOM 3044 O O . LEU B 1 37 ? -5.195 21.875 25.609 1 73.94 37 LEU B O 1
ATOM 3048 N N . ASN B 1 38 ? -4.148 23.891 26.016 1 65.06 38 ASN B N 1
ATOM 3049 C CA . ASN B 1 38 ? -3 23.547 25.188 1 65.06 38 ASN B CA 1
ATOM 3050 C C . ASN B 1 38 ? -1.803 23.125 26.031 1 65.06 38 ASN B C 1
ATOM 3052 O O . ASN B 1 38 ? -0.825 22.594 25.5 1 65.06 38 ASN B O 1
ATOM 3056 N N . GLY B 1 39 ? -1.879 23.312 27.312 1 59.47 39 GLY B N 1
ATOM 3057 C CA . GLY B 1 39 ? -0.834 22.891 28.234 1 59.47 39 GLY B CA 1
ATOM 3058 C C . GLY B 1 39 ? 0.442 23.703 28.094 1 59.47 39 GLY B C 1
ATOM 3059 O O . GLY B 1 39 ? 1.542 23.172 28.25 1 59.47 39 GLY B O 1
ATOM 3060 N N . THR B 1 40 ? 0.37 24.938 27.656 1 56.28 40 THR B N 1
ATOM 3061 C CA . THR B 1 40 ? 1.543 25.766 27.391 1 56.28 40 THR B CA 1
ATOM 3062 C C . THR B 1 40 ? 2.1 26.344 28.688 1 56.28 40 THR B C 1
ATOM 3064 O O . THR B 1 40 ? 3.314 26.484 28.844 1 56.28 40 THR B O 1
ATOM 3067 N N . ARG B 1 41 ? 1.249 26.781 29.562 1 62.12 41 ARG B N 1
ATOM 3068 C CA . ARG B 1 41 ? 1.654 27.281 30.875 1 62.12 41 ARG B CA 1
ATOM 3069 C C . ARG B 1 41 ? 0.884 26.578 31.984 1 62.12 41 ARG B C 1
ATOM 3071 O O . ARG B 1 41 ? -0.179 26.016 31.75 1 62.12 41 ARG B O 1
ATOM 3078 N N . SER B 1 42 ? 1.506 26.469 33.156 1 72.19 42 SER B N 1
ATOM 3079 C CA . SER B 1 42 ? 0.893 25.812 34.281 1 72.19 42 SER B CA 1
ATOM 3080 C C . SER B 1 42 ? -0.402 26.516 34.688 1 72.19 42 SER B C 1
ATOM 3082 O O . SER B 1 42 ? -0.461 27.734 34.75 1 72.19 42 SER B O 1
ATOM 3084 N N . VAL B 1 43 ? -1.409 25.766 34.75 1 75.12 43 VAL B N 1
ATOM 3085 C CA . VAL B 1 43 ? -2.709 26.188 35.25 1 75.12 43 VAL B CA 1
ATOM 3086 C C . VAL B 1 43 ? -3.145 25.25 36.375 1 75.12 43 VAL B C 1
ATOM 3088 O O . VAL B 1 43 ? -2.771 24.078 36.406 1 75.12 43 VAL B O 1
ATOM 3091 N N . ALA B 1 44 ? -3.654 25.859 37.469 1 81.5 44 ALA B N 1
ATOM 3092 C CA . ALA B 1 44 ? -4.152 25.047 38.562 1 81.5 44 ALA B CA 1
ATOM 3093 C C . ALA B 1 44 ? -5.008 23.891 38.031 1 81.5 44 ALA B C 1
ATOM 3095 O O . ALA B 1 44 ? -5.809 24.078 37.125 1 81.5 44 ALA B O 1
ATOM 3096 N N . PRO B 1 45 ? -4.785 22.672 38.562 1 82.38 45 PRO B N 1
ATOM 3097 C CA . PRO B 1 45 ? -5.508 21.5 38.094 1 82.38 45 PRO B CA 1
ATOM 3098 C C . PRO B 1 45 ? -7.02 21.703 38.062 1 82.38 45 PRO B C 1
ATOM 3100 O O . PRO B 1 45 ? -7.691 21.25 37.125 1 82.38 45 PRO B O 1
ATOM 3103 N N . ALA B 1 46 ? -7.523 22.344 39.125 1 84.06 46 ALA B N 1
ATOM 3104 C CA . ALA B 1 46 ? -8.961 22.562 39.188 1 84.06 46 ALA B CA 1
ATOM 3105 C C . ALA B 1 46 ? -9.453 23.406 38.031 1 84.06 46 ALA B C 1
ATOM 3107 O O . ALA B 1 46 ? -10.5 23.125 37.438 1 84.06 46 ALA B O 1
ATOM 3108 N N . THR B 1 47 ? -8.688 24.344 37.656 1 86 47 THR B N 1
ATOM 3109 C CA . THR B 1 47 ? -9.039 25.234 36.562 1 86 47 THR B CA 1
ATOM 3110 C C . THR B 1 47 ? -8.945 24.516 35.219 1 86 47 THR B C 1
ATOM 3112 O O . THR B 1 47 ? -9.805 24.688 34.344 1 86 47 THR B O 1
ATOM 3115 N N . ARG B 1 48 ? -7.953 23.734 35 1 83.94 48 ARG B N 1
ATOM 3116 C CA . ARG B 1 48 ? -7.77 22.969 33.781 1 83.94 48 ARG B CA 1
ATOM 3117 C C . ARG B 1 48 ? -8.953 22.047 33.531 1 83.94 48 ARG B C 1
ATOM 3119 O O . ARG B 1 48 ? -9.492 22 32.438 1 83.94 48 ARG B O 1
ATOM 3126 N N . GLU B 1 49 ? -9.281 21.391 34.594 1 82.56 49 GLU B N 1
ATOM 3127 C CA . GLU B 1 49 ? -10.414 20.469 34.469 1 82.56 49 GLU B CA 1
ATOM 3128 C C . GLU B 1 49 ? -11.695 21.219 34.094 1 82.56 49 GLU B C 1
ATOM 3130 O O . GLU B 1 49 ? -12.469 20.75 33.25 1 82.56 49 GLU B O 1
ATOM 3135 N N . LYS B 1 50 ? -11.922 22.297 34.844 1 85.81 50 LYS B N 1
ATOM 3136 C CA . LYS B 1 50 ? -13.109 23.109 34.562 1 85.81 50 LYS B CA 1
ATOM 3137 C C . LYS B 1 50 ? -13.141 23.594 33.125 1 85.81 50 LYS B C 1
ATOM 3139 O O . LYS B 1 50 ? -14.172 23.5 32.469 1 85.81 50 LYS B O 1
ATOM 3144 N N . VAL B 1 51 ? -12.023 24.078 32.688 1 86.06 51 VAL B N 1
ATOM 3145 C CA . VAL B 1 51 ? -11.914 24.609 31.344 1 86.06 51 VAL B CA 1
ATOM 3146 C C . VAL B 1 51 ? -12.133 23.5 30.328 1 86.06 51 VAL B C 1
ATOM 3148 O O . VAL B 1 51 ? -12.844 23.688 29.344 1 86.06 51 VAL B O 1
ATOM 3151 N N . GLN B 1 52 ? -11.578 22.375 30.531 1 80 52 GLN B N 1
ATOM 3152 C CA . GLN B 1 52 ? -11.719 21.234 29.625 1 80 52 GLN B CA 1
ATOM 3153 C C . GLN B 1 52 ? -13.164 20.766 29.562 1 80 52 GLN B C 1
ATOM 3155 O O . GLN B 1 52 ? -13.664 20.406 28.5 1 80 52 GLN B O 1
ATOM 3160 N N . GLN B 1 53 ? -13.797 20.719 30.734 1 79.88 53 GLN B N 1
ATOM 3161 C CA . GLN B 1 53 ? -15.203 20.344 30.797 1 79.88 53 GLN B CA 1
ATOM 3162 C C . GLN B 1 53 ? -16.062 21.312 30 1 79.88 53 GLN B C 1
ATOM 3164 O O . GLN B 1 53 ? -16.938 20.891 29.234 1 79.88 53 GLN B O 1
ATOM 3169 N N . ILE B 1 54 ? -15.828 22.562 30.203 1 83.81 54 ILE B N 1
ATOM 3170 C CA . ILE B 1 54 ? -16.594 23.594 29.516 1 83.81 54 ILE B CA 1
ATOM 3171 C C . ILE B 1 54 ? -16.344 23.484 28 1 83.81 54 ILE B C 1
ATOM 3173 O O . ILE B 1 54 ? -17.281 23.609 27.203 1 83.81 54 ILE B O 1
ATOM 3177 N N . ALA B 1 55 ? -15.117 23.312 27.656 1 75.69 55 ALA B N 1
ATOM 3178 C CA . ALA B 1 55 ? -14.758 23.172 26.234 1 75.69 55 ALA B CA 1
ATOM 3179 C C . ALA B 1 55 ? -15.516 22.016 25.594 1 75.69 55 ALA B C 1
ATOM 3181 O O . ALA B 1 55 ? -16.016 22.141 24.469 1 75.69 55 ALA B O 1
ATOM 3182 N N . ARG B 1 56 ? -15.609 20.984 26.312 1 70.25 56 ARG B N 1
ATOM 3183 C CA . ARG B 1 56 ? -16.359 19.828 25.828 1 70.25 56 ARG B CA 1
ATOM 3184 C C . ARG B 1 56 ? -17.844 20.125 25.703 1 70.25 56 ARG B C 1
ATOM 3186 O O . ARG B 1 56 ? -18.469 19.766 24.703 1 70.25 56 ARG B O 1
ATOM 3193 N N . GLU B 1 57 ? -18.297 20.75 26.766 1 73.06 57 GLU B N 1
ATOM 3194 C CA . GLU B 1 57 ? -19.719 21.078 26.812 1 73.06 57 GLU B CA 1
ATOM 3195 C C . GLU B 1 57 ? -20.109 22.031 25.672 1 73.06 57 GLU B C 1
ATOM 3197 O O . GLU B 1 57 ? -21.203 21.922 25.109 1 73.06 57 GLU B O 1
ATOM 3202 N N . LEU B 1 58 ? -19.156 22.844 25.406 1 73.88 58 LEU B N 1
ATOM 3203 C CA . LEU B 1 58 ? -19.438 23.844 24.375 1 73.88 58 LEU B CA 1
ATOM 3204 C C . LEU B 1 58 ? -19.016 23.344 23 1 73.88 58 LEU B C 1
ATOM 3206 O O . LEU B 1 58 ? -19.094 24.078 22.016 1 73.88 58 LEU B O 1
ATOM 3210 N N . ASN B 1 59 ? -18.516 22.188 23.047 1 66.25 59 ASN B N 1
ATOM 3211 C CA . ASN B 1 59 ? -18.047 21.562 21.812 1 66.25 59 ASN B CA 1
ATOM 3212 C C . ASN B 1 59 ? -16.969 22.406 21.125 1 66.25 59 ASN B C 1
ATOM 3214 O O . ASN B 1 59 ? -17.031 22.641 19.922 1 66.25 59 ASN B O 1
ATOM 3218 N N . TYR B 1 60 ? -16.172 22.922 22.125 1 63.81 60 TYR B N 1
ATOM 3219 C CA . TYR B 1 60 ? -15.062 23.719 21.609 1 63.81 60 TYR B CA 1
ATOM 3220 C C . TYR B 1 60 ? -14.07 22.859 20.844 1 63.81 60 TYR B C 1
ATOM 3222 O O . TYR B 1 60 ? -13.648 21.812 21.344 1 63.81 60 TYR B O 1
ATOM 3230 N N . ILE B 1 61 ? -13.805 23.203 19.641 1 57.53 61 ILE B N 1
ATOM 3231 C CA . ILE B 1 61 ? -12.758 22.562 18.859 1 57.53 61 ILE B CA 1
ATOM 3232 C C . ILE B 1 61 ? -11.562 23.516 18.719 1 57.53 61 ILE B C 1
ATOM 3234 O O . ILE B 1 61 ? -11.695 24.609 18.172 1 57.53 61 ILE B O 1
ATOM 3238 N N . PRO B 1 62 ? -10.5 23.125 19.625 1 58.28 62 PRO B N 1
ATOM 3239 C CA . PRO B 1 62 ? -9.336 24 19.516 1 58.28 62 PRO B CA 1
ATOM 3240 C C . PRO B 1 62 ? -8.938 24.266 18.062 1 58.28 62 PRO B C 1
ATOM 3242 O O . PRO B 1 62 ? -9.055 23.391 17.219 1 58.28 62 PRO B O 1
ATOM 3245 N N . ASN B 1 63 ? -8.891 25.547 17.797 1 60.72 63 ASN B N 1
ATOM 3246 C CA . ASN B 1 63 ? -8.438 25.922 16.469 1 60.72 63 ASN B CA 1
ATOM 3247 C C . ASN B 1 63 ? -6.992 25.5 16.219 1 60.72 63 ASN B C 1
ATOM 3249 O O . ASN B 1 63 ? -6.098 25.891 16.969 1 60.72 63 ASN B O 1
ATOM 3253 N N . PHE B 1 64 ? -6.742 24.547 15.445 1 65.12 64 PHE B N 1
ATOM 3254 C CA . PHE B 1 64 ? -5.441 24.016 15.07 1 65.12 64 PHE B CA 1
ATOM 3255 C C . PHE B 1 64 ? -4.441 25.141 14.828 1 65.12 64 PHE B C 1
ATOM 3257 O O . PHE B 1 64 ? -3.297 25.062 15.289 1 65.12 64 PHE B O 1
ATOM 3264 N N . ALA B 1 65 ? -4.914 26.141 14.219 1 62.94 65 ALA B N 1
ATOM 3265 C CA . ALA B 1 65 ? -4.039 27.25 13.875 1 62.94 65 ALA B CA 1
ATOM 3266 C C . ALA B 1 65 ? -3.629 28.031 15.125 1 62.94 65 ALA B C 1
ATOM 3268 O O . ALA B 1 65 ? -2.467 28.422 15.273 1 62.94 65 ALA B O 1
ATOM 3269 N N . ALA B 1 66 ? -4.582 28.156 15.977 1 61.81 66 ALA B N 1
ATOM 3270 C CA . ALA B 1 66 ? -4.297 28.891 17.203 1 61.81 66 ALA B CA 1
ATOM 3271 C C . ALA B 1 66 ? -3.35 28.094 18.109 1 61.81 66 ALA B C 1
ATOM 3273 O O . ALA B 1 66 ? -2.422 28.656 18.688 1 61.81 66 ALA B O 1
ATOM 3274 N N . ARG B 1 67 ? -3.67 26.844 18.172 1 64.88 67 ARG B N 1
ATOM 3275 C CA . ARG B 1 67 ? -2.809 25.984 18.969 1 64.88 67 ARG B CA 1
ATOM 3276 C C . ARG B 1 67 ? -1.388 25.969 18.422 1 64.88 67 ARG B C 1
ATOM 3278 O O . ARG B 1 67 ? -0.419 26 19.172 1 64.88 67 ARG B O 1
ATOM 3285 N N . ALA B 1 68 ? -1.339 25.844 17.141 1 69.44 68 ALA B N 1
ATOM 3286 C CA . ALA B 1 68 ? -0.029 25.812 16.5 1 69.44 68 ALA B CA 1
ATOM 3287 C C . ALA B 1 68 ? 0.739 27.109 16.75 1 69.44 68 ALA B C 1
ATOM 3289 O O . ALA B 1 68 ? 1.958 27.078 16.938 1 69.44 68 ALA B O 1
ATOM 3290 N N . LEU B 1 69 ? 0.009 28.172 16.859 1 63.59 69 LEU B N 1
ATOM 3291 C CA . LEU B 1 69 ? 0.629 29.469 17.094 1 63.59 69 LEU B CA 1
ATOM 3292 C C . LEU B 1 69 ? 1.11 29.594 18.531 1 63.59 69 LEU B C 1
ATOM 3294 O O . LEU B 1 69 ? 2.168 30.172 18.781 1 63.59 69 LEU B O 1
ATOM 3298 N N . THR B 1 70 ? 0.295 28.969 19.391 1 61.59 70 THR B N 1
ATOM 3299 C CA . THR B 1 70 ? 0.591 29.125 20.812 1 61.59 70 THR B CA 1
ATOM 3300 C C . THR B 1 70 ? 1.664 28.125 21.25 1 61.59 70 THR B C 1
ATOM 3302 O O . THR B 1 70 ? 2.576 28.484 22 1 61.59 70 THR B O 1
ATOM 3305 N N . THR B 1 71 ? 1.549 26.922 20.766 1 64.56 71 THR B N 1
ATOM 3306 C CA . THR B 1 71 ? 2.436 25.859 21.234 1 64.56 71 THR B CA 1
ATOM 3307 C C . THR B 1 71 ? 3.574 25.625 20.25 1 64.56 71 THR B C 1
ATOM 3309 O O . THR B 1 71 ? 4.594 25.031 20.594 1 64.56 71 THR B O 1
ATOM 3312 N N . GLY B 1 72 ? 3.348 26.094 19.062 1 68.31 72 GLY B N 1
ATOM 3313 C CA . GLY B 1 72 ? 4.297 25.781 18.016 1 68.31 72 GLY B CA 1
ATOM 3314 C C . GLY B 1 72 ? 4.199 24.359 17.516 1 68.31 72 GLY B C 1
ATOM 3315 O O . GLY B 1 72 ? 5.062 23.891 16.766 1 68.31 72 GLY B O 1
ATOM 3316 N N . ARG B 1 73 ? 3.219 23.641 18.094 1 77.06 73 ARG B N 1
ATOM 3317 C CA . ARG B 1 73 ? 3.025 22.234 17.719 1 77.06 73 ARG B CA 1
ATOM 3318 C C . ARG B 1 73 ? 1.724 22.047 16.953 1 77.06 73 ARG B C 1
ATOM 3320 O O . ARG B 1 73 ? 0.699 22.641 17.297 1 77.06 73 ARG B O 1
ATOM 3327 N N . THR B 1 74 ? 1.753 21.297 15.922 1 79.75 74 THR B N 1
ATOM 3328 C CA . THR B 1 74 ? 0.579 21.078 15.086 1 79.75 74 THR B CA 1
ATOM 3329 C C . THR B 1 74 ? 0.003 19.688 15.32 1 79.75 74 THR B C 1
ATOM 3331 O O . THR B 1 74 ? -1.157 19.422 15 1 79.75 74 THR B O 1
ATOM 3334 N N . GLY B 1 75 ? 0.841 18.781 15.859 1 86.25 75 GLY B N 1
ATOM 3335 C CA . GLY B 1 75 ? 0.422 17.406 15.992 1 86.25 75 GLY B CA 1
ATOM 3336 C C . GLY B 1 75 ? 0.52 16.625 14.688 1 86.25 75 GLY B C 1
ATOM 3337 O O . GLY B 1 75 ? 0.029 15.492 14.594 1 86.25 75 GLY B O 1
ATOM 3338 N N . ILE B 1 76 ? 1.2 17.203 13.703 1 90.25 76 ILE B N 1
ATOM 3339 C CA . ILE B 1 76 ? 1.326 16.578 12.391 1 90.25 76 ILE B CA 1
ATOM 3340 C C . ILE B 1 76 ? 2.736 16.016 12.227 1 90.25 76 ILE B C 1
ATOM 3342 O O . ILE B 1 76 ? 3.721 16.688 12.547 1 90.25 76 ILE B O 1
ATOM 3346 N N . ILE B 1 77 ? 2.76 14.766 11.828 1 94.31 77 ILE B N 1
ATOM 3347 C CA . ILE B 1 77 ? 4.02 14.094 11.531 1 94.31 77 ILE B CA 1
ATOM 3348 C C . ILE B 1 77 ? 4.109 13.805 10.031 1 94.31 77 ILE B C 1
ATOM 3350 O O . ILE B 1 77 ? 3.213 13.172 9.461 1 94.31 77 ILE B O 1
ATOM 3354 N N . ALA B 1 78 ? 5.188 14.273 9.414 1 93.44 78 ALA B N 1
ATOM 3355 C CA . ALA B 1 78 ? 5.387 14.023 7.988 1 93.44 78 ALA B CA 1
ATOM 3356 C C . ALA B 1 78 ? 6.09 12.695 7.758 1 93.44 78 ALA B C 1
ATOM 3358 O O . ALA B 1 78 ? 7.074 12.375 8.438 1 93.44 78 ALA B O 1
ATOM 3359 N N . ILE B 1 79 ? 5.527 11.93 6.867 1 94.38 79 ILE B N 1
ATOM 3360 C CA . ILE B 1 79 ? 6.207 10.727 6.398 1 94.38 79 ILE B CA 1
ATOM 3361 C C . ILE B 1 79 ? 6.695 10.938 4.965 1 94.38 79 ILE B C 1
ATOM 3363 O O . ILE B 1 79 ? 5.887 11.117 4.051 1 94.38 79 ILE B O 1
ATOM 3367 N N . LEU B 1 80 ? 7.977 10.953 4.848 1 90.31 80 LEU B N 1
ATOM 3368 C CA . LEU B 1 80 ? 8.602 11 3.531 1 90.31 80 LEU B CA 1
ATOM 3369 C C . LEU B 1 80 ? 8.797 9.594 2.969 1 90.31 80 LEU B C 1
ATOM 3371 O O . LEU B 1 80 ? 9.57 8.805 3.516 1 90.31 80 LEU B O 1
ATOM 3375 N N . SER B 1 81 ? 8.047 9.328 1.947 1 90.25 81 SER B N 1
ATOM 3376 C CA . SER B 1 81 ? 8 7.941 1.486 1 90.25 81 SER B CA 1
ATOM 3377 C C . SER B 1 81 ? 8.031 7.867 -0.037 1 90.25 81 SER B C 1
ATOM 3379 O O . SER B 1 81 ? 7.832 8.875 -0.718 1 90.25 81 SER B O 1
ATOM 3381 N N . GLY B 1 82 ? 8.344 6.637 -0.521 1 87.81 82 GLY B N 1
ATOM 3382 C CA . GLY B 1 82 ? 8.156 6.355 -1.935 1 87.81 82 GLY B CA 1
ATOM 3383 C C . GLY B 1 82 ? 6.703 6.125 -2.305 1 87.81 82 GLY B C 1
ATOM 3384 O O . GLY B 1 82 ? 5.797 6.488 -1.548 1 87.81 82 GLY B O 1
ATOM 3385 N N . ARG B 1 83 ? 6.531 5.492 -3.473 1 86.69 83 ARG B N 1
ATOM 3386 C CA . ARG B 1 83 ? 5.195 5.254 -4 1 86.69 83 ARG B CA 1
ATOM 3387 C C . ARG B 1 83 ? 4.477 4.172 -3.205 1 86.69 83 ARG B C 1
ATOM 3389 O O . ARG B 1 83 ? 5.027 3.092 -2.975 1 86.69 83 ARG B O 1
ATOM 3396 N N . LEU B 1 84 ? 3.25 4.469 -2.855 1 92.12 84 LEU B N 1
ATOM 3397 C CA . LEU B 1 84 ? 2.488 3.518 -2.055 1 92.12 84 LEU B CA 1
ATOM 3398 C C . LEU B 1 84 ? 2.016 2.346 -2.906 1 92.12 84 LEU B C 1
ATOM 3400 O O . LEU B 1 84 ? 1.561 1.33 -2.377 1 92.12 84 LEU B O 1
ATOM 3404 N N . SER B 1 85 ? 2.205 2.465 -4.195 1 85.88 85 SER B N 1
ATOM 3405 C CA . SER B 1 85 ? 1.925 1.322 -5.059 1 85.88 85 SER B CA 1
ATOM 3406 C C . SER B 1 85 ? 2.943 0.207 -4.848 1 85.88 85 SER B C 1
ATOM 3408 O O . SER B 1 85 ? 2.725 -0.929 -5.273 1 85.88 85 SER B O 1
ATOM 3410 N N . GLU B 1 86 ? 4.008 0.547 -4.242 1 87.12 86 GLU B N 1
ATOM 3411 C CA . GLU B 1 86 ? 4.969 -0.462 -3.809 1 87.12 86 GLU B CA 1
ATOM 3412 C C . GLU B 1 86 ? 4.625 -0.987 -2.418 1 87.12 86 GLU B C 1
ATOM 3414 O O . GLU B 1 86 ? 4.648 -0.236 -1.44 1 87.12 86 GLU B O 1
ATOM 3419 N N . PRO B 1 87 ? 4.426 -2.242 -2.334 1 89.94 87 PRO B N 1
ATOM 3420 C CA . PRO B 1 87 ? 3.918 -2.816 -1.086 1 89.94 87 PRO B CA 1
ATOM 3421 C C . PRO B 1 87 ? 4.824 -2.523 0.108 1 89.94 87 PRO B C 1
ATOM 3423 O O . PRO B 1 87 ? 4.336 -2.361 1.23 1 89.94 87 PRO B O 1
ATOM 3426 N N . TYR B 1 88 ? 6.098 -2.42 -0.113 1 90.12 88 TYR B N 1
ATOM 3427 C CA . TYR B 1 88 ? 7.027 -2.129 0.973 1 90.12 88 TYR B CA 1
ATOM 3428 C C . TYR B 1 88 ? 6.703 -0.789 1.623 1 90.12 88 TYR B C 1
ATOM 3430 O O . TYR B 1 88 ? 6.543 -0.708 2.844 1 90.12 88 TYR B O 1
ATOM 3438 N N . TYR B 1 89 ? 6.527 0.204 0.849 1 92.06 89 TYR B N 1
ATOM 3439 C CA . TYR B 1 89 ? 6.242 1.542 1.354 1 92.06 89 TYR B CA 1
ATOM 3440 C C . TYR B 1 89 ? 4.848 1.61 1.96 1 92.06 89 TYR B C 1
ATOM 3442 O O . TYR B 1 89 ? 4.641 2.254 2.99 1 92.06 89 TYR B O 1
ATOM 3450 N N . ALA B 1 90 ? 3.941 0.959 1.301 1 93.75 90 ALA B N 1
ATOM 3451 C CA . ALA B 1 90 ? 2.574 0.941 1.813 1 93.75 90 ALA B CA 1
ATOM 3452 C C . ALA B 1 90 ? 2.52 0.33 3.211 1 93.75 90 ALA B C 1
ATOM 3454 O O . ALA B 1 90 ? 1.848 0.857 4.102 1 93.75 90 ALA B O 1
ATOM 3455 N N . SER B 1 91 ? 3.256 -0.736 3.408 1 94.06 91 SER B N 1
ATOM 3456 C CA . SER B 1 91 ? 3.291 -1.416 4.699 1 94.06 91 SER B CA 1
ATOM 3457 C C . SER B 1 91 ? 3.945 -0.543 5.766 1 94.06 91 SER B C 1
ATOM 3459 O O . SER B 1 91 ? 3.461 -0.467 6.895 1 94.06 91 SER B O 1
ATOM 3461 N N . MET B 1 92 ? 4.992 0.091 5.375 1 94.75 92 MET B N 1
ATOM 3462 C CA . MET B 1 92 ? 5.695 0.967 6.309 1 94.75 92 MET B CA 1
ATOM 3463 C C . MET B 1 92 ? 4.797 2.111 6.766 1 94.75 92 MET B C 1
ATOM 3465 O O . MET B 1 92 ? 4.688 2.383 7.961 1 94.75 92 MET B O 1
ATOM 3469 N N . VAL B 1 93 ? 4.164 2.744 5.832 1 95.94 93 VAL B N 1
ATOM 3470 C CA . VAL B 1 93 ? 3.318 3.895 6.137 1 95.94 93 VAL B CA 1
ATOM 3471 C C . VAL B 1 93 ? 2.117 3.445 6.969 1 95.94 93 VAL B C 1
ATOM 3473 O O . VAL B 1 93 ? 1.698 4.145 7.895 1 95.94 93 VAL B O 1
ATOM 3476 N N . ASP B 1 94 ? 1.584 2.291 6.633 1 95.12 94 ASP B N 1
ATOM 3477 C CA . ASP B 1 94 ? 0.466 1.736 7.391 1 95.12 94 ASP B CA 1
ATOM 3478 C C . ASP B 1 94 ? 0.838 1.547 8.859 1 95.12 94 ASP B C 1
ATOM 3480 O O . ASP B 1 94 ? 0.09 1.952 9.75 1 95.12 94 ASP B O 1
ATOM 3484 N N . LEU B 1 95 ? 1.955 0.939 9.086 1 95.62 95 LEU B N 1
ATOM 3485 C CA . LEU B 1 95 ? 2.426 0.66 10.438 1 95.62 95 LEU B CA 1
ATOM 3486 C C . LEU B 1 95 ? 2.742 1.954 11.18 1 95.62 95 LEU B C 1
ATOM 3488 O O . LEU B 1 95 ? 2.381 2.109 12.352 1 95.62 95 LEU B O 1
ATOM 3492 N N . LEU B 1 96 ? 3.357 2.873 10.5 1 97.25 96 LEU B N 1
ATOM 3493 C CA . LEU B 1 96 ? 3.688 4.152 11.117 1 97.25 96 LEU B CA 1
ATOM 3494 C C . LEU B 1 96 ? 2.424 4.926 11.484 1 97.25 96 LEU B C 1
ATOM 3496 O O . LEU B 1 96 ? 2.35 5.535 12.547 1 97.25 96 LEU B O 1
ATOM 3500 N N . GLU B 1 97 ? 1.481 4.91 10.57 1 95.25 97 GLU B N 1
ATOM 3501 C CA . GLU B 1 97 ? 0.22 5.598 10.828 1 95.25 97 GLU B CA 1
ATOM 3502 C C . GLU B 1 97 ? -0.454 5.066 12.086 1 95.25 97 GLU B C 1
ATOM 3504 O O . GLU B 1 97 ? -0.992 5.84 12.883 1 95.25 97 GLU B O 1
ATOM 3509 N N . ARG B 1 98 ? -0.403 3.797 12.312 1 92.75 98 ARG B N 1
ATOM 3510 C CA . ARG B 1 98 ? -1.007 3.176 13.492 1 92.75 98 ARG B CA 1
ATOM 3511 C C . ARG B 1 98 ? -0.358 3.682 14.773 1 92.75 98 ARG B C 1
ATOM 3513 O O . ARG B 1 98 ? -1.052 4.043 15.727 1 92.75 98 ARG B O 1
ATOM 3520 N N . HIS B 1 99 ? 0.934 3.742 14.766 1 95.44 99 HIS B N 1
ATOM 3521 C CA . HIS B 1 99 ? 1.663 4.191 15.945 1 95.44 99 HIS B CA 1
ATOM 3522 C C . HIS B 1 99 ? 1.449 5.684 16.188 1 95.44 99 HIS B C 1
ATOM 3524 O O . HIS B 1 99 ? 1.205 6.102 17.328 1 95.44 99 HIS B O 1
ATOM 3530 N N . ILE B 1 100 ? 1.512 6.477 15.133 1 94.94 100 ILE B N 1
ATOM 3531 C CA . ILE B 1 100 ? 1.388 7.926 15.219 1 94.94 100 ILE B CA 1
ATOM 3532 C C . ILE B 1 100 ? -0.016 8.297 15.688 1 94.94 100 ILE B C 1
ATOM 3534 O O . ILE B 1 100 ? -0.175 9.117 16.594 1 94.94 100 ILE B O 1
ATOM 3538 N N . ASN B 1 101 ? -0.956 7.637 15.102 1 90 101 ASN B N 1
ATOM 3539 C CA . ASN B 1 101 ? -2.346 7.918 15.445 1 90 101 ASN B CA 1
ATOM 3540 C C . ASN B 1 101 ? -2.674 7.484 16.875 1 90 101 ASN B C 1
ATOM 3542 O O . ASN B 1 101 ? -3.422 8.164 17.578 1 90 101 ASN B O 1
ATOM 3546 N N . ALA B 1 102 ? -2.166 6.348 17.281 1 90.06 102 ALA B N 1
ATOM 3547 C CA . ALA B 1 102 ? -2.416 5.82 18.625 1 90.06 102 ALA B CA 1
ATOM 3548 C C . ALA B 1 102 ? -1.971 6.812 19.703 1 90.06 102 ALA B C 1
ATOM 3550 O O . ALA B 1 102 ? -2.52 6.832 20.797 1 90.06 102 ALA B O 1
ATOM 3551 N N . ASP B 1 103 ? -1.084 7.684 19.312 1 92.12 103 ASP B N 1
ATOM 3552 C CA . ASP B 1 103 ? -0.551 8.641 20.266 1 92.12 103 ASP B CA 1
ATOM 3553 C C . ASP B 1 103 ? -1.145 10.031 20.062 1 92.12 103 ASP B C 1
ATOM 3555 O O . ASP B 1 103 ? -0.65 11.016 20.609 1 92.12 103 ASP B O 1
ATOM 3559 N N . GLY B 1 104 ? -2.156 10.07 19.156 1 85.81 104 GLY B N 1
ATOM 3560 C CA . GLY B 1 104 ? -2.928 11.297 19.016 1 85.81 104 GLY B CA 1
ATOM 3561 C C . GLY B 1 104 ? -2.365 12.234 17.969 1 85.81 104 GLY B C 1
ATOM 3562 O O . GLY B 1 104 ? -2.799 13.383 17.875 1 85.81 104 GLY B O 1
ATOM 3563 N N . PHE B 1 105 ? -1.322 11.828 17.203 1 90.19 105 PHE B N 1
ATOM 3564 C CA . PHE B 1 105 ? -0.763 12.617 16.109 1 90.19 105 PHE B CA 1
ATOM 3565 C C . PHE B 1 105 ? -1.416 12.242 14.789 1 90.19 105 PHE B C 1
ATOM 3567 O O . PHE B 1 105 ? -2.158 11.258 14.711 1 90.19 105 PHE B O 1
ATOM 3574 N N . HIS B 1 106 ? -1.121 13.102 13.789 1 89.62 106 HIS B N 1
ATOM 3575 C CA . HIS B 1 106 ? -1.675 12.875 12.461 1 89.62 106 HIS B CA 1
ATOM 3576 C C . HIS B 1 106 ? -0.569 12.734 11.422 1 89.62 106 HIS B C 1
ATOM 3578 O O . HIS B 1 106 ? 0.425 13.461 11.461 1 89.62 106 HIS B O 1
ATOM 3584 N N . LEU B 1 107 ? -0.805 11.828 10.523 1 94.56 107 LEU B N 1
ATOM 3585 C CA . LEU B 1 107 ? 0.222 11.531 9.531 1 94.56 107 LEU B CA 1
ATOM 3586 C C . LEU B 1 107 ? -0.036 12.297 8.242 1 94.56 107 LEU B C 1
ATOM 3588 O O . LEU B 1 107 ? -1.128 12.219 7.672 1 94.56 107 LEU B O 1
ATOM 3592 N N . MET B 1 108 ? 0.925 13.039 7.848 1 93 108 MET B N 1
ATOM 3593 C CA . MET B 1 108 ? 0.941 13.672 6.535 1 93 108 MET B CA 1
ATOM 3594 C C . MET B 1 108 ? 1.877 12.938 5.586 1 93 108 MET B C 1
ATOM 3596 O O . MET B 1 108 ? 3.061 12.766 5.879 1 93 108 MET B O 1
ATOM 3600 N N . LEU B 1 109 ? 1.315 12.539 4.492 1 93.94 109 LEU B N 1
ATOM 3601 C CA . LEU B 1 109 ? 2.105 11.789 3.521 1 93.94 109 LEU B CA 1
ATOM 3602 C C . LEU B 1 109 ? 2.756 12.727 2.512 1 93.94 109 LEU B C 1
ATOM 3604 O O . LEU B 1 109 ? 2.08 13.57 1.922 1 93.94 109 LEU B O 1
ATOM 3608 N N . MET B 1 110 ? 4.035 12.57 2.381 1 87.94 110 MET B N 1
ATOM 3609 C CA . MET B 1 110 ? 4.773 13.359 1.396 1 87.94 110 MET B CA 1
ATOM 3610 C C . MET B 1 110 ? 5.613 12.453 0.498 1 87.94 110 MET B C 1
ATOM 3612 O O . MET B 1 110 ? 6.508 11.758 0.975 1 87.94 110 MET B O 1
ATOM 3616 N N . ARG B 1 111 ? 5.262 12.516 -0.689 1 83.19 111 ARG B N 1
ATOM 3617 C CA . ARG B 1 111 ? 6.078 11.781 -1.651 1 83.19 111 ARG B CA 1
ATOM 3618 C C . ARG B 1 111 ? 7.418 12.469 -1.873 1 83.19 111 ARG B C 1
ATOM 3620 O O . ARG B 1 111 ? 7.492 13.703 -1.925 1 83.19 111 ARG B O 1
ATOM 3627 N N . THR B 1 112 ? 8.352 11.688 -1.902 1 71.69 112 THR B N 1
ATOM 3628 C CA . THR B 1 112 ? 9.688 12.25 -2.088 1 71.69 112 THR B CA 1
ATOM 3629 C C . THR B 1 112 ? 9.805 12.93 -3.451 1 71.69 112 THR B C 1
ATOM 3631 O O . THR B 1 112 ? 9.625 12.281 -4.488 1 71.69 112 THR B O 1
ATOM 3634 N N . PRO B 1 113 ? 9.883 14.234 -3.328 1 63.31 113 PRO B N 1
ATOM 3635 C CA . PRO B 1 113 ? 10.078 14.961 -4.582 1 63.31 113 PRO B CA 1
ATOM 3636 C C . PRO B 1 113 ? 11.477 14.766 -5.168 1 63.31 113 PRO B C 1
ATOM 3638 O O . PRO B 1 113 ? 12.344 14.156 -4.523 1 63.31 113 PRO B O 1
ATOM 3641 N N . SER B 1 114 ? 11.523 15.195 -6.281 1 60.97 114 SER B N 1
ATOM 3642 C CA . SER B 1 114 ? 12.82 15.188 -6.949 1 60.97 114 SER B CA 1
ATOM 3643 C C . SER B 1 114 ? 13.812 16.109 -6.254 1 60.97 114 SER B C 1
ATOM 3645 O O . SER B 1 114 ? 15.016 15.844 -6.23 1 60.97 114 SER B O 1
ATOM 3647 N N . GLU B 1 115 ? 13.234 17.125 -5.57 1 63.75 115 GLU B N 1
ATOM 3648 C CA . GLU B 1 115 ? 14.133 18.094 -4.941 1 63.75 115 GLU B CA 1
ATOM 3649 C C . GLU B 1 115 ? 13.844 18.234 -3.449 1 63.75 115 GLU B C 1
ATOM 3651 O O . GLU B 1 115 ? 12.695 18.391 -3.045 1 63.75 115 GLU B O 1
ATOM 3656 N N . VAL B 1 116 ? 14.883 18.188 -2.703 1 71.06 116 VAL B N 1
ATOM 3657 C CA . VAL B 1 116 ? 14.82 18.25 -1.247 1 71.06 116 VAL B CA 1
ATOM 3658 C C . VAL B 1 116 ? 14.242 19.594 -0.813 1 71.06 116 VAL B C 1
ATOM 3660 O O . VAL B 1 116 ? 13.5 19.672 0.171 1 71.06 116 VAL B O 1
ATOM 3663 N N . LYS B 1 117 ? 14.531 20.594 -1.577 1 69.31 117 LYS B N 1
ATOM 3664 C CA . LYS B 1 117 ? 14.062 21.938 -1.246 1 69.31 117 LYS B CA 1
ATOM 3665 C C . LYS B 1 117 ? 12.539 21.984 -1.162 1 69.31 117 LYS B C 1
ATOM 3667 O O . LYS B 1 117 ? 11.984 22.672 -0.305 1 69.31 117 LYS B O 1
ATOM 3672 N N . ASP B 1 118 ? 11.984 21.203 -1.975 1 72.12 118 ASP B N 1
ATOM 3673 C CA . ASP B 1 118 ? 10.523 21.172 -1.987 1 72.12 118 ASP B CA 1
ATOM 3674 C C . ASP B 1 118 ? 9.977 20.531 -0.718 1 72.12 118 ASP B C 1
ATOM 3676 O O . ASP B 1 118 ? 8.945 20.953 -0.188 1 72.12 118 ASP B O 1
ATOM 3680 N N . LEU B 1 119 ? 10.742 19.609 -0.25 1 74 119 LEU B N 1
ATOM 3681 C CA . LEU B 1 119 ? 10.344 18.938 0.977 1 74 119 LEU B CA 1
ATOM 3682 C C . LEU B 1 119 ? 10.484 19.859 2.182 1 74 119 LEU B C 1
ATOM 3684 O O . LEU B 1 119 ? 9.602 19.906 3.041 1 74 119 LEU B O 1
ATOM 3688 N N . VAL B 1 120 ? 11.531 20.594 2.16 1 71.75 120 VAL B N 1
ATOM 3689 C CA . VAL B 1 120 ? 11.812 21.516 3.252 1 71.75 120 VAL B CA 1
ATOM 3690 C C . VAL B 1 120 ? 10.742 22.609 3.297 1 71.75 120 VAL B C 1
ATOM 3692 O O . VAL B 1 120 ? 10.203 22.906 4.363 1 71.75 120 VAL B O 1
ATOM 3695 N N . ASN B 1 121 ? 10.445 23.047 2.156 1 70.56 121 ASN B N 1
ATOM 3696 C CA . ASN B 1 121 ? 9.438 24.094 2.066 1 70.56 121 ASN B CA 1
ATOM 3697 C C . ASN B 1 121 ? 8.07 23.594 2.516 1 70.56 121 ASN B C 1
ATOM 3699 O O . ASN B 1 121 ? 7.371 24.281 3.266 1 70.56 121 ASN B O 1
ATOM 3703 N N . ALA B 1 122 ? 7.789 22.438 2.109 1 71.88 122 ALA B N 1
ATOM 3704 C CA . ALA B 1 122 ? 6.477 21.891 2.428 1 71.88 122 ALA B CA 1
ATOM 3705 C C . ALA B 1 122 ? 6.344 21.625 3.926 1 71.88 122 ALA B C 1
ATOM 3707 O O . ALA B 1 122 ? 5.332 21.969 4.535 1 71.88 122 ALA B O 1
ATOM 3708 N N . THR B 1 123 ? 7.328 21.031 4.477 1 73.69 123 THR B N 1
ATOM 3709 C CA . THR B 1 123 ? 7.285 20.688 5.895 1 73.69 123 THR B CA 1
ATOM 3710 C C . THR B 1 123 ? 7.344 21.953 6.754 1 73.69 123 THR B C 1
ATOM 3712 O O . THR B 1 123 ? 6.734 22.016 7.824 1 73.69 123 THR B O 1
ATOM 3715 N N . GLY B 1 124 ? 8.07 22.906 6.234 1 68.62 124 GLY B N 1
ATOM 3716 C CA . GLY B 1 124 ? 8.172 24.188 6.938 1 68.62 124 GLY B CA 1
ATOM 3717 C C . GLY B 1 124 ? 6.883 24.984 6.914 1 68.62 124 GLY B C 1
ATOM 3718 O O . GLY B 1 124 ? 6.48 25.547 7.926 1 68.62 124 GLY B O 1
ATOM 3719 N N . ASN B 1 125 ? 6.293 24.922 5.773 1 66.69 125 ASN B N 1
ATOM 3720 C CA . ASN B 1 125 ? 5.051 25.672 5.598 1 66.69 125 ASN B CA 1
ATOM 3721 C C . ASN B 1 125 ? 3.936 25.109 6.484 1 66.69 125 ASN B C 1
ATOM 3723 O O . ASN B 1 125 ? 3.152 25.875 7.051 1 66.69 125 ASN B O 1
ATOM 3727 N N . ILE B 1 126 ? 3.871 23.844 6.691 1 72.06 126 ILE B N 1
ATOM 3728 C CA . ILE B 1 126 ? 2.809 23.203 7.457 1 72.06 126 ILE B CA 1
ATOM 3729 C C . ILE B 1 126 ? 3.201 23.141 8.93 1 72.06 126 ILE B C 1
ATOM 3731 O O . ILE B 1 126 ? 2.342 23 9.805 1 72.06 126 ILE B O 1
ATOM 3735 N N . ALA B 1 127 ? 4.445 23.453 9.234 1 74.88 127 ALA B N 1
ATOM 3736 C CA . ALA B 1 127 ? 4.961 23.422 10.602 1 74.88 127 ALA B CA 1
ATOM 3737 C C . ALA B 1 127 ? 4.738 22.047 11.234 1 74.88 127 ALA B C 1
ATOM 3739 O O . ALA B 1 127 ? 4.176 21.953 12.328 1 74.88 127 ALA B O 1
ATOM 3740 N N . VAL B 1 128 ? 5.215 20.984 10.656 1 86.94 128 VAL B N 1
ATOM 3741 C CA . VAL B 1 128 ? 5.086 19.641 11.203 1 86.94 128 VAL B CA 1
ATOM 3742 C C . VAL B 1 128 ? 5.965 19.516 12.453 1 86.94 128 VAL B C 1
ATOM 3744 O O . VAL B 1 128 ? 6.984 20.188 12.57 1 86.94 128 VAL B O 1
ATOM 3747 N N . ASP B 1 129 ? 5.508 18.656 13.32 1 89.88 129 ASP B N 1
ATOM 3748 C CA . ASP B 1 129 ? 6.242 18.469 14.57 1 89.88 129 ASP B CA 1
ATOM 3749 C C . ASP B 1 129 ? 7.473 17.594 14.359 1 89.88 129 ASP B C 1
ATOM 3751 O O . ASP B 1 129 ? 8.414 17.625 15.156 1 89.88 129 ASP B O 1
ATOM 3755 N N . GLY B 1 130 ? 7.477 16.812 13.367 1 93 130 GLY B N 1
ATOM 3756 C CA . GLY B 1 130 ? 8.562 15.898 13.047 1 93 130 GLY B CA 1
ATOM 3757 C C . GLY B 1 130 ? 8.344 15.141 11.75 1 93 130 GLY B C 1
ATOM 3758 O O . GLY B 1 130 ? 7.27 15.227 11.148 1 93 130 GLY B O 1
ATOM 3759 N N . ALA B 1 131 ? 9.461 14.445 11.367 1 92.69 131 ALA B N 1
ATOM 3760 C CA . ALA B 1 131 ? 9.383 13.703 10.109 1 92.69 131 ALA B CA 1
ATOM 3761 C C . ALA B 1 131 ? 10.086 12.352 10.227 1 92.69 131 ALA B C 1
ATOM 3763 O O . ALA B 1 131 ? 11.07 12.219 10.961 1 92.69 131 ALA B O 1
ATOM 3764 N N . ILE B 1 132 ? 9.484 11.414 9.586 1 94.12 132 ILE B N 1
ATOM 3765 C CA . ILE B 1 132 ? 10.141 10.125 9.398 1 94.12 132 ILE B CA 1
ATOM 3766 C C . ILE B 1 132 ? 10.383 9.883 7.91 1 94.12 132 ILE B C 1
ATOM 3768 O O . ILE B 1 132 ? 9.453 9.961 7.102 1 94.12 132 ILE B O 1
ATOM 3772 N N . ALA B 1 133 ? 11.609 9.656 7.59 1 90.94 133 ALA B N 1
ATOM 3773 C CA . ALA B 1 133 ? 12 9.391 6.207 1 90.94 133 ALA B CA 1
ATOM 3774 C C . ALA B 1 133 ? 12.219 7.902 5.977 1 90.94 133 ALA B C 1
ATOM 3776 O O . ALA B 1 133 ? 13.062 7.281 6.625 1 90.94 133 ALA B O 1
ATOM 3777 N N . VAL B 1 134 ? 11.445 7.367 4.996 1 90.62 134 VAL B N 1
ATOM 3778 C CA . VAL B 1 134 ? 11.531 5.941 4.707 1 90.62 134 VAL B CA 1
ATOM 3779 C C . VAL B 1 134 ? 12.461 5.715 3.518 1 90.62 134 VAL B C 1
ATOM 3781 O O . VAL B 1 134 ? 12.141 6.082 2.387 1 90.62 134 VAL B O 1
ATOM 3784 N N . ASP B 1 135 ? 13.516 5.094 3.711 1 81.81 135 ASP B N 1
ATOM 3785 C CA . ASP B 1 135 ? 14.508 4.723 2.707 1 81.81 135 ASP B CA 1
ATOM 3786 C C . ASP B 1 135 ? 14.992 5.945 1.934 1 81.81 135 ASP B C 1
ATOM 3788 O O . ASP B 1 135 ? 15.039 5.93 0.702 1 81.81 135 ASP B O 1
ATOM 3792 N N . MET B 1 136 ? 15.383 6.961 2.588 1 71.56 136 MET B N 1
ATOM 3793 C CA . MET B 1 136 ? 15.75 8.203 1.912 1 71.56 136 MET B CA 1
ATOM 3794 C C . MET B 1 136 ? 17.031 8.781 2.502 1 71.56 136 MET B C 1
ATOM 3796 O O . MET B 1 136 ? 17.141 9.984 2.729 1 71.56 136 MET B O 1
ATOM 3800 N N . LEU B 1 137 ? 17.922 8.016 2.744 1 60.72 137 LEU B N 1
ATOM 3801 C CA . LEU B 1 137 ? 19.109 8.43 3.486 1 60.72 137 LEU B CA 1
ATOM 3802 C C . LEU B 1 137 ? 19.75 9.648 2.834 1 60.72 137 LEU B C 1
ATOM 3804 O O . LEU B 1 137 ? 20.062 10.633 3.51 1 60.72 137 LEU B O 1
ATOM 3808 N N . GLY B 1 138 ? 19.906 9.617 1.516 1 65.94 138 GLY B N 1
ATOM 3809 C CA . GLY B 1 138 ? 20.562 10.758 0.895 1 65.94 138 GLY B CA 1
ATOM 3810 C C . GLY B 1 138 ? 19.75 12.031 0.996 1 65.94 138 GLY B C 1
ATOM 3811 O O . GLY B 1 138 ? 20.297 13.102 1.273 1 65.94 138 GLY B O 1
ATOM 3812 N N . LEU B 1 139 ? 18.562 11.93 1.092 1 71.81 139 LEU B N 1
ATOM 3813 C CA . LEU B 1 139 ? 17.672 13.094 1.103 1 71.81 139 LEU B CA 1
ATOM 3814 C C . LEU B 1 139 ? 17.516 13.641 2.518 1 71.81 139 LEU B C 1
ATOM 3816 O O . LEU B 1 139 ? 17.344 14.852 2.705 1 71.81 139 LEU B O 1
ATOM 3820 N N . VAL B 1 140 ? 17.75 12.727 3.43 1 75.44 140 VAL B N 1
ATOM 3821 C CA . VAL B 1 140 ? 17.484 13.102 4.816 1 75.44 140 VAL B CA 1
ATOM 3822 C C . VAL B 1 140 ? 18.594 14.039 5.309 1 75.44 140 VAL B C 1
ATOM 3824 O O . VAL B 1 140 ? 18.328 14.969 6.066 1 75.44 140 VAL B O 1
ATOM 3827 N N . ASN B 1 141 ? 19.766 13.789 4.848 1 75 141 ASN B N 1
ATOM 3828 C CA . ASN B 1 141 ? 20.875 14.664 5.242 1 75 141 ASN B CA 1
ATOM 3829 C C . ASN B 1 141 ? 20.688 16.078 4.707 1 75 141 ASN B C 1
ATOM 3831 O O . ASN B 1 141 ? 20.906 17.047 5.426 1 75 141 ASN B O 1
ATOM 3835 N N . GLU B 1 142 ? 20.266 16.094 3.502 1 75.56 142 GLU B N 1
ATOM 3836 C CA . GLU B 1 142 ? 20 17.391 2.893 1 75.56 142 GLU B CA 1
ATOM 3837 C C . GLU B 1 142 ? 18.812 18.094 3.568 1 75.56 142 GLU B C 1
ATOM 3839 O O . GLU B 1 142 ? 18.844 19.297 3.793 1 75.56 142 GLU B O 1
ATOM 3844 N N . PHE B 1 143 ? 17.891 17.312 3.9 1 77.12 143 PHE B N 1
ATOM 3845 C CA . PHE B 1 143 ? 16.703 17.828 4.566 1 77.12 143 PHE B CA 1
ATOM 3846 C C . PHE B 1 143 ? 17.062 18.406 5.93 1 77.12 143 PHE B C 1
ATOM 3848 O O . PHE B 1 143 ? 16.641 19.531 6.266 1 77.12 143 PHE B O 1
ATOM 3855 N N . ARG B 1 144 ? 17.828 17.719 6.629 1 77.44 144 ARG B N 1
ATOM 3856 C CA . ARG B 1 144 ? 18.188 18.141 7.984 1 77.44 144 ARG B CA 1
ATOM 3857 C C . ARG B 1 144 ? 19.062 19.391 7.969 1 77.44 144 ARG B C 1
ATOM 3859 O O . ARG B 1 144 ? 18.984 20.219 8.875 1 77.44 144 ARG B O 1
ATOM 3866 N N . SER B 1 145 ? 19.812 19.484 6.934 1 76.88 145 SER B N 1
ATOM 3867 C CA . SER B 1 145 ? 20.703 20.656 6.84 1 76.88 145 SER B CA 1
ATOM 3868 C C . SER B 1 145 ? 19.906 21.922 6.562 1 76.88 145 SER B C 1
ATOM 3870 O O . SER B 1 145 ? 20.391 23.031 6.824 1 76.88 145 SER B O 1
ATOM 3872 N N . GLN B 1 146 ? 18.766 21.672 6.074 1 75.06 146 GLN B N 1
ATOM 3873 C CA . GLN B 1 146 ? 17.984 22.828 5.652 1 75.06 146 GLN B CA 1
ATOM 3874 C C . GLN B 1 146 ? 16.766 23.031 6.551 1 75.06 146 GLN B C 1
ATOM 3876 O O . GLN B 1 146 ? 16.031 24 6.402 1 75.06 146 GLN B O 1
ATOM 3881 N N . SER B 1 147 ? 16.625 22.062 7.441 1 76.5 147 SER B N 1
ATOM 3882 C CA . SER B 1 147 ? 15.438 22.109 8.281 1 76.5 147 SER B CA 1
ATOM 3883 C C . SER B 1 147 ? 15.766 21.781 9.734 1 76.5 147 SER B C 1
ATOM 3885 O O . SER B 1 147 ? 16.625 20.938 10 1 76.5 147 SER B O 1
ATOM 3887 N N . SER B 1 148 ? 15.102 22.438 10.625 1 79.31 148 SER B N 1
ATOM 3888 C CA . SER B 1 148 ? 15.289 22.172 12.047 1 79.31 148 SER B CA 1
ATOM 3889 C C . SER B 1 148 ? 14.258 21.172 12.562 1 79.31 148 SER B C 1
ATOM 3891 O O . SER B 1 148 ? 14.234 20.859 13.75 1 79.31 148 SER B O 1
ATOM 3893 N N . ILE B 1 149 ? 13.539 20.703 11.68 1 84.25 149 ILE B N 1
ATOM 3894 C CA . ILE B 1 149 ? 12.484 19.766 12.055 1 84.25 149 ILE B CA 1
ATOM 3895 C C . ILE B 1 149 ? 13.102 18.438 12.5 1 84.25 149 ILE B C 1
ATOM 3897 O O . ILE B 1 149 ? 13.969 17.891 11.82 1 84.25 149 ILE B O 1
ATOM 3901 N N . PRO B 1 150 ? 12.734 17.969 13.711 1 91.62 150 PRO B N 1
ATOM 3902 C CA . PRO B 1 150 ? 13.195 16.641 14.125 1 91.62 150 PRO B CA 1
ATOM 3903 C C . PRO B 1 150 ? 12.906 15.57 13.078 1 91.62 150 PRO B C 1
ATOM 3905 O O . PRO B 1 150 ? 11.805 15.523 12.531 1 91.62 150 PRO B O 1
ATOM 3908 N N . CYS B 1 151 ? 13.914 14.75 12.836 1 91.62 151 CYS B N 1
ATOM 3909 C CA . CYS B 1 151 ? 13.773 13.766 11.758 1 91.62 151 CYS B CA 1
ATOM 3910 C C . CYS B 1 151 ? 14.406 12.438 12.148 1 91.62 151 CYS B C 1
ATOM 3912 O O . CYS B 1 151 ? 15.445 12.414 12.82 1 91.62 151 CYS B O 1
ATOM 3914 N N . VAL B 1 152 ? 13.75 11.367 11.773 1 93.5 152 VAL B N 1
ATOM 3915 C CA . VAL B 1 152 ? 14.266 10.008 11.922 1 93.5 152 VAL B CA 1
ATOM 3916 C C . VAL B 1 152 ? 14.266 9.305 10.562 1 93.5 152 VAL B C 1
ATOM 3918 O O . VAL B 1 152 ? 13.336 9.477 9.773 1 93.5 152 VAL B O 1
ATOM 3921 N N . SER B 1 153 ? 15.312 8.609 10.281 1 92.69 153 SER B N 1
ATOM 3922 C CA . SER B 1 153 ? 15.383 7.785 9.078 1 92.69 153 SER B CA 1
ATOM 3923 C C . SER B 1 153 ? 15.133 6.312 9.398 1 92.69 153 SER B C 1
ATOM 3925 O O . SER B 1 153 ? 15.617 5.805 10.414 1 92.69 153 SER B O 1
ATOM 3927 N N . ILE B 1 154 ? 14.305 5.648 8.594 1 93.44 154 ILE B N 1
ATOM 3928 C CA . ILE B 1 154 ? 14.023 4.227 8.758 1 93.44 154 ILE B CA 1
ATOM 3929 C C . ILE B 1 154 ? 14.32 3.482 7.461 1 93.44 154 ILE B C 1
ATOM 3931 O O . ILE B 1 154 ? 14.023 3.977 6.371 1 93.44 154 ILE B O 1
ATOM 3935 N N . GLY B 1 155 ? 14.914 2.254 7.551 1 88.38 155 GLY B N 1
ATOM 3936 C CA . GLY B 1 155 ? 15.195 1.429 6.387 1 88.38 155 GLY B CA 1
ATOM 3937 C C . GLY B 1 155 ? 16.672 1.252 6.125 1 88.38 155 GLY B C 1
ATOM 3938 O O . GLY B 1 155 ? 17.422 0.848 7.016 1 88.38 155 GLY B O 1
ATOM 3939 N N . THR B 1 156 ? 17.188 1.882 5.02 1 72.56 156 THR B N 1
ATOM 3940 C CA . THR B 1 156 ? 18.531 1.569 4.539 1 72.56 156 THR B CA 1
ATOM 3941 C C . THR B 1 156 ? 19.578 2.35 5.328 1 72.56 156 THR B C 1
ATOM 3943 O O . THR B 1 156 ? 19.312 3.459 5.793 1 72.56 156 THR B O 1
ATOM 3946 N N . ALA B 1 157 ? 20.672 1.638 5.449 1 62.31 157 ALA B N 1
ATOM 3947 C CA . ALA B 1 157 ? 21.828 2.064 6.238 1 62.31 157 ALA B CA 1
ATOM 3948 C C . ALA B 1 157 ? 22.562 3.223 5.566 1 62.31 157 ALA B C 1
ATOM 3950 O O . ALA B 1 157 ? 22.562 3.338 4.34 1 62.31 157 ALA B 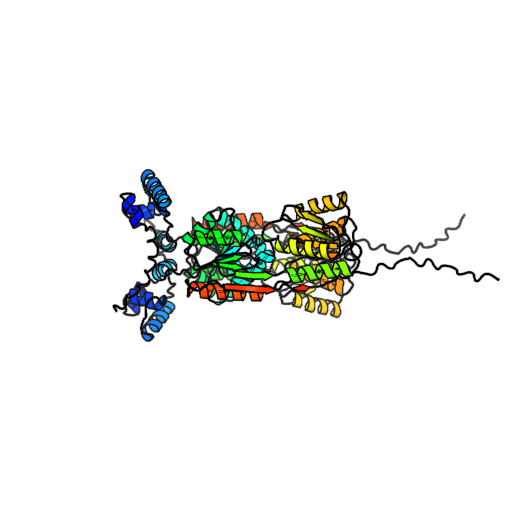O 1
ATOM 3951 N N . GLY B 1 158 ? 22.812 4.262 6.191 1 62.12 158 GLY B N 1
ATOM 3952 C CA . GLY B 1 158 ? 23.75 5.273 5.754 1 62.12 158 GLY B CA 1
ATOM 3953 C C . GLY B 1 158 ? 24.172 6.227 6.859 1 62.12 158 GLY B C 1
ATOM 3954 O O . GLY B 1 158 ? 23.641 6.164 7.969 1 62.12 158 GLY B O 1
ATOM 3955 N N . ARG B 1 159 ? 25.234 6.766 6.594 1 63.34 159 ARG B N 1
ATOM 3956 C CA . ARG B 1 159 ? 25.672 7.812 7.516 1 63.34 159 ARG B CA 1
ATOM 3957 C C . ARG B 1 159 ? 24.734 9.008 7.477 1 63.34 159 ARG B C 1
ATOM 3959 O O . ARG B 1 159 ? 24.375 9.492 6.402 1 63.34 159 ARG B O 1
ATOM 3966 N N . SER B 1 160 ? 24.016 9.125 8.586 1 68.31 160 SER B N 1
ATOM 3967 C CA . SER B 1 160 ? 23.141 10.297 8.578 1 68.31 160 SER B CA 1
ATOM 3968 C C . SER B 1 160 ? 23.281 11.094 9.867 1 68.31 160 SER B C 1
ATOM 3970 O O . SER B 1 160 ? 23.844 10.602 10.852 1 68.31 160 SER B O 1
ATOM 3972 N N . PHE B 1 161 ? 23.016 12.391 9.852 1 78.62 161 PHE B N 1
ATOM 3973 C CA . PHE B 1 161 ? 23 13.32 10.977 1 78.62 161 PHE B CA 1
ATOM 3974 C C . PHE B 1 161 ? 21.625 13.352 11.641 1 78.62 161 PHE B C 1
ATOM 3976 O O . PHE B 1 161 ? 21.172 14.406 12.086 1 78.62 161 PHE B O 1
ATOM 3983 N N . VAL B 1 162 ? 21 12.117 11.578 1 88.38 162 VAL B N 1
ATOM 3984 C CA . VAL B 1 162 ? 19.703 11.984 12.242 1 88.38 162 VAL B CA 1
ATOM 3985 C C . VAL B 1 162 ? 19.625 10.641 12.961 1 88.38 162 VAL B C 1
ATOM 3987 O O . VAL B 1 162 ? 20.547 9.828 12.859 1 88.38 162 VAL B O 1
ATOM 3990 N N . ASP B 1 163 ? 18.625 10.484 13.789 1 92.56 163 ASP B N 1
ATOM 3991 C CA . ASP B 1 163 ? 18.344 9.164 14.352 1 92.56 163 ASP B CA 1
ATOM 3992 C C . ASP B 1 163 ? 18.016 8.164 13.25 1 92.56 163 ASP B C 1
ATOM 3994 O O . ASP B 1 163 ? 17.312 8.5 12.289 1 92.56 163 ASP B O 1
ATOM 3998 N N . ASN B 1 164 ? 18.547 6.977 13.422 1 93.12 164 ASN B N 1
ATOM 3999 C CA . ASN B 1 164 ? 18.375 5.973 12.375 1 93.12 164 ASN B CA 1
ATOM 4000 C C . ASN B 1 164 ? 17.875 4.652 12.945 1 93.12 164 ASN B C 1
ATOM 4002 O O . ASN B 1 164 ? 18.344 4.195 13.984 1 93.12 164 ASN B O 1
ATOM 4006 N N . VAL B 1 165 ? 16.875 4.145 12.312 1 95.38 165 VAL B N 1
ATOM 4007 C CA . VAL B 1 165 ? 16.484 2.752 12.469 1 95.38 165 VAL B CA 1
ATOM 4008 C C . VAL B 1 165 ? 16.766 1.982 11.18 1 95.38 165 VAL B C 1
ATOM 4010 O O . VAL B 1 165 ? 16.078 2.162 10.18 1 95.38 165 VAL B O 1
ATOM 4013 N N . ILE B 1 166 ? 17.766 1.163 11.25 1 92.56 166 ILE B N 1
ATOM 4014 C CA . ILE B 1 166 ? 18.25 0.549 10.016 1 92.56 166 ILE B CA 1
ATOM 4015 C C . ILE B 1 166 ? 18.016 -0.96 10.062 1 92.56 166 ILE B C 1
ATOM 4017 O O . ILE B 1 166 ? 17.844 -1.53 11.148 1 92.56 166 ILE B O 1
ATOM 4021 N N . VAL B 1 167 ? 17.875 -1.575 8.883 1 92.69 167 VAL B N 1
ATOM 4022 C CA . VAL B 1 167 ? 17.828 -3.029 8.766 1 92.69 167 VAL B CA 1
ATOM 4023 C C . VAL B 1 167 ? 19.016 -3.514 7.926 1 92.69 167 VAL B C 1
ATOM 4025 O O . VAL B 1 167 ? 19.25 -3.016 6.82 1 92.69 167 VAL B O 1
ATOM 4028 N N . ASP B 1 168 ? 19.844 -4.332 8.516 1 92.06 168 ASP B N 1
ATOM 4029 C CA . ASP B 1 168 ? 20.922 -5.004 7.793 1 92.06 168 ASP B CA 1
ATOM 4030 C C . ASP B 1 168 ? 20.422 -6.293 7.145 1 92.06 168 ASP B C 1
ATOM 4032 O O . ASP B 1 168 ? 20.047 -7.242 7.836 1 92.06 168 ASP B O 1
ATOM 4036 N N . LEU B 1 169 ? 20.453 -6.285 5.82 1 92.62 169 LEU B N 1
ATOM 4037 C CA . LEU B 1 169 ? 19.922 -7.422 5.074 1 92.62 169 LEU B CA 1
ATOM 4038 C C . LEU B 1 169 ? 21.047 -8.352 4.629 1 92.62 169 LEU B C 1
ATOM 4040 O O . LEU B 1 169 ? 20.781 -9.398 4.027 1 92.62 169 LEU B O 1
ATOM 4044 N N . SER B 1 170 ? 22.281 -8.039 4.969 1 92.94 170 SER B N 1
ATOM 4045 C CA . SER B 1 170 ? 23.438 -8.734 4.445 1 92.94 170 SER B CA 1
ATOM 4046 C C . SER B 1 170 ? 23.438 -10.203 4.863 1 92.94 170 SER B C 1
ATOM 4048 O O . SER B 1 170 ? 23.688 -11.086 4.043 1 92.94 170 SER B O 1
ATOM 4050 N N . GLU B 1 171 ? 23.109 -10.406 6.074 1 95.25 171 GLU B N 1
ATOM 4051 C CA . GLU B 1 171 ? 23.125 -11.789 6.559 1 95.25 171 GLU B CA 1
ATOM 4052 C C . GLU B 1 171 ? 22.062 -12.633 5.855 1 95.25 171 GLU B C 1
ATOM 4054 O O . GLU B 1 171 ? 22.328 -13.781 5.492 1 95.25 171 GLU B O 1
ATOM 4059 N N . GLY B 1 172 ? 20.859 -12.07 5.73 1 96.75 172 GLY B N 1
ATOM 4060 C CA . GLY B 1 172 ? 19.812 -12.781 5.02 1 96.75 172 GLY B CA 1
ATOM 4061 C C . GLY B 1 172 ? 20.156 -13.055 3.568 1 96.75 172 GLY B C 1
ATOM 4062 O O . GLY B 1 172 ? 19.922 -14.164 3.074 1 96.75 172 GLY B O 1
ATOM 4063 N N . ILE B 1 173 ? 20.719 -12.109 2.922 1 96.5 173 ILE B N 1
ATOM 4064 C CA . ILE B 1 173 ? 21.109 -12.258 1.524 1 96.5 173 ILE B CA 1
ATOM 4065 C C . ILE B 1 173 ? 22.234 -13.289 1.405 1 96.5 173 ILE B C 1
ATOM 4067 O O . ILE B 1 173 ? 22.203 -14.148 0.526 1 96.5 173 ILE B O 1
ATOM 4071 N N . ASP B 1 174 ? 23.156 -13.188 2.303 1 97.44 174 ASP B N 1
ATOM 4072 C CA . ASP B 1 174 ? 24.266 -14.133 2.301 1 97.44 174 ASP B CA 1
ATOM 4073 C C . ASP B 1 174 ? 23.766 -15.562 2.512 1 97.44 174 ASP B C 1
ATOM 4075 O O . ASP B 1 174 ? 24.25 -16.5 1.884 1 97.44 174 ASP B O 1
ATOM 4079 N N . GLU B 1 175 ? 22.859 -15.742 3.379 1 97.88 175 GLU B N 1
ATOM 4080 C CA . GLU B 1 175 ? 22.281 -17.062 3.627 1 97.88 175 GLU B CA 1
ATOM 4081 C C . GLU B 1 175 ? 21.625 -17.609 2.371 1 97.88 175 GLU B C 1
ATOM 4083 O O . GLU B 1 175 ? 21.766 -18.797 2.051 1 97.88 175 GLU B O 1
ATOM 4088 N N . ALA B 1 176 ? 20.875 -16.766 1.679 1 98.12 176 ALA B N 1
ATOM 4089 C CA . ALA B 1 176 ? 20.234 -17.188 0.433 1 98.12 176 ALA B CA 1
ATOM 4090 C C . ALA B 1 176 ? 21.266 -17.641 -0.592 1 98.12 176 ALA B C 1
ATOM 4092 O O . ALA B 1 176 ? 21.125 -18.688 -1.216 1 98.12 176 ALA B O 1
ATOM 4093 N N . LEU B 1 177 ? 22.297 -16.875 -0.696 1 98.19 177 LEU B N 1
ATOM 4094 C CA . LEU B 1 177 ? 23.344 -17.172 -1.655 1 98.19 177 LEU B CA 1
ATOM 4095 C C . LEU B 1 177 ? 24.078 -18.453 -1.278 1 98.19 177 LEU B C 1
ATOM 4097 O O . LEU B 1 177 ? 24.422 -19.25 -2.148 1 98.19 177 LEU B O 1
ATOM 4101 N N . ARG B 1 178 ? 24.312 -18.641 -0.029 1 97.5 178 ARG B N 1
ATOM 4102 C CA . ARG B 1 178 ? 24.953 -19.859 0.443 1 97.5 178 ARG B CA 1
ATOM 4103 C C . ARG B 1 178 ? 24.109 -21.094 0.097 1 97.5 178 ARG B C 1
ATOM 4105 O O . ARG B 1 178 ? 24.656 -22.125 -0.289 1 97.5 178 ARG B O 1
ATOM 4112 N N . LEU B 1 179 ? 22.828 -20.953 0.26 1 97.25 179 LEU B N 1
ATOM 4113 C CA . LEU B 1 179 ? 21.922 -22.047 -0.084 1 97.25 179 LEU B CA 1
ATOM 4114 C C . LEU B 1 179 ? 21.984 -22.344 -1.578 1 97.25 179 LEU B C 1
ATOM 4116 O O . LEU B 1 179 ? 22.016 -23.516 -1.979 1 97.25 179 LEU B O 1
ATOM 4120 N N . MET B 1 180 ? 22.016 -21.297 -2.363 1 97.69 180 MET B N 1
ATOM 4121 C CA . MET B 1 180 ? 22.125 -21.469 -3.811 1 97.69 180 MET B CA 1
ATOM 4122 C C . MET B 1 180 ? 23.422 -22.172 -4.184 1 97.69 180 MET B C 1
ATOM 4124 O O . MET B 1 180 ? 23.422 -23.094 -4.988 1 97.69 180 MET B O 1
ATOM 4128 N N . ILE B 1 181 ? 24.5 -21.797 -3.58 1 96.94 181 ILE B N 1
ATOM 4129 C CA . ILE B 1 181 ? 25.828 -22.344 -3.857 1 96.94 181 ILE B CA 1
ATOM 4130 C C . ILE B 1 181 ? 25.875 -23.797 -3.379 1 96.94 181 ILE B C 1
ATOM 4132 O O . ILE B 1 181 ? 26.359 -24.672 -4.098 1 96.94 181 ILE B O 1
ATOM 4136 N N . ALA B 1 182 ? 25.359 -24.047 -2.211 1 95.81 182 ALA B N 1
ATOM 4137 C CA . ALA B 1 182 ? 25.375 -25.375 -1.607 1 95.81 182 ALA B CA 1
ATOM 4138 C C . ALA B 1 182 ? 24.562 -26.375 -2.432 1 95.81 182 ALA B C 1
ATOM 4140 O O . ALA B 1 182 ? 24.812 -27.578 -2.4 1 95.81 182 ALA B O 1
ATOM 4141 N N . SER B 1 183 ? 23.609 -25.859 -3.193 1 95.06 183 SER B N 1
ATOM 4142 C CA . SER B 1 183 ? 22.75 -26.703 -4.027 1 95.06 183 SER B CA 1
ATOM 4143 C C . SER B 1 183 ? 23.438 -27.062 -5.34 1 95.06 183 SER B C 1
ATOM 4145 O O . SER B 1 183 ? 22.875 -27.766 -6.176 1 95.06 183 SER B O 1
ATOM 4147 N N . GLY B 1 184 ? 24.578 -26.516 -5.574 1 94.56 184 GLY B N 1
ATOM 4148 C CA . GLY B 1 184 ? 25.375 -26.859 -6.738 1 94.56 184 GLY B CA 1
ATOM 4149 C C . GLY B 1 184 ? 25.25 -25.859 -7.875 1 94.56 184 GLY B C 1
ATOM 4150 O O . GLY B 1 184 ? 25.844 -26.047 -8.938 1 94.56 184 GLY B O 1
ATOM 4151 N N . ARG B 1 185 ? 24.516 -24.828 -7.57 1 95.62 185 ARG B N 1
ATOM 4152 C CA . ARG B 1 185 ? 24.359 -23.812 -8.609 1 95.62 185 ARG B CA 1
ATOM 4153 C C . ARG B 1 185 ? 25.656 -23 -8.766 1 95.62 185 ARG B C 1
ATOM 4155 O O . ARG B 1 185 ? 26.328 -22.703 -7.781 1 95.62 185 ARG B O 1
ATOM 4162 N N . ARG B 1 186 ? 25.938 -22.656 -9.992 1 96.19 186 ARG B N 1
ATOM 4163 C CA . ARG B 1 186 ? 27.203 -21.984 -10.266 1 96.19 186 ARG B CA 1
ATOM 4164 C C . ARG B 1 186 ? 26.969 -20.594 -10.867 1 96.19 186 ARG B C 1
ATOM 4166 O O . ARG B 1 186 ? 27.625 -19.625 -10.477 1 96.19 186 ARG B O 1
ATOM 4173 N N . ARG B 1 187 ? 26.094 -20.531 -11.867 1 98.19 187 ARG B N 1
ATOM 4174 C CA . ARG B 1 187 ? 25.781 -19.219 -12.461 1 98.19 187 ARG B CA 1
ATOM 4175 C C . ARG B 1 187 ? 24.672 -18.516 -11.688 1 98.19 187 ARG B C 1
ATOM 4177 O O . ARG B 1 187 ? 23.5 -18.609 -12.062 1 98.19 187 ARG B O 1
ATOM 4184 N N . ILE B 1 188 ? 25.109 -17.828 -10.672 1 98.31 188 ILE B N 1
ATOM 4185 C CA . ILE B 1 188 ? 24.188 -17.125 -9.797 1 98.31 188 ILE B CA 1
ATOM 4186 C C . ILE B 1 188 ? 24.203 -15.641 -10.117 1 98.31 188 ILE B C 1
ATOM 4188 O O . ILE B 1 188 ? 25.234 -14.977 -9.992 1 98.31 188 ILE B O 1
ATOM 4192 N N . ALA B 1 189 ? 23.047 -15.086 -10.547 1 98.56 189 ALA B N 1
ATOM 4193 C CA . ALA B 1 189 ? 22.969 -13.68 -10.93 1 98.56 189 ALA B CA 1
ATOM 4194 C C . ALA B 1 189 ? 22.281 -12.859 -9.852 1 98.56 189 ALA B C 1
ATOM 4196 O O . ALA B 1 189 ? 21.609 -13.406 -8.969 1 98.56 189 ALA B O 1
ATOM 4197 N N . TYR B 1 190 ? 22.547 -11.57 -9.867 1 97.31 190 TYR B N 1
ATOM 4198 C CA . TYR B 1 190 ? 21.891 -10.578 -9.023 1 97.31 190 TYR B CA 1
ATOM 4199 C C . TYR B 1 190 ? 21.141 -9.555 -9.875 1 97.31 190 TYR B C 1
ATOM 4201 O O . TYR B 1 190 ? 21.766 -8.789 -10.625 1 97.31 190 TYR B O 1
ATOM 4209 N N . LEU B 1 191 ? 19.797 -9.57 -9.742 1 96.94 191 LEU B N 1
ATOM 4210 C CA . LEU B 1 191 ? 18.953 -8.68 -10.531 1 96.94 191 LEU B CA 1
ATOM 4211 C C . LEU B 1 191 ? 18.641 -7.402 -9.75 1 96.94 191 LEU B C 1
ATOM 4213 O O . LEU B 1 191 ? 18.031 -7.461 -8.68 1 96.94 191 LEU B O 1
ATOM 4217 N N . VAL B 1 192 ? 19 -6.242 -10.336 1 94.19 192 VAL B N 1
ATOM 4218 C CA . VAL B 1 192 ? 18.812 -4.973 -9.641 1 94.19 192 VAL B CA 1
ATOM 4219 C C . VAL B 1 192 ? 18.109 -3.98 -10.562 1 94.19 192 VAL B C 1
ATOM 4221 O O . VAL B 1 192 ? 18.25 -4.051 -11.789 1 94.19 192 VAL B O 1
ATOM 4224 N N . THR B 1 193 ? 17.25 -3.133 -9.969 1 91 193 THR B N 1
ATOM 4225 C CA . THR B 1 193 ? 16.562 -2.096 -10.734 1 91 193 THR B CA 1
ATOM 4226 C C . THR B 1 193 ? 17.438 -0.847 -10.844 1 91 193 THR B C 1
ATOM 4228 O O . THR B 1 193 ? 17.25 -0.038 -11.758 1 91 193 THR B O 1
ATOM 4231 N N . ALA B 1 194 ? 18.172 -0.561 -9.891 1 79.25 194 ALA B N 1
ATOM 4232 C CA . ALA B 1 194 ? 19.156 0.52 -9.883 1 79.25 194 ALA B CA 1
ATOM 4233 C C . ALA B 1 194 ? 20.297 0.229 -8.898 1 79.25 194 ALA B C 1
ATOM 4235 O O . ALA B 1 194 ? 20.094 -0.505 -7.926 1 79.25 194 ALA B O 1
ATOM 4236 N N . LEU B 1 195 ? 21.453 0.667 -9.328 1 64.5 195 LEU B N 1
ATOM 4237 C CA . LEU B 1 195 ? 22.578 0.563 -8.398 1 64.5 195 LEU B CA 1
ATOM 4238 C C . LEU B 1 195 ? 22.812 1.89 -7.688 1 64.5 195 LEU B C 1
ATOM 4240 O O . LEU B 1 195 ? 23.516 2.76 -8.211 1 64.5 195 LEU B O 1
ATOM 4244 N N . GLU B 1 196 ? 21.875 2.098 -6.82 1 62.81 196 GLU B N 1
ATOM 4245 C CA . GLU B 1 196 ? 22.078 3.301 -6.02 1 62.81 196 GLU B CA 1
ATOM 4246 C C . GLU B 1 196 ? 22.812 2.979 -4.719 1 62.81 196 GLU B C 1
ATOM 4248 O O . GLU B 1 196 ? 23.109 1.814 -4.438 1 62.81 196 GLU B O 1
ATOM 4253 N N . MET B 1 197 ? 23.234 4.008 -4.094 1 53.75 197 MET B N 1
ATOM 4254 C CA . MET B 1 197 ? 24.016 3.895 -2.865 1 53.75 197 MET B CA 1
ATOM 4255 C C . MET B 1 197 ? 23.375 2.898 -1.901 1 53.75 197 MET B C 1
ATOM 4257 O O . MET B 1 197 ? 24.078 2.105 -1.27 1 53.75 197 MET B O 1
ATOM 4261 N N . GLU B 1 198 ? 22.031 2.9 -1.851 1 55.47 198 GLU B N 1
ATOM 4262 C CA . GLU B 1 198 ? 21.312 2.074 -0.887 1 55.47 198 GLU B CA 1
ATOM 4263 C C . GLU B 1 198 ? 21.453 0.591 -1.212 1 55.47 198 GLU B C 1
ATOM 4265 O O . GLU B 1 198 ? 21.422 -0.253 -0.313 1 55.47 198 GLU B O 1
ATOM 4270 N N . THR B 1 199 ? 21.781 0.399 -2.447 1 63.12 199 THR B N 1
ATOM 4271 C CA . THR B 1 199 ? 21.844 -1 -2.855 1 63.12 199 THR B CA 1
ATOM 4272 C C . THR B 1 199 ? 23.281 -1.47 -2.969 1 63.12 199 THR B C 1
ATOM 4274 O O . THR B 1 199 ? 23.547 -2.631 -3.289 1 63.12 199 THR B O 1
ATOM 4277 N N . GLU B 1 200 ? 24.109 -0.625 -2.467 1 72.12 200 GLU B N 1
ATOM 4278 C CA . GLU B 1 200 ? 25.531 -0.942 -2.586 1 72.12 200 GLU B CA 1
ATOM 4279 C C . GLU B 1 200 ? 25.922 -2.051 -1.617 1 72.12 200 GLU B C 1
ATOM 4281 O O . GLU B 1 200 ? 26.703 -2.943 -1.973 1 72.12 200 GLU B O 1
ATOM 4286 N N . VAL B 1 201 ? 25.328 -1.997 -0.454 1 81.88 201 VAL B N 1
ATOM 4287 C CA . VAL B 1 201 ? 25.672 -2.994 0.552 1 81.88 201 VAL B CA 1
ATOM 4288 C C . VAL B 1 201 ? 25.188 -4.367 0.115 1 81.88 201 VAL B C 1
ATOM 4290 O O . VAL B 1 201 ? 25.875 -5.371 0.286 1 81.88 201 VAL B O 1
ATOM 4293 N N . ARG B 1 202 ? 24.062 -4.418 -0.454 1 87.5 202 ARG B N 1
ATOM 4294 C CA . ARG B 1 202 ? 23.484 -5.68 -0.917 1 87.5 202 ARG B CA 1
ATOM 4295 C C . ARG B 1 202 ? 24.312 -6.254 -2.072 1 87.5 202 ARG B C 1
ATOM 4297 O O . ARG B 1 202 ? 24.594 -7.453 -2.105 1 87.5 202 ARG B O 1
ATOM 4304 N N . ALA B 1 203 ? 24.656 -5.324 -2.895 1 90.56 203 ALA B N 1
ATOM 4305 C CA . ALA B 1 203 ? 25.484 -5.75 -4.02 1 90.56 203 ALA B CA 1
ATOM 4306 C C . ALA B 1 203 ? 26.828 -6.273 -3.537 1 90.56 203 ALA B C 1
ATOM 4308 O O . ALA B 1 203 ? 27.359 -7.254 -4.07 1 90.56 203 ALA B O 1
ATOM 4309 N N . ARG B 1 204 ? 27.375 -5.602 -2.568 1 91.75 204 ARG B N 1
ATOM 4310 C CA . ARG B 1 204 ? 28.641 -6.027 -2.002 1 91.75 204 ARG B CA 1
ATOM 4311 C C . ARG B 1 204 ? 28.531 -7.414 -1.375 1 91.75 204 ARG B C 1
ATOM 4313 O O . ARG B 1 204 ? 29.438 -8.234 -1.489 1 91.75 204 ARG B O 1
ATOM 4320 N N . THR B 1 205 ? 27.438 -7.621 -0.688 1 94.75 205 THR B N 1
ATOM 4321 C CA . THR B 1 205 ? 27.188 -8.93 -0.087 1 94.75 205 THR B CA 1
ATOM 4322 C C . THR B 1 205 ? 27.156 -10.016 -1.153 1 94.75 205 THR B C 1
ATOM 4324 O O . THR B 1 205 ? 27.75 -11.086 -0.969 1 94.75 205 THR B O 1
ATOM 4327 N N . TYR B 1 206 ? 26.562 -9.695 -2.301 1 96.31 206 TYR B N 1
ATOM 4328 C CA . TYR B 1 206 ? 26.516 -10.609 -3.432 1 96.31 206 TYR B CA 1
ATOM 4329 C C . TYR B 1 206 ? 27.922 -10.875 -3.979 1 96.31 206 TYR B C 1
ATOM 4331 O O . TYR B 1 206 ? 28.312 -12.031 -4.168 1 96.31 206 TYR B O 1
ATOM 4339 N N . LEU B 1 207 ? 28.625 -9.859 -4.18 1 96.62 207 LEU B N 1
ATOM 4340 C CA . LEU B 1 207 ? 29.953 -9.977 -4.754 1 96.62 207 LEU B CA 1
ATOM 4341 C C . LEU B 1 207 ? 30.875 -10.789 -3.844 1 96.62 207 LEU B C 1
ATOM 4343 O O . LEU B 1 207 ? 31.656 -11.617 -4.32 1 96.62 207 LEU B O 1
ATOM 4347 N N . GLU B 1 208 ? 30.781 -10.562 -2.588 1 97.12 208 GLU B N 1
ATOM 4348 C CA . GLU B 1 208 ? 31.578 -11.289 -1.619 1 97.12 208 GLU B CA 1
ATOM 4349 C C . GLU B 1 208 ? 31.234 -12.781 -1.623 1 97.12 208 GLU B C 1
ATOM 4351 O O . GLU B 1 208 ? 32.125 -13.625 -1.529 1 97.12 208 GLU B O 1
ATOM 4356 N N . ALA B 1 209 ? 29.984 -13.078 -1.705 1 97.5 209 ALA B N 1
ATOM 4357 C CA . ALA B 1 209 ? 29.547 -14.477 -1.758 1 97.5 209 ALA B CA 1
ATOM 4358 C C . ALA B 1 209 ? 30.094 -15.172 -3.002 1 97.5 209 ALA B C 1
ATOM 4360 O O . ALA B 1 209 ? 30.562 -16.312 -2.928 1 97.5 209 ALA B O 1
ATOM 4361 N N . MET B 1 210 ? 30.016 -14.5 -4.105 1 97.81 210 MET B N 1
ATOM 4362 C CA . MET B 1 210 ? 30.547 -15.047 -5.348 1 97.81 210 MET B CA 1
ATOM 4363 C C . MET B 1 210 ? 32.062 -15.281 -5.242 1 97.81 210 MET B C 1
ATOM 4365 O O . MET B 1 210 ? 32.562 -16.312 -5.672 1 97.81 210 MET B O 1
ATOM 4369 N N . ARG B 1 211 ? 32.688 -14.312 -4.68 1 97.75 211 ARG B N 1
ATOM 4370 C CA . ARG B 1 211 ? 34.125 -14.422 -4.5 1 97.75 211 ARG B CA 1
ATOM 4371 C C . ARG B 1 211 ? 34.5 -15.617 -3.625 1 97.75 211 ARG B C 1
ATOM 4373 O O . ARG B 1 211 ? 35.375 -16.406 -3.975 1 97.75 211 ARG B O 1
ATOM 4380 N N . ARG B 1 212 ? 33.812 -15.766 -2.561 1 97.5 212 ARG B N 1
ATOM 4381 C CA . ARG B 1 212 ? 34.062 -16.859 -1.624 1 97.5 212 ARG B CA 1
ATOM 4382 C C . ARG B 1 212 ? 33.875 -18.203 -2.293 1 97.5 212 ARG B C 1
ATOM 4384 O O . ARG B 1 212 ? 34.562 -19.172 -1.98 1 97.5 212 ARG B O 1
ATOM 4391 N N . ALA B 1 213 ? 32.969 -18.297 -3.227 1 97.56 213 ALA B N 1
ATOM 4392 C CA . ALA B 1 213 ? 32.625 -19.547 -3.891 1 97.56 213 ALA B CA 1
ATOM 4393 C C . ALA B 1 213 ? 33.438 -19.719 -5.18 1 97.56 213 ALA B C 1
ATOM 4395 O O . ALA B 1 213 ? 33.312 -20.734 -5.871 1 97.56 213 ALA B O 1
ATOM 4396 N N . ASN B 1 214 ? 34.219 -18.688 -5.527 1 97.75 214 ASN B N 1
ATOM 4397 C CA . ASN B 1 214 ? 34.969 -18.656 -6.777 1 97.75 214 ASN B CA 1
ATOM 4398 C C . ASN B 1 214 ? 34.031 -18.734 -7.988 1 97.75 214 ASN B C 1
ATOM 4400 O O . ASN B 1 214 ? 34.281 -19.5 -8.922 1 97.75 214 ASN B O 1
ATOM 4404 N N . HIS B 1 215 ? 32.938 -18.078 -7.863 1 97.81 215 HIS B N 1
ATOM 4405 C CA . HIS B 1 215 ? 31.984 -17.938 -8.969 1 97.81 215 HIS B CA 1
ATOM 4406 C C . HIS B 1 215 ? 32.156 -16.578 -9.656 1 97.81 215 HIS B C 1
ATOM 4408 O O . HIS B 1 215 ? 32.594 -15.609 -9.039 1 97.81 215 HIS B O 1
ATOM 4414 N N . VAL B 1 216 ? 31.891 -16.5 -10.938 1 97.5 216 VAL B N 1
ATOM 4415 C CA . VAL B 1 216 ? 31.922 -15.25 -11.672 1 97.5 216 VAL B CA 1
ATOM 4416 C C . VAL B 1 216 ? 30.641 -14.445 -11.383 1 97.5 216 VAL B C 1
ATOM 4418 O O . VAL B 1 216 ? 29.531 -14.93 -11.609 1 97.5 216 VAL B O 1
ATOM 4421 N N . PRO B 1 217 ? 30.797 -13.297 -10.875 1 97.44 217 PRO B N 1
ATOM 4422 C CA . PRO B 1 217 ? 29.609 -12.492 -10.594 1 97.44 217 PRO B CA 1
ATOM 4423 C C . PRO B 1 217 ? 28.891 -12.047 -11.859 1 97.44 217 PRO B C 1
ATOM 4425 O O . PRO B 1 217 ? 29.516 -11.781 -12.883 1 97.44 217 PRO B O 1
ATOM 4428 N N . GLU B 1 218 ? 27.578 -11.977 -11.781 1 97.38 218 GLU B N 1
ATOM 4429 C CA . GLU B 1 218 ? 26.703 -11.492 -12.844 1 97.38 218 GLU B CA 1
ATOM 4430 C C . GLU B 1 218 ? 25.609 -10.578 -12.297 1 97.38 218 GLU B C 1
ATOM 4432 O O . GLU B 1 218 ? 24.578 -11.047 -11.82 1 97.38 218 GLU B O 1
ATOM 4437 N N . ILE B 1 219 ? 25.859 -9.289 -12.422 1 95.62 219 ILE B N 1
ATOM 4438 C CA . ILE B 1 219 ? 24.859 -8.312 -12.008 1 95.62 219 ILE B CA 1
ATOM 4439 C C . ILE B 1 219 ? 24.047 -7.867 -13.219 1 95.62 219 ILE B C 1
ATOM 4441 O O . ILE B 1 219 ? 24.594 -7.387 -14.211 1 95.62 219 ILE B O 1
ATOM 4445 N N . ILE B 1 220 ? 22.781 -8.094 -13.133 1 96.38 220 ILE B N 1
ATOM 4446 C CA . ILE B 1 220 ? 21.859 -7.672 -14.18 1 96.38 220 ILE B CA 1
ATOM 4447 C C . ILE B 1 220 ? 21.141 -6.387 -13.758 1 96.38 220 ILE B C 1
ATOM 4449 O O . ILE B 1 220 ? 20.25 -6.418 -12.914 1 96.38 220 ILE B O 1
ATOM 4453 N N . ASN B 1 221 ? 21.547 -5.277 -14.305 1 94.44 221 ASN B N 1
ATOM 4454 C CA . ASN B 1 221 ? 20.938 -3.984 -14.008 1 94.44 221 ASN B CA 1
ATOM 4455 C C . ASN B 1 221 ? 19.938 -3.574 -15.086 1 94.44 221 ASN B C 1
ATOM 4457 O O . ASN B 1 221 ? 20.328 -3.201 -16.188 1 94.44 221 ASN B O 1
ATOM 4461 N N . VAL B 1 222 ? 18.672 -3.551 -14.727 1 95 222 VAL B N 1
ATOM 4462 C CA . VAL B 1 222 ? 17.641 -3.25 -15.719 1 95 222 VAL B CA 1
ATOM 4463 C C . VAL B 1 222 ? 17.344 -1.753 -15.711 1 95 222 VAL B C 1
ATOM 4465 O O . VAL B 1 222 ? 16.672 -1.245 -16.609 1 95 222 VAL B O 1
ATOM 4468 N N . SER B 1 223 ? 17.719 -0.957 -14.75 1 92.06 223 SER B N 1
ATOM 4469 C CA . SER B 1 223 ? 17.703 0.501 -14.68 1 92.06 223 SER B CA 1
ATOM 4470 C C . SER B 1 223 ? 16.281 1.039 -14.789 1 92.06 223 SER B C 1
ATOM 4472 O O . SER B 1 223 ? 16.016 1.978 -15.547 1 92.06 223 SER B O 1
ATOM 4474 N N . THR B 1 224 ? 15.352 0.368 -14.172 1 91.19 224 THR B N 1
ATOM 4475 C CA . THR B 1 224 ? 13.953 0.794 -14.117 1 91.19 224 THR B CA 1
ATOM 4476 C C . THR B 1 224 ? 13.234 0.135 -12.945 1 91.19 224 THR B C 1
ATOM 4478 O O . THR B 1 224 ? 13.617 -0.953 -12.508 1 91.19 224 THR B O 1
ATOM 4481 N N . ASP B 1 225 ? 12.25 0.804 -12.453 1 85.69 225 ASP B N 1
ATOM 4482 C CA . ASP B 1 225 ? 11.438 0.233 -11.383 1 85.69 225 ASP B CA 1
ATOM 4483 C C . ASP B 1 225 ? 10.031 -0.096 -11.883 1 85.69 225 ASP B C 1
ATOM 4485 O O . ASP B 1 225 ? 9.164 -0.481 -11.102 1 85.69 225 ASP B O 1
ATOM 4489 N N . ASP B 1 226 ? 9.828 0.164 -13.133 1 88.44 226 ASP B N 1
ATOM 4490 C CA . ASP B 1 226 ? 8.555 -0.201 -13.75 1 88.44 226 ASP B CA 1
ATOM 4491 C C . ASP B 1 226 ? 8.492 -1.702 -14.023 1 88.44 226 ASP B C 1
ATOM 4493 O O . ASP B 1 226 ? 9.328 -2.244 -14.742 1 88.44 226 ASP B O 1
ATOM 4497 N N . SER B 1 227 ? 7.535 -2.33 -13.492 1 91.75 227 SER B N 1
ATOM 4498 C CA . SER B 1 227 ? 7.449 -3.787 -13.523 1 91.75 227 SER B CA 1
ATOM 4499 C C . SER B 1 227 ? 7.461 -4.312 -14.953 1 91.75 227 SER B C 1
ATOM 4501 O O . SER B 1 227 ? 8.164 -5.273 -15.266 1 91.75 227 SER B O 1
ATOM 4503 N N . GLU B 1 228 ? 6.652 -3.674 -15.836 1 92.12 228 GLU B N 1
ATOM 4504 C CA . GLU B 1 228 ? 6.598 -4.125 -17.219 1 92.12 228 GLU B CA 1
ATOM 4505 C C . GLU B 1 228 ? 7.953 -3.973 -17.906 1 92.12 228 GLU B C 1
ATOM 4507 O O . GLU B 1 228 ? 8.367 -4.844 -18.672 1 92.12 228 GLU B O 1
ATOM 4512 N N . ALA B 1 229 ? 8.586 -2.9 -17.609 1 95.62 229 ALA B N 1
ATOM 4513 C CA . ALA B 1 229 ? 9.914 -2.668 -18.188 1 95.62 229 ALA B CA 1
ATOM 4514 C C . ALA B 1 229 ? 10.938 -3.643 -17.609 1 95.62 229 ALA B C 1
ATOM 4516 O O . ALA B 1 229 ? 11.82 -4.113 -18.312 1 95.62 229 ALA B O 1
ATOM 4517 N N . VAL B 1 230 ? 10.797 -3.941 -16.344 1 96.25 230 VAL B N 1
ATOM 4518 C CA . VAL B 1 230 ? 11.68 -4.914 -15.688 1 96.25 230 VAL B CA 1
ATOM 4519 C C . VAL B 1 230 ? 11.539 -6.27 -16.375 1 96.25 230 VAL B C 1
ATOM 4521 O O . VAL B 1 230 ? 12.531 -6.898 -16.734 1 96.25 230 VAL B O 1
ATOM 4524 N N . GLU B 1 231 ? 10.359 -6.664 -16.625 1 97.06 231 GLU B N 1
ATOM 4525 C CA . GLU B 1 231 ? 10.094 -7.941 -17.281 1 97.06 231 GLU B CA 1
ATOM 4526 C C . GLU B 1 231 ? 10.695 -7.973 -18.688 1 97.06 231 GLU B C 1
ATOM 4528 O O . GLU B 1 231 ? 11.375 -8.93 -19.047 1 97.06 231 GLU B O 1
ATOM 4533 N N . ARG B 1 232 ? 10.43 -6.914 -19.391 1 97.69 232 ARG B N 1
ATOM 4534 C CA . ARG B 1 232 ? 10.891 -6.852 -20.781 1 97.69 232 ARG B CA 1
ATOM 4535 C C . ARG B 1 232 ? 12.414 -6.906 -20.844 1 97.69 232 ARG B C 1
ATOM 4537 O O . ARG B 1 232 ? 12.977 -7.703 -21.594 1 97.69 232 ARG B O 1
ATOM 4544 N N . LYS B 1 233 ? 13.055 -6.105 -20.094 1 98.12 233 LYS B N 1
ATOM 4545 C CA . LYS B 1 233 ? 14.516 -6.008 -20.125 1 98.12 233 LYS B CA 1
ATOM 4546 C C . LYS B 1 233 ? 15.164 -7.285 -19.609 1 98.12 233 LYS B C 1
ATOM 4548 O O . LYS B 1 233 ? 16.172 -7.738 -20.141 1 98.12 233 LYS B O 1
ATOM 4553 N N . PHE B 1 234 ? 14.648 -7.832 -18.594 1 98.31 234 PHE B N 1
ATOM 4554 C CA . PHE B 1 234 ? 15.18 -9.07 -18.047 1 98.31 234 PHE B CA 1
ATOM 4555 C C . PHE B 1 234 ? 15.008 -10.219 -19.031 1 98.31 234 PHE B C 1
ATOM 4557 O O . PHE B 1 234 ? 15.906 -11.047 -19.188 1 98.31 234 PHE B O 1
ATOM 4564 N N . LYS B 1 235 ? 13.836 -10.273 -19.641 1 98.38 235 LYS B N 1
ATOM 4565 C CA . LYS B 1 235 ? 13.57 -11.289 -20.656 1 98.38 235 LYS B CA 1
ATOM 4566 C C . LYS B 1 235 ? 14.594 -11.227 -21.781 1 98.38 235 LYS B C 1
ATOM 4568 O O . LYS B 1 235 ? 15.148 -12.25 -22.203 1 98.38 235 LYS B O 1
ATOM 4573 N N . VAL B 1 236 ? 14.836 -10.031 -22.25 1 98.06 236 VAL B N 1
ATOM 4574 C CA . VAL B 1 236 ? 15.812 -9.82 -23.312 1 98.06 236 VAL B CA 1
ATOM 4575 C C . VAL B 1 236 ? 17.188 -10.305 -22.859 1 98.06 236 VAL B C 1
ATOM 4577 O O . VAL B 1 236 ? 17.906 -10.953 -23.609 1 98.06 236 VAL B O 1
ATOM 4580 N N . HIS B 1 237 ? 17.547 -10.016 -21.641 1 98 237 HIS B N 1
ATOM 4581 C CA . HIS B 1 237 ? 18.828 -10.422 -21.094 1 98 237 HIS B CA 1
ATOM 4582 C C . HIS B 1 237 ? 18.969 -11.945 -21.094 1 98 237 HIS B C 1
ATOM 4584 O O . HIS B 1 237 ? 20.016 -12.477 -21.469 1 98 237 HIS B O 1
ATOM 4590 N N . ILE B 1 238 ? 17.984 -12.656 -20.656 1 97.94 238 ILE B N 1
ATOM 4591 C CA . ILE B 1 238 ? 18.016 -14.109 -20.562 1 97.94 238 ILE B CA 1
ATOM 4592 C C . ILE B 1 238 ? 18.141 -14.711 -21.969 1 97.94 238 ILE B C 1
ATOM 4594 O O . ILE B 1 238 ? 18.891 -15.672 -22.172 1 97.94 238 ILE B O 1
ATOM 4598 N N . ILE B 1 239 ? 17.422 -14.133 -22.891 1 97.62 239 ILE B N 1
ATOM 4599 C CA . ILE B 1 239 ? 17.453 -14.617 -24.266 1 97.62 239 ILE B CA 1
ATOM 4600 C C . ILE B 1 239 ? 18.859 -14.43 -24.844 1 97.62 239 ILE B C 1
ATOM 4602 O O . ILE B 1 239 ? 19.375 -15.32 -25.531 1 97.62 239 ILE B O 1
ATOM 4606 N N . GLU B 1 240 ? 19.453 -13.359 -24.516 1 97.69 240 GLU B N 1
ATOM 4607 C CA . GLU B 1 240 ? 20.734 -13.008 -25.094 1 97.69 240 GLU B CA 1
ATOM 4608 C C . GLU B 1 240 ? 21.875 -13.727 -24.391 1 97.69 240 GLU B C 1
ATOM 4610 O O . GLU B 1 240 ? 22.875 -14.117 -25.016 1 97.69 240 GLU B O 1
ATOM 4615 N N . HIS B 1 241 ? 21.812 -13.906 -23.109 1 97.38 241 HIS B N 1
ATOM 4616 C CA . HIS B 1 241 ? 22.984 -14.336 -22.328 1 97.38 241 HIS B CA 1
ATOM 4617 C C . HIS B 1 241 ? 22.734 -15.695 -21.688 1 97.38 241 HIS B C 1
ATOM 4619 O O . HIS B 1 241 ? 23.641 -16.25 -21.062 1 97.38 241 HIS B O 1
ATOM 4625 N N . GLY B 1 242 ? 21.484 -16.219 -21.844 1 96.75 242 GLY B N 1
ATOM 4626 C CA . GLY B 1 242 ? 21.156 -17.5 -21.219 1 96.75 242 GLY B CA 1
ATOM 4627 C C . GLY B 1 242 ? 20.594 -17.328 -19.812 1 96.75 242 GLY B C 1
ATOM 4628 O O . GLY B 1 242 ? 20.781 -16.297 -19.172 1 96.75 242 GLY B O 1
ATOM 4629 N N . CYS B 1 243 ? 19.906 -18.359 -19.328 1 97.5 243 CYS B N 1
ATOM 4630 C CA . CYS B 1 243 ? 19.266 -18.359 -18.016 1 97.5 243 CYS B CA 1
ATOM 4631 C C . CYS B 1 243 ? 20.281 -18.734 -16.922 1 97.5 243 CYS B C 1
ATOM 4633 O O . CYS B 1 243 ? 20.984 -19.734 -17.047 1 97.5 243 CYS B O 1
ATOM 4635 N N . PRO B 1 244 ? 20.406 -17.922 -15.852 1 98.12 244 PRO B N 1
ATOM 4636 C CA . PRO B 1 244 ? 21.203 -18.359 -14.711 1 98.12 244 PRO B CA 1
ATOM 4637 C C . PRO B 1 244 ? 20.594 -19.562 -13.977 1 98.12 244 PRO B C 1
ATOM 4639 O O . PRO B 1 244 ? 19.406 -19.859 -14.164 1 98.12 244 PRO B O 1
ATOM 4642 N N . ASP B 1 245 ? 21.406 -20.203 -13.195 1 96.25 245 ASP B N 1
ATOM 4643 C CA . ASP B 1 245 ? 20.906 -21.328 -12.43 1 96.25 245 ASP B CA 1
ATOM 4644 C C . ASP B 1 245 ? 20.25 -20.875 -11.133 1 96.25 245 ASP B C 1
ATOM 4646 O O . ASP B 1 245 ? 19.531 -21.625 -10.484 1 96.25 245 ASP B O 1
ATOM 4650 N N . ALA B 1 246 ? 20.609 -19.688 -10.727 1 98.31 246 ALA B N 1
ATOM 4651 C CA . ALA B 1 246 ? 20 -19.078 -9.547 1 98.31 246 ALA B CA 1
ATOM 4652 C C . ALA B 1 246 ? 19.969 -17.562 -9.664 1 98.31 246 ALA B C 1
ATOM 4654 O O . ALA B 1 246 ? 20.797 -16.969 -10.352 1 98.31 246 ALA B O 1
ATOM 4655 N N . LEU B 1 247 ? 18.984 -16.953 -9.07 1 98.69 247 LEU B N 1
ATOM 4656 C CA . LEU B 1 247 ? 18.781 -15.516 -9.172 1 98.69 247 LEU B CA 1
ATOM 4657 C C . LEU B 1 247 ? 18.406 -14.922 -7.82 1 98.69 247 LEU B C 1
ATOM 4659 O O . LEU B 1 247 ? 17.391 -15.305 -7.23 1 98.69 247 LEU B O 1
ATOM 4663 N N . GLN B 1 248 ? 19.25 -14.094 -7.316 1 98.31 248 GLN B N 1
ATOM 4664 C CA . GLN B 1 248 ? 18.906 -13.211 -6.211 1 98.31 248 GLN B CA 1
ATOM 4665 C C . GLN B 1 248 ? 18.375 -11.875 -6.719 1 98.31 248 GLN B C 1
ATOM 4667 O O . GLN B 1 248 ? 19.047 -11.195 -7.5 1 98.31 248 GLN B O 1
ATOM 4672 N N . CYS B 1 249 ? 17.172 -11.516 -6.293 1 97.06 249 CYS B N 1
ATOM 4673 C CA . CYS B 1 249 ? 16.578 -10.273 -6.766 1 97.06 249 CYS B CA 1
ATOM 4674 C C . CYS B 1 249 ? 16.688 -9.18 -5.707 1 97.06 249 CYS B C 1
ATOM 4676 O O . CYS B 1 249 ? 16.688 -9.469 -4.508 1 97.06 249 CYS B O 1
ATOM 4678 N N . GLN B 1 250 ? 16.688 -7.965 -6.121 1 93.19 250 GLN B N 1
ATOM 4679 C CA . GLN B 1 250 ? 16.812 -6.801 -5.258 1 93.19 250 GLN B CA 1
ATOM 4680 C C . GLN B 1 250 ? 15.648 -6.707 -4.281 1 93.19 250 GLN B C 1
ATOM 4682 O O . GLN B 1 250 ? 15.82 -6.285 -3.135 1 93.19 250 GLN B O 1
ATOM 4687 N N . ASN B 1 251 ? 14.5 -7.027 -4.742 1 92.81 251 ASN B N 1
ATOM 4688 C CA . ASN B 1 251 ? 13.297 -6.98 -3.918 1 92.81 251 ASN B CA 1
ATOM 4689 C C . ASN B 1 251 ? 12.242 -7.965 -4.414 1 92.81 251 ASN B C 1
ATOM 4691 O O . ASN B 1 251 ? 12.438 -8.633 -5.43 1 92.81 251 ASN B O 1
ATOM 4695 N N . ASP B 1 252 ? 11.219 -8.078 -3.713 1 94.5 252 ASP B N 1
ATOM 4696 C CA . ASP B 1 252 ? 10.156 -9.039 -4.016 1 94.5 252 ASP B CA 1
ATOM 4697 C C . ASP B 1 252 ? 9.477 -8.703 -5.34 1 94.5 252 ASP B C 1
ATOM 4699 O O . ASP B 1 252 ? 9.062 -9.594 -6.078 1 94.5 252 ASP B O 1
ATOM 4703 N N . GLU B 1 253 ? 9.359 -7.449 -5.648 1 93 253 GLU B N 1
ATOM 4704 C CA . GLU B 1 253 ? 8.75 -7.051 -6.914 1 93 253 GLU B CA 1
ATOM 4705 C C . GLU B 1 253 ? 9.555 -7.562 -8.102 1 93 253 GLU B C 1
ATOM 4707 O O . GLU B 1 253 ? 8.992 -8.078 -9.07 1 93 253 GLU B O 1
ATOM 4712 N N . THR B 1 254 ? 10.828 -7.414 -8.016 1 95.12 254 THR B N 1
ATOM 4713 C CA . THR B 1 254 ? 11.695 -7.902 -9.086 1 95.12 254 THR B CA 1
ATOM 4714 C C . THR B 1 254 ? 11.648 -9.422 -9.172 1 95.12 254 THR B C 1
ATOM 4716 O O . THR B 1 254 ? 11.727 -9.992 -10.266 1 95.12 254 THR B O 1
ATOM 4719 N N . ALA B 1 255 ? 11.539 -10.039 -8.023 1 97 255 ALA B N 1
ATOM 4720 C CA . ALA B 1 255 ? 11.438 -11.492 -8.008 1 97 255 ALA B CA 1
ATOM 4721 C C . ALA B 1 255 ? 10.164 -11.961 -8.695 1 97 255 ALA B C 1
ATOM 4723 O O . ALA B 1 255 ? 10.172 -12.953 -9.43 1 97 255 ALA B O 1
ATOM 4724 N N . MET B 1 256 ? 9.109 -11.242 -8.438 1 95.31 256 MET B N 1
ATOM 4725 C CA . MET B 1 256 ? 7.84 -11.547 -9.094 1 95.31 256 MET B CA 1
ATOM 4726 C C . MET B 1 256 ? 7.965 -11.406 -10.609 1 95.31 256 MET B C 1
ATOM 4728 O O . MET B 1 256 ? 7.484 -12.258 -11.359 1 95.31 256 MET B O 1
ATOM 4732 N N . CYS B 1 257 ? 8.586 -10.375 -11.047 1 96.31 257 CYS B N 1
ATOM 4733 C CA . CYS B 1 257 ? 8.82 -10.148 -12.469 1 96.31 257 CYS B CA 1
ATOM 4734 C C . CYS B 1 257 ? 9.672 -11.258 -13.07 1 96.31 257 CYS B C 1
ATOM 4736 O O . CYS B 1 257 ? 9.367 -11.766 -14.148 1 96.31 257 CYS B O 1
ATOM 4738 N N . ALA B 1 258 ? 10.688 -11.641 -12.336 1 97.94 258 ALA B N 1
ATOM 4739 C CA . ALA B 1 258 ? 11.578 -12.703 -12.805 1 97.94 258 ALA B CA 1
ATOM 4740 C C . ALA B 1 258 ? 10.836 -14.031 -12.938 1 97.94 258 ALA B C 1
ATOM 4742 O O . ALA B 1 258 ? 11.031 -14.766 -13.898 1 97.94 258 ALA B O 1
ATOM 4743 N N . LEU B 1 259 ? 10.031 -14.305 -11.945 1 97.25 259 LEU B N 1
ATOM 4744 C CA . LEU B 1 259 ? 9.234 -15.531 -11.977 1 97.25 259 LEU B CA 1
ATOM 4745 C C . LEU B 1 259 ? 8.406 -15.609 -13.258 1 97.25 259 LEU B C 1
ATOM 4747 O O . LEU B 1 259 ? 8.336 -16.656 -13.898 1 97.25 259 LEU B O 1
ATOM 4751 N N . ARG B 1 260 ? 7.789 -14.508 -13.609 1 95.62 260 ARG B N 1
ATOM 4752 C CA . ARG B 1 260 ? 6.977 -14.438 -14.82 1 95.62 260 ARG B CA 1
ATOM 4753 C C . ARG B 1 260 ? 7.828 -14.672 -16.062 1 95.62 260 ARG B C 1
ATOM 4755 O O . ARG B 1 260 ? 7.434 -15.422 -16.953 1 95.62 260 ARG B O 1
ATOM 4762 N N . VAL B 1 261 ? 8.922 -14.055 -16.125 1 97.38 261 VAL B N 1
ATOM 4763 C CA . VAL B 1 261 ? 9.82 -14.18 -17.281 1 97.38 261 VAL B CA 1
ATOM 4764 C C . VAL B 1 261 ? 10.281 -15.633 -17.422 1 97.38 261 VAL B C 1
ATOM 4766 O O . VAL B 1 261 ? 10.297 -16.188 -18.516 1 97.38 261 VAL B O 1
ATOM 4769 N N . PHE B 1 262 ? 10.656 -16.297 -16.312 1 97.44 262 PHE B N 1
ATOM 4770 C CA . PHE B 1 262 ? 11.07 -17.688 -16.344 1 97.44 262 PHE B CA 1
ATOM 4771 C C . PHE B 1 262 ? 9.953 -18.578 -16.875 1 97.44 262 PHE B C 1
ATOM 4773 O O . PHE B 1 262 ? 10.195 -19.438 -17.719 1 97.44 262 PHE B O 1
ATOM 4780 N N . LYS B 1 263 ? 8.812 -18.312 -16.422 1 94.62 263 LYS B N 1
ATOM 4781 C CA . LYS B 1 263 ? 7.668 -19.078 -16.891 1 94.62 263 LYS B CA 1
ATOM 4782 C C . LYS B 1 263 ? 7.461 -18.891 -18.406 1 94.62 263 LYS B C 1
ATOM 4784 O O . LYS B 1 263 ? 7.289 -19.859 -19.141 1 94.62 263 LYS B O 1
ATOM 4789 N N . ASP B 1 264 ? 7.512 -17.688 -18.844 1 94.88 264 ASP B N 1
ATOM 4790 C CA . ASP B 1 264 ? 7.309 -17.359 -20.25 1 94.88 264 ASP B CA 1
ATOM 4791 C C . ASP B 1 264 ? 8.352 -18.047 -21.141 1 94.88 264 ASP B C 1
ATOM 4793 O O . ASP B 1 264 ? 8.062 -18.391 -22.281 1 94.88 264 ASP B O 1
ATOM 4797 N N . LEU B 1 265 ? 9.492 -18.203 -20.609 1 97.38 265 LEU B N 1
ATOM 4798 C CA . LEU B 1 265 ? 10.594 -18.75 -21.391 1 97.38 265 LEU B CA 1
ATOM 4799 C C . LEU B 1 265 ? 10.727 -20.25 -21.156 1 97.38 265 LEU B C 1
ATOM 4801 O O . LEU B 1 265 ? 11.617 -20.891 -21.734 1 97.38 265 LEU B O 1
ATOM 4805 N N . GLY B 1 266 ? 9.898 -20.812 -20.281 1 96.06 266 GLY B N 1
ATOM 4806 C CA . GLY B 1 266 ? 9.812 -22.25 -20.109 1 96.06 266 GLY B CA 1
ATOM 4807 C C . GLY B 1 266 ? 10.742 -22.781 -19.031 1 96.06 266 GLY B C 1
ATOM 4808 O O . GLY B 1 266 ? 10.984 -23.984 -18.953 1 96.06 266 GLY B O 1
ATOM 4809 N N . TYR B 1 267 ? 11.336 -21.875 -18.234 1 96.69 267 TYR B N 1
ATOM 4810 C CA . TYR B 1 267 ? 12.18 -22.297 -17.141 1 96.69 267 TYR B CA 1
ATOM 4811 C C . TYR B 1 267 ? 11.359 -22.547 -15.883 1 96.69 267 TYR B C 1
ATOM 4813 O O . TYR B 1 267 ? 10.422 -21.797 -15.586 1 96.69 267 TYR B O 1
ATOM 4821 N N . LYS B 1 268 ? 11.742 -23.578 -15.133 1 95.62 268 LYS B N 1
ATOM 4822 C CA . LYS B 1 268 ? 11 -23.938 -13.93 1 95.62 268 LYS B CA 1
ATOM 4823 C C . LYS B 1 268 ? 11.75 -23.5 -12.672 1 95.62 268 LYS B C 1
ATOM 4825 O O . LYS B 1 268 ? 12.953 -23.719 -12.547 1 95.62 268 LYS B O 1
ATOM 4830 N N . VAL B 1 269 ? 11.078 -22.891 -11.773 1 96.44 269 VAL B N 1
ATOM 4831 C CA . VAL B 1 269 ? 11.555 -22.609 -10.43 1 96.44 269 VAL B CA 1
ATOM 4832 C C . VAL B 1 269 ? 10.969 -23.625 -9.445 1 96.44 269 VAL B C 1
ATOM 4834 O O . VAL B 1 269 ? 9.75 -23.797 -9.383 1 96.44 269 VAL B O 1
ATOM 4837 N N . PRO B 1 270 ? 11.711 -24.344 -8.766 1 96 270 PRO B N 1
ATOM 4838 C CA . PRO B 1 270 ? 13.148 -24.172 -8.531 1 96 270 PRO B CA 1
ATOM 4839 C C . PRO B 1 270 ? 14 -25.109 -9.383 1 96 270 PRO B C 1
ATOM 4841 O O . PRO B 1 270 ? 15.227 -25.078 -9.305 1 96 270 PRO B O 1
ATOM 4844 N N . THR B 1 271 ? 13.391 -25.922 -10.195 1 95.25 271 THR B N 1
ATOM 4845 C CA . THR B 1 271 ? 14.109 -27.031 -10.844 1 95.25 271 THR B CA 1
ATOM 4846 C C . THR B 1 271 ? 15.227 -26.484 -11.727 1 95.25 271 THR B C 1
ATOM 4848 O O . THR B 1 271 ? 16.375 -26.906 -11.602 1 95.25 271 THR B O 1
ATOM 4851 N N . ASP B 1 272 ? 14.922 -25.562 -12.578 1 95.81 272 ASP B N 1
ATOM 4852 C CA . ASP B 1 272 ? 15.906 -25.031 -13.508 1 95.81 272 ASP B CA 1
ATOM 4853 C C . ASP B 1 272 ? 16.656 -23.844 -12.898 1 95.81 272 ASP B C 1
ATOM 4855 O O . ASP B 1 272 ? 17.828 -23.641 -13.172 1 95.81 272 ASP B O 1
ATOM 4859 N N . VAL B 1 273 ? 15.945 -23.031 -12.102 1 97.88 273 VAL B N 1
ATOM 4860 C CA . VAL B 1 273 ? 16.516 -21.812 -11.547 1 97.88 273 VAL B CA 1
ATOM 4861 C C . VAL B 1 273 ? 16 -21.594 -10.125 1 97.88 273 VAL B C 1
ATOM 4863 O O . VAL B 1 273 ? 14.789 -21.641 -9.883 1 97.88 273 VAL B O 1
ATOM 4866 N N . LEU B 1 274 ? 16.938 -21.391 -9.172 1 98.31 274 LEU B N 1
ATOM 4867 C CA . LEU B 1 274 ? 16.531 -20.953 -7.836 1 98.31 274 LEU B CA 1
ATOM 4868 C C . LEU B 1 274 ? 16.266 -19.453 -7.809 1 98.31 274 LEU B C 1
ATOM 4870 O O . LEU B 1 274 ? 16.875 -18.703 -8.562 1 98.31 274 LEU B O 1
ATOM 4874 N N . LEU B 1 275 ? 15.32 -19.016 -6.98 1 98.56 275 LEU B N 1
ATOM 4875 C CA . LEU B 1 275 ? 14.883 -17.625 -7.016 1 98.56 275 LEU B CA 1
ATOM 4876 C C . LEU B 1 275 ? 14.602 -17.109 -5.605 1 98.56 275 LEU B C 1
ATOM 4878 O O . LEU B 1 275 ? 13.938 -17.781 -4.816 1 98.56 275 LEU B O 1
ATOM 4882 N N . ALA B 1 276 ? 15.148 -15.984 -5.273 1 98.38 276 ALA B N 1
ATOM 4883 C CA . ALA B 1 276 ? 14.859 -15.336 -3.996 1 98.38 276 ALA B CA 1
ATOM 4884 C C . ALA B 1 276 ? 14.68 -13.836 -4.172 1 98.38 276 ALA B C 1
ATOM 4886 O O . ALA B 1 276 ? 15.336 -13.219 -5.02 1 98.38 276 ALA B O 1
ATOM 4887 N N . GLY B 1 277 ? 13.766 -13.289 -3.43 1 97.19 277 GLY B N 1
ATOM 4888 C CA . GLY B 1 277 ? 13.578 -11.852 -3.361 1 97.19 277 GLY B CA 1
ATOM 4889 C C . GLY B 1 277 ? 14.062 -11.25 -2.053 1 97.19 277 GLY B C 1
ATOM 4890 O O . GLY B 1 277 ? 14.938 -11.805 -1.392 1 97.19 277 GLY B O 1
ATOM 4891 N N . CYS B 1 278 ? 13.555 -10.047 -1.785 1 94.88 278 CYS B N 1
ATOM 4892 C CA . CYS B 1 278 ? 13.875 -9.289 -0.577 1 94.88 278 CYS B CA 1
ATOM 4893 C C . CYS B 1 278 ? 12.75 -8.328 -0.217 1 94.88 278 CYS B C 1
ATOM 4895 O O . CYS B 1 278 ? 12.031 -7.852 -1.097 1 94.88 278 CYS B O 1
ATOM 4897 N N . ASP B 1 279 ? 12.547 -8.086 1.123 1 92.06 279 ASP B N 1
ATOM 4898 C CA . ASP B 1 279 ? 11.594 -7.156 1.718 1 92.06 279 ASP B CA 1
ATOM 4899 C C . ASP B 1 279 ? 10.609 -7.891 2.623 1 92.06 279 ASP B C 1
ATOM 4901 O O . ASP B 1 279 ? 10.023 -7.289 3.531 1 92.06 279 ASP B O 1
ATOM 4905 N N . GLY B 1 280 ? 10.328 -9.109 2.266 1 93.81 280 GLY B N 1
ATOM 4906 C CA . GLY B 1 280 ? 9.477 -9.898 3.141 1 93.81 280 GLY B CA 1
ATOM 4907 C C . GLY B 1 280 ? 7.996 -9.609 2.955 1 93.81 280 GLY B C 1
ATOM 4908 O O . GLY B 1 280 ? 7.234 -9.609 3.924 1 93.81 280 GLY B O 1
ATOM 4909 N N . GLN B 1 281 ? 7.598 -9.391 1.731 1 91.12 281 GLN B N 1
ATOM 4910 C CA . GLN B 1 281 ? 6.184 -9.133 1.478 1 91.12 281 GLN B CA 1
ATOM 4911 C C . GLN B 1 281 ? 5.355 -10.398 1.676 1 91.12 281 GLN B C 1
ATOM 4913 O O . GLN B 1 281 ? 5.738 -11.477 1.218 1 91.12 281 GLN B O 1
ATOM 4918 N N . ARG B 1 282 ? 4.184 -10.227 2.234 1 85.38 282 ARG B N 1
ATOM 4919 C CA . ARG B 1 282 ? 3.363 -11.359 2.65 1 85.38 282 ARG B CA 1
ATOM 4920 C C . ARG B 1 282 ? 2.816 -12.109 1.442 1 85.38 282 ARG B C 1
ATOM 4922 O O . ARG B 1 282 ? 2.662 -13.336 1.482 1 85.38 282 ARG B O 1
ATOM 4929 N N . HIS B 1 283 ? 2.545 -11.438 0.372 1 88.38 283 HIS B N 1
ATOM 4930 C CA . HIS B 1 283 ? 1.871 -12.062 -0.761 1 88.38 283 HIS B CA 1
ATOM 4931 C C . HIS B 1 283 ? 2.82 -12.977 -1.534 1 88.38 283 HIS B C 1
ATOM 4933 O O . HIS B 1 283 ? 2.387 -13.75 -2.385 1 88.38 283 HIS B O 1
ATOM 4939 N N . MET B 1 284 ? 4.105 -12.984 -1.182 1 92.06 284 MET B N 1
ATOM 4940 C CA . MET B 1 284 ? 5.086 -13.836 -1.847 1 92.06 284 MET B CA 1
ATOM 4941 C C . MET B 1 284 ? 4.75 -15.312 -1.649 1 92.06 284 MET B C 1
ATOM 4943 O O . MET B 1 284 ? 5.102 -16.141 -2.482 1 92.06 284 MET B O 1
ATOM 4947 N N . ARG B 1 285 ? 4.062 -15.617 -0.616 1 90.69 285 ARG B N 1
ATOM 4948 C CA . ARG B 1 285 ? 3.74 -17 -0.273 1 90.69 285 ARG B CA 1
ATOM 4949 C C . ARG B 1 285 ? 2.668 -17.562 -1.202 1 90.69 285 ARG B C 1
ATOM 4951 O O . ARG B 1 285 ? 2.453 -18.781 -1.252 1 90.69 285 ARG B O 1
ATOM 4958 N N . TYR B 1 286 ? 2.066 -16.734 -1.995 1 90.88 286 TYR B N 1
ATOM 4959 C CA . TYR B 1 286 ? 0.933 -17.172 -2.803 1 90.88 286 TYR B CA 1
ATOM 4960 C C . TYR B 1 286 ? 1.37 -17.5 -4.227 1 90.88 286 TYR B C 1
ATOM 4962 O O . TYR B 1 286 ? 0.586 -18.031 -5.02 1 90.88 286 TYR B O 1
ATOM 4970 N N . PHE B 1 287 ? 2.549 -17.25 -4.566 1 93.25 287 PHE B N 1
ATOM 4971 C CA . PHE B 1 287 ? 3.037 -17.547 -5.906 1 93.25 287 PHE B CA 1
ATOM 4972 C C . PHE B 1 287 ? 3.299 -19.047 -6.07 1 93.25 287 PHE B C 1
ATOM 4974 O O . PHE B 1 287 ? 3.221 -19.797 -5.102 1 93.25 287 PHE B O 1
ATOM 4981 N N . ASP B 1 288 ? 3.418 -19.438 -7.324 1 90.12 288 ASP B N 1
ATOM 4982 C CA . ASP B 1 288 ? 3.73 -20.844 -7.629 1 90.12 288 ASP B CA 1
ATOM 4983 C C . ASP B 1 288 ? 5.027 -20.953 -8.43 1 90.12 288 ASP B C 1
ATOM 4985 O O . ASP B 1 288 ? 5.035 -20.719 -9.641 1 90.12 288 ASP B O 1
ATOM 4989 N N . PRO B 1 289 ? 6.09 -21.391 -7.77 1 93 289 PRO B N 1
ATOM 4990 C CA . PRO B 1 289 ? 6.18 -21.734 -6.352 1 93 289 PRO B CA 1
ATOM 4991 C C . PRO B 1 289 ? 6.164 -20.5 -5.441 1 93 289 PRO B C 1
ATOM 4993 O O . PRO B 1 289 ? 6.395 -19.391 -5.902 1 93 289 PRO B O 1
ATOM 4996 N N . PRO B 1 290 ? 5.828 -20.75 -4.105 1 94.44 290 PRO B N 1
ATOM 4997 C CA . PRO B 1 290 ? 6.043 -19.672 -3.145 1 94.44 290 PRO B CA 1
ATOM 4998 C C . PRO B 1 290 ? 7.473 -19.125 -3.17 1 94.44 290 PRO B C 1
ATOM 5000 O O . PRO B 1 290 ? 8.43 -19.906 -3.283 1 94.44 290 PRO B O 1
ATOM 5003 N N . LEU B 1 291 ? 7.566 -17.828 -3.051 1 97 291 LEU B N 1
ATOM 5004 C CA . LEU B 1 291 ? 8.867 -17.203 -3.26 1 97 291 LEU B CA 1
ATOM 5005 C C . LEU B 1 291 ? 9.578 -16.969 -1.932 1 97 291 LEU B C 1
ATOM 5007 O O . LEU B 1 291 ? 8.969 -16.469 -0.981 1 97 291 LEU B O 1
ATOM 5011 N N . SER B 1 292 ? 10.844 -17.375 -1.892 1 98.12 292 SER B N 1
ATOM 5012 C CA . SER B 1 292 ? 11.711 -17.062 -0.762 1 98.12 292 SER B CA 1
ATOM 5013 C C . SER B 1 292 ? 12.062 -15.578 -0.732 1 98.12 292 SER B C 1
ATOM 5015 O O . SER B 1 292 ? 12.18 -14.945 -1.78 1 98.12 292 SER B O 1
ATOM 5017 N N . THR B 1 293 ? 12.172 -15.031 0.422 1 98 293 THR B N 1
ATOM 5018 C CA . THR B 1 293 ? 12.445 -13.602 0.574 1 98 293 THR B CA 1
ATOM 5019 C C . THR B 1 293 ? 13.156 -13.328 1.896 1 98 293 THR B C 1
ATOM 5021 O O . THR B 1 293 ? 13.227 -14.203 2.766 1 98 293 THR B O 1
ATOM 5024 N N . ILE B 1 294 ? 13.852 -12.227 1.982 1 97.25 294 ILE B N 1
ATOM 5025 C CA . ILE B 1 294 ? 14.438 -11.766 3.236 1 97.25 294 ILE B CA 1
ATOM 5026 C C . ILE B 1 294 ? 13.43 -10.883 3.98 1 97.25 294 ILE B C 1
ATOM 5028 O O . ILE B 1 294 ? 13.07 -9.805 3.508 1 97.25 294 ILE B O 1
ATOM 5032 N N . VAL B 1 295 ? 12.984 -11.32 5.117 1 97.12 295 VAL B N 1
ATOM 5033 C CA . VAL B 1 295 ? 11.938 -10.656 5.883 1 97.12 295 VAL B CA 1
ATOM 5034 C C . VAL B 1 295 ? 12.547 -9.594 6.789 1 97.12 295 VAL B C 1
ATOM 5036 O O . VAL B 1 295 ? 13.508 -9.859 7.508 1 97.12 295 VAL B O 1
ATOM 5039 N N . GLN B 1 296 ? 12.047 -8.414 6.691 1 95.75 296 GLN B N 1
ATOM 5040 C CA . GLN B 1 296 ? 12.414 -7.324 7.586 1 95.75 296 GLN B CA 1
ATOM 5041 C C . GLN B 1 296 ? 11.438 -7.219 8.75 1 95.75 296 GLN B C 1
ATOM 5043 O O . GLN B 1 296 ? 10.227 -7.391 8.578 1 95.75 296 GLN B O 1
ATOM 5048 N N . PRO B 1 297 ? 11.906 -6.984 9.938 1 96.31 297 PRO B N 1
ATOM 5049 C CA . PRO B 1 297 ? 11 -6.77 11.062 1 96.31 297 PRO B CA 1
ATOM 5050 C C . PRO B 1 297 ? 10.375 -5.375 11.07 1 96.31 297 PRO B C 1
ATOM 5052 O O . PRO B 1 297 ? 10.641 -4.582 11.969 1 96.31 297 PRO B O 1
ATOM 5055 N N . MET B 1 298 ? 9.477 -5.113 10.219 1 96 298 MET B N 1
ATOM 5056 C CA . MET B 1 298 ? 8.93 -3.787 9.938 1 96 298 MET B CA 1
ATOM 5057 C C . MET B 1 298 ? 8.148 -3.258 11.133 1 96 298 MET B C 1
ATOM 5059 O O . MET B 1 298 ? 8.195 -2.064 11.438 1 96 298 MET B O 1
ATOM 5063 N N . GLU B 1 299 ? 7.375 -4.152 11.805 1 96.31 299 GLU B N 1
ATOM 5064 C CA . GLU B 1 299 ? 6.59 -3.725 12.961 1 96.31 299 GLU B CA 1
ATOM 5065 C C . GLU B 1 299 ? 7.484 -3.146 14.047 1 96.31 299 GLU B C 1
ATOM 5067 O O . GLU B 1 299 ? 7.219 -2.061 14.57 1 96.31 299 GLU B O 1
ATOM 5072 N N . GLU B 1 300 ? 8.539 -3.865 14.352 1 97.88 300 GLU B N 1
ATOM 5073 C CA . GLU B 1 300 ? 9.477 -3.418 15.375 1 97.88 300 GLU B CA 1
ATOM 5074 C C . GLU B 1 300 ? 10.211 -2.154 14.938 1 97.88 300 GLU B C 1
ATOM 5076 O O . GLU B 1 300 ? 10.43 -1.248 15.742 1 97.88 300 GLU B O 1
ATOM 5081 N N . MET B 1 301 ? 10.586 -2.127 13.742 1 97.44 301 MET B N 1
ATOM 5082 C CA . MET B 1 301 ? 11.312 -0.98 13.195 1 97.44 301 MET B CA 1
ATOM 5083 C C . MET B 1 301 ? 10.461 0.282 13.266 1 97.44 301 MET B C 1
ATOM 5085 O O . MET B 1 301 ? 10.93 1.336 13.688 1 97.44 301 MET B O 1
ATOM 5089 N N . CYS B 1 302 ? 9.195 0.169 12.875 1 98.06 302 CYS B N 1
ATOM 5090 C CA . CYS B 1 302 ? 8.305 1.323 12.852 1 98.06 302 CYS B CA 1
ATOM 5091 C C . CYS B 1 302 ? 8.008 1.809 14.266 1 98.06 302 CYS B C 1
ATOM 5093 O O . CYS B 1 302 ? 7.961 3.016 14.516 1 98.06 302 CYS B O 1
ATOM 5095 N N . ALA B 1 303 ? 7.785 0.878 15.164 1 98.25 303 ALA B N 1
ATOM 5096 C CA . ALA B 1 303 ? 7.57 1.239 16.562 1 98.25 303 ALA B CA 1
ATOM 5097 C C . ALA B 1 303 ? 8.758 2.021 17.109 1 98.25 303 ALA B C 1
ATOM 5099 O O . ALA B 1 303 ? 8.578 3.049 17.781 1 98.25 303 ALA B O 1
ATOM 5100 N N . LEU B 1 304 ? 9.938 1.568 16.781 1 98.25 304 LEU B N 1
ATOM 5101 C CA . LEU B 1 304 ? 11.141 2.201 17.312 1 98.25 304 LEU B CA 1
ATOM 5102 C C . LEU B 1 304 ? 11.375 3.553 16.641 1 98.25 304 LEU B C 1
ATOM 5104 O O . LEU B 1 304 ? 11.82 4.5 17.297 1 98.25 304 LEU B O 1
ATOM 5108 N N . ALA B 1 305 ? 11.133 3.643 15.359 1 97.44 305 ALA B N 1
ATOM 5109 C CA . ALA B 1 305 ? 11.289 4.914 14.656 1 97.44 305 ALA B CA 1
ATOM 5110 C C . ALA B 1 305 ? 10.383 5.984 15.25 1 97.44 305 ALA B C 1
ATOM 5112 O O . ALA B 1 305 ? 10.805 7.129 15.438 1 97.44 305 ALA B O 1
ATOM 5113 N N . TRP B 1 306 ? 9.148 5.562 15.539 1 98.12 306 TRP B N 1
ATOM 5114 C CA . TRP B 1 306 ? 8.211 6.488 16.172 1 98.12 306 TRP B CA 1
ATOM 5115 C C . TRP B 1 306 ? 8.703 6.898 17.562 1 98.12 306 TRP B C 1
ATOM 5117 O O . TRP B 1 306 ? 8.672 8.078 17.906 1 98.12 306 TRP B O 1
ATOM 5127 N N . GLN B 1 307 ? 9.211 5.949 18.312 1 98.12 307 GLN B N 1
ATOM 5128 C CA . GLN B 1 307 ? 9.758 6.238 19.641 1 98.12 307 GLN B CA 1
ATOM 5129 C C . GLN B 1 307 ? 10.93 7.203 19.547 1 98.12 307 GLN B C 1
ATOM 5131 O O . GLN B 1 307 ? 11.023 8.148 20.328 1 98.12 307 GLN B O 1
ATOM 5136 N N . PHE B 1 308 ? 11.844 6.938 18.609 1 97.44 308 PHE B N 1
ATOM 5137 C CA . PHE B 1 308 ? 12.984 7.82 18.406 1 97.44 308 PHE B CA 1
ATOM 5138 C C . PHE B 1 308 ? 12.523 9.242 18.109 1 97.44 308 PHE B C 1
ATOM 5140 O O . PHE B 1 308 ? 13.062 10.203 18.656 1 97.44 308 PHE B O 1
ATOM 5147 N N . LEU B 1 309 ? 11.516 9.375 17.25 1 97.25 309 LEU B N 1
ATOM 5148 C CA . LEU B 1 309 ? 11.055 10.703 16.859 1 97.25 309 LEU B CA 1
ATOM 5149 C C . LEU B 1 309 ? 10.414 11.422 18.031 1 97.25 309 LEU B C 1
ATOM 5151 O O . LEU B 1 309 ? 10.648 12.617 18.234 1 97.25 309 LEU B O 1
ATOM 5155 N N . GLN B 1 310 ? 9.633 10.672 18.797 1 97 310 GLN B N 1
ATOM 5156 C CA . GLN B 1 310 ? 9.016 11.266 19.984 1 97 310 GLN B CA 1
ATOM 5157 C C . GLN B 1 310 ? 10.07 11.82 20.922 1 97 310 GLN B C 1
ATOM 5159 O O . GLN B 1 310 ? 9.938 12.938 21.422 1 97 310 GLN B O 1
ATOM 5164 N N . ARG B 1 311 ? 11.094 11.078 21.141 1 96.75 311 ARG B N 1
ATOM 5165 C CA . ARG B 1 311 ? 12.18 11.516 22.016 1 96.75 311 ARG B CA 1
ATOM 5166 C C . ARG B 1 311 ? 12.883 12.742 21.438 1 96.75 311 ARG B C 1
ATOM 5168 O O . ARG B 1 311 ? 13.227 13.672 22.172 1 96.75 311 ARG B O 1
ATOM 5175 N N . ARG B 1 312 ? 13.078 12.688 20.125 1 94.62 312 ARG B N 1
ATOM 5176 C CA . ARG B 1 312 ? 13.75 13.797 19.453 1 94.62 312 ARG B CA 1
ATOM 5177 C C . ARG B 1 312 ? 12.922 15.07 19.547 1 94.62 312 ARG B C 1
ATOM 5179 O O . ARG B 1 312 ? 13.469 16.156 19.75 1 94.62 312 ARG B O 1
ATOM 5186 N N . ILE B 1 313 ? 11.656 14.938 19.375 1 91.94 313 ILE B N 1
ATOM 5187 C CA . ILE B 1 313 ? 10.758 16.078 19.5 1 91.94 313 ILE B CA 1
ATOM 5188 C C . ILE B 1 313 ? 10.812 16.641 20.922 1 91.94 313 ILE B C 1
ATOM 5190 O O . ILE B 1 313 ? 10.859 17.859 21.109 1 91.94 313 ILE B O 1
ATOM 5194 N N . ALA B 1 314 ? 10.883 15.797 21.906 1 91.38 314 ALA B N 1
ATOM 5195 C CA . ALA B 1 314 ? 10.883 16.188 23.312 1 91.38 314 ALA B CA 1
ATOM 5196 C C . ALA B 1 314 ? 12.242 16.766 23.719 1 91.38 314 ALA B C 1
ATOM 5198 O O . ALA B 1 314 ? 12.312 17.703 24.531 1 91.38 314 ALA B O 1
ATOM 5199 N N . GLU B 1 315 ? 13.273 16.141 23.141 1 93.31 315 GLU B N 1
ATOM 5200 C CA . GLU B 1 315 ? 14.648 16.547 23.453 1 93.31 315 GLU B CA 1
ATOM 5201 C C . GLU B 1 315 ? 15.445 16.766 22.172 1 93.31 315 GLU B C 1
ATOM 5203 O O . GLU B 1 315 ? 16.297 15.961 21.812 1 93.31 315 GLU B O 1
ATOM 5208 N N . PRO B 1 316 ? 15.359 17.922 21.594 1 87.12 316 PRO B N 1
ATOM 5209 C CA . PRO B 1 316 ? 15.961 18.188 20.281 1 87.12 316 PRO B CA 1
ATOM 5210 C C . PRO B 1 316 ? 17.484 18.094 20.312 1 87.12 316 PRO B C 1
ATOM 5212 O O . PRO B 1 316 ? 18.109 17.812 19.281 1 87.12 316 PRO B O 1
ATOM 5215 N N . ALA B 1 317 ? 18.109 18.25 21.453 1 88.19 317 ALA B N 1
ATOM 5216 C CA . ALA B 1 317 ? 19.562 18.328 21.531 1 88.19 317 ALA B CA 1
ATOM 5217 C C . ALA B 1 317 ? 20.156 16.969 21.891 1 88.19 317 ALA B C 1
ATOM 5219 O O . ALA B 1 317 ? 21.391 16.828 21.969 1 88.19 317 ALA B O 1
ATOM 5220 N N . ARG B 1 318 ? 19.344 15.977 22.047 1 91.44 318 ARG B N 1
ATOM 5221 C CA . ARG B 1 318 ? 19.844 14.656 22.391 1 91.44 318 ARG B CA 1
ATOM 5222 C C . ARG B 1 318 ? 20.75 14.117 21.297 1 91.44 318 ARG B C 1
ATOM 5224 O O . ARG B 1 318 ? 20.531 14.391 20.109 1 91.44 318 ARG B O 1
ATOM 5231 N N . PRO B 1 319 ? 21.766 13.383 21.672 1 93.19 319 PRO B N 1
ATOM 5232 C CA . PRO B 1 319 ? 22.609 12.766 20.641 1 93.19 319 PRO B CA 1
ATOM 5233 C C . PRO B 1 319 ? 21.828 11.852 19.703 1 93.19 319 PRO B C 1
ATOM 5235 O O . PRO B 1 319 ? 20.859 11.219 20.125 1 93.19 319 PRO B O 1
ATOM 5238 N N . HIS B 1 320 ? 22.281 11.836 18.531 1 91.62 320 HIS B N 1
ATOM 5239 C CA . HIS B 1 320 ? 21.641 10.953 17.562 1 91.62 320 HIS B CA 1
ATOM 5240 C C . HIS B 1 320 ? 21.875 9.484 17.922 1 91.62 320 HIS B C 1
ATOM 5242 O O . HIS B 1 320 ? 22.938 9.125 18.438 1 91.62 320 HIS B O 1
ATOM 5248 N N . GLN B 1 321 ? 20.828 8.664 17.641 1 92.94 321 GLN B N 1
ATOM 5249 C CA . GLN B 1 321 ? 20.891 7.238 17.922 1 92.94 321 GLN B CA 1
ATOM 5250 C C . GLN B 1 321 ? 20.672 6.418 16.656 1 92.94 321 GLN B C 1
ATOM 5252 O O . GLN B 1 321 ? 19.984 6.863 15.734 1 92.94 321 GLN B O 1
ATOM 5257 N N . THR B 1 322 ? 21.328 5.316 16.641 1 93.44 322 THR B N 1
ATOM 5258 C CA . THR B 1 322 ? 21.141 4.355 15.562 1 93.44 322 THR B CA 1
ATOM 5259 C C . THR B 1 322 ? 20.812 2.973 16.125 1 93.44 322 THR B C 1
ATOM 5261 O O . THR B 1 322 ? 21.484 2.492 17.031 1 93.44 322 THR B O 1
ATOM 5264 N N . ALA B 1 323 ? 19.719 2.4 15.695 1 95.5 323 ALA B N 1
ATOM 5265 C CA . ALA B 1 323 ? 19.375 1.012 15.977 1 95.5 323 ALA B CA 1
ATOM 5266 C C . ALA B 1 323 ? 19.438 0.161 14.711 1 95.5 323 ALA B C 1
ATOM 5268 O O . ALA B 1 323 ? 18.984 0.59 13.641 1 95.5 323 ALA B O 1
ATOM 5269 N N . THR B 1 324 ? 20 -0.962 14.844 1 94.56 324 THR B N 1
ATOM 5270 C CA . THR B 1 324 ? 20.141 -1.851 13.695 1 94.56 324 THR B CA 1
ATOM 5271 C C . THR B 1 324 ? 19.391 -3.156 13.922 1 94.56 324 THR B C 1
ATOM 5273 O O . THR B 1 324 ? 19.562 -3.811 14.953 1 94.56 324 THR B O 1
ATOM 5276 N N . PHE B 1 325 ? 18.531 -3.449 13 1 96.06 325 PHE B N 1
ATOM 5277 C CA . PHE B 1 325 ? 17.828 -4.723 12.953 1 96.06 325 PHE B CA 1
ATOM 5278 C C . PHE B 1 325 ? 18.422 -5.641 11.898 1 96.06 325 PHE B C 1
ATOM 5280 O O . PHE B 1 325 ? 19.234 -5.203 11.07 1 96.06 325 PHE B O 1
ATOM 5287 N N . GLN B 1 326 ? 18.062 -6.891 12.039 1 95.06 326 GLN B N 1
ATOM 5288 C CA . GLN B 1 326 ? 18.547 -7.867 11.07 1 95.06 326 GLN B CA 1
ATOM 5289 C C . GLN B 1 326 ? 17.391 -8.469 10.266 1 95.06 326 GLN B C 1
ATOM 5291 O O . GLN B 1 326 ? 16.328 -8.734 10.805 1 95.06 326 GLN B O 1
ATOM 5296 N N . GLY B 1 327 ? 17.609 -8.492 8.969 1 95 327 GLY B N 1
ATOM 5297 C CA . GLY B 1 327 ? 16.703 -9.266 8.148 1 95 327 GLY B CA 1
ATOM 5298 C C . GLY B 1 327 ? 16.922 -10.766 8.242 1 95 327 GLY B C 1
ATOM 5299 O O . GLY B 1 327 ? 18.047 -11.211 8.5 1 95 327 GLY B O 1
ATOM 5300 N N . LYS B 1 328 ? 15.867 -11.531 8.047 1 97.25 328 LYS B N 1
ATOM 5301 C CA . LYS B 1 328 ? 15.953 -12.992 8.133 1 97.25 328 LYS B CA 1
ATOM 5302 C C . LYS B 1 328 ? 15.43 -13.641 6.855 1 97.25 328 LYS B C 1
ATOM 5304 O O . LYS B 1 328 ? 14.406 -13.219 6.312 1 97.25 328 LYS B O 1
ATOM 5309 N N . LEU B 1 329 ? 16.188 -14.625 6.441 1 98 329 LEU B N 1
ATOM 5310 C CA . LEU B 1 329 ? 15.758 -15.359 5.254 1 98 329 LEU B CA 1
ATOM 5311 C C . LEU B 1 329 ? 14.57 -16.266 5.566 1 98 329 LEU B C 1
ATOM 5313 O O . LEU B 1 329 ? 14.586 -17 6.551 1 98 329 LEU B O 1
ATOM 5317 N N . LEU B 1 330 ? 13.539 -16.125 4.832 1 98 330 LEU B N 1
ATOM 5318 C CA . LEU B 1 330 ? 12.422 -17.078 4.805 1 98 330 LEU B CA 1
ATOM 5319 C C . LEU B 1 330 ? 12.523 -18 3.602 1 98 330 LEU B C 1
ATOM 5321 O O . LEU B 1 330 ? 12.289 -17.578 2.467 1 98 330 LEU B O 1
ATOM 5325 N N . VAL B 1 331 ? 12.82 -19.203 3.846 1 97.5 331 VAL B N 1
ATOM 5326 C CA . VAL B 1 331 ? 13.031 -20.172 2.779 1 97.5 331 VAL B CA 1
ATOM 5327 C C . VAL B 1 331 ? 11.695 -20.828 2.41 1 97.5 331 VAL B C 1
ATOM 5329 O O . VAL B 1 331 ? 10.977 -21.312 3.283 1 97.5 331 VAL B O 1
ATOM 5332 N N . THR B 1 332 ? 11.391 -20.781 1.152 1 95.62 332 THR B N 1
ATOM 5333 C CA . THR B 1 332 ? 10.25 -21.5 0.59 1 95.62 332 THR B CA 1
ATOM 5334 C C . THR B 1 332 ? 10.695 -22.391 -0.565 1 95.62 332 THR B C 1
ATOM 5336 O O . THR B 1 332 ? 11.883 -22.703 -0.687 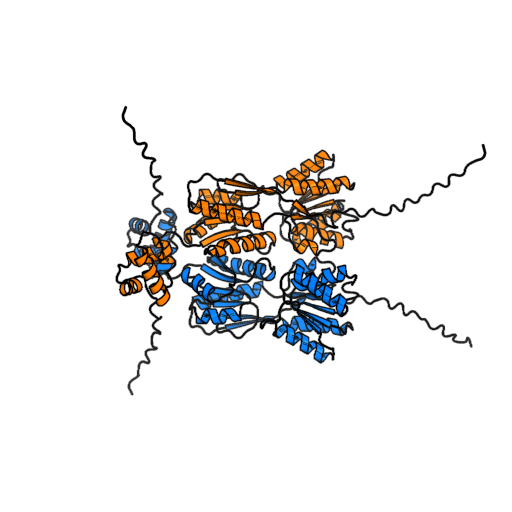1 95.62 332 THR B O 1
ATOM 5339 N N . GLU B 1 333 ? 9.719 -22.797 -1.397 1 94.69 333 GLU B N 1
ATOM 5340 C CA . GLU B 1 333 ? 9.984 -23.781 -2.443 1 94.69 333 GLU B CA 1
ATOM 5341 C C . GLU B 1 333 ? 10.938 -23.234 -3.496 1 94.69 333 GLU B C 1
ATOM 5343 O O . GLU B 1 333 ? 11.703 -23.969 -4.105 1 94.69 333 GLU B O 1
ATOM 5348 N N . SER B 1 334 ? 11 -21.922 -3.611 1 97.12 334 SER B N 1
ATOM 5349 C CA . SER B 1 334 ? 11.75 -21.328 -4.707 1 97.12 334 SER B CA 1
ATOM 5350 C C . SER B 1 334 ? 13.258 -21.438 -4.465 1 97.12 334 SER B C 1
ATOM 5352 O O . SER B 1 334 ? 14.055 -21.156 -5.363 1 97.12 334 SER B O 1
ATOM 5354 N N . LEU B 1 335 ? 13.672 -21.844 -3.184 1 96.44 335 LEU B N 1
ATOM 5355 C CA . LEU B 1 335 ? 15.086 -21.969 -2.861 1 96.44 335 LEU B CA 1
ATOM 5356 C C . LEU B 1 335 ? 15.438 -23.406 -2.494 1 96.44 335 LEU B C 1
ATOM 5358 O O . LEU B 1 335 ? 16.531 -23.672 -1.996 1 96.44 335 LEU B O 1
ATOM 5362 N N . ILE B 1 336 ? 14.539 -24.312 -2.629 1 90 336 ILE B N 1
ATOM 5363 C CA . ILE B 1 336 ? 14.766 -25.719 -2.344 1 90 336 ILE B CA 1
ATOM 5364 C C . ILE B 1 336 ? 14.984 -26.484 -3.648 1 90 336 ILE B C 1
ATOM 5366 O O . ILE B 1 336 ? 14.062 -26.641 -4.445 1 90 336 ILE B O 1
ATOM 5370 N N . PRO B 1 337 ? 16.219 -26.891 -3.732 1 81.88 337 PRO B N 1
ATOM 5371 C CA . PRO B 1 337 ? 16.5 -27.594 -4.988 1 81.88 337 PRO B CA 1
ATOM 5372 C C . PRO B 1 337 ? 15.688 -28.891 -5.129 1 81.88 337 PRO B C 1
ATOM 5374 O O . PRO B 1 337 ? 15.398 -29.562 -4.129 1 81.88 337 PRO B O 1
ATOM 5377 N N . THR B 1 338 ? 14.938 -29.109 -6.172 1 72.69 338 THR B N 1
ATOM 5378 C CA . THR B 1 338 ? 14.305 -30.391 -6.461 1 72.69 338 THR B CA 1
ATOM 5379 C C . THR B 1 338 ? 15.242 -31.281 -7.254 1 72.69 338 THR B C 1
ATOM 5381 O O . THR B 1 338 ? 15.961 -30.812 -8.141 1 72.69 338 THR B O 1
ATOM 5384 N N . PHE B 1 339 ? 15.945 -32.406 -6.617 1 56.34 339 PHE B N 1
ATOM 5385 C CA . PHE B 1 339 ? 16.859 -33.344 -7.258 1 56.34 339 PHE B CA 1
ATOM 5386 C C . PHE B 1 339 ? 16.328 -33.781 -8.609 1 56.34 339 PHE B C 1
ATOM 5388 O O . PHE B 1 339 ? 15.15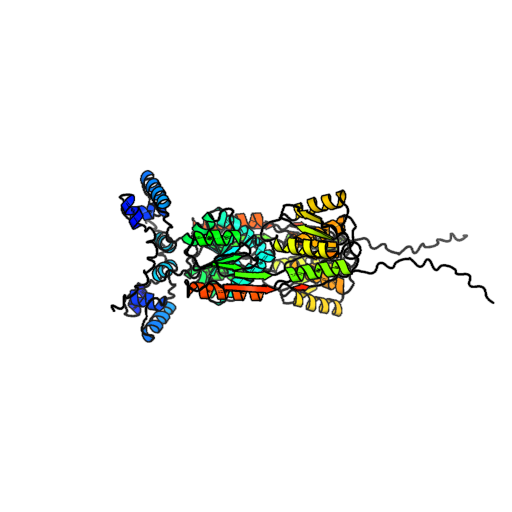6 -34.156 -8.734 1 56.34 339 PHE B O 1
ATOM 5395 N N . ARG B 1 340 ? 16.781 -33.219 -9.617 1 49.66 340 ARG B N 1
ATOM 5396 C CA . ARG B 1 340 ? 16.531 -33.75 -10.945 1 49.66 340 ARG B CA 1
ATOM 5397 C C . ARG B 1 340 ? 16.797 -35.25 -10.977 1 49.66 340 ARG B C 1
ATOM 5399 O O . ARG B 1 340 ? 17.797 -35.719 -10.438 1 49.66 340 ARG B O 1
ATOM 5406 N N . ALA B 1 341 ? 15.797 -36.188 -11.039 1 40.91 341 ALA B N 1
ATOM 5407 C CA . ALA B 1 341 ? 16.094 -37.594 -11.32 1 40.91 341 ALA B CA 1
ATOM 5408 C C . ALA B 1 341 ? 17.156 -37.719 -12.391 1 40.91 341 ALA B C 1
ATOM 5410 O O . ALA B 1 341 ? 17.031 -37.156 -13.484 1 40.91 341 ALA B O 1
ATOM 5411 N N . SER B 1 342 ? 18.375 -37.781 -12.102 1 36.84 342 SER B N 1
ATOM 5412 C CA . SER B 1 342 ? 19.391 -38.219 -13.055 1 36.84 342 SER B CA 1
ATOM 5413 C C . SER B 1 342 ? 18.922 -39.438 -13.812 1 36.84 342 SER B C 1
ATOM 5415 O O . SER B 1 342 ? 18.516 -40.438 -13.211 1 36.84 342 SER B O 1
ATOM 5417 N N . SER B 1 343 ? 18.266 -39.406 -14.922 1 35.31 343 SER B N 1
ATOM 5418 C CA . SER B 1 343 ? 18.172 -40.562 -15.805 1 35.31 343 SER B CA 1
ATOM 5419 C C . SER B 1 343 ? 19.516 -41.281 -15.938 1 35.31 343 SER B C 1
ATOM 5421 O O . SER B 1 343 ? 19.734 -42.062 -16.875 1 35.31 343 SER B O 1
ATOM 5423 N N . CYS B 1 344 ? 20.531 -41.031 -15.242 1 32.41 344 CYS B N 1
ATOM 5424 C CA . CYS B 1 344 ? 21.766 -41.719 -15.594 1 32.41 344 CYS B CA 1
ATOM 5425 C C . CYS B 1 344 ? 21.672 -43.219 -15.234 1 32.41 344 CYS B C 1
ATOM 5427 O O . CYS B 1 344 ? 22.328 -43.656 -14.297 1 32.41 344 CYS B O 1
ATOM 5429 N N . ASN B 1 345 ? 20.516 -43.938 -15.227 1 31.05 345 ASN B N 1
ATOM 5430 C CA . ASN B 1 345 ? 20.703 -45.375 -15.125 1 31.05 345 ASN B CA 1
ATOM 5431 C C . ASN B 1 345 ? 21.547 -45.906 -16.281 1 31.05 345 ASN B C 1
ATOM 5433 O O . ASN B 1 345 ? 21.016 -46.25 -17.328 1 31.05 345 ASN B O 1
ATOM 5437 N N . GLY B 1 346 ? 22.625 -45.375 -16.859 1 30.05 346 GLY B N 1
ATOM 5438 C CA . GLY B 1 346 ? 23.516 -46.312 -17.531 1 30.05 346 GLY B CA 1
ATOM 5439 C C . GLY B 1 346 ? 24.016 -47.438 -16.625 1 30.05 346 GLY B C 1
ATOM 5440 O O . GLY B 1 346 ? 24.734 -47.156 -15.656 1 30.05 346 GLY B O 1
ATOM 5441 N N . VAL B 1 347 ? 23.219 -48.5 -16.312 1 31.05 347 VAL B N 1
ATOM 5442 C CA . VAL B 1 347 ? 23.625 -49.812 -15.875 1 31.05 347 VAL B CA 1
ATOM 5443 C C . VAL B 1 347 ? 24.797 -50.312 -16.719 1 31.05 347 VAL B C 1
ATOM 5445 O O . VAL B 1 347 ? 24.688 -50.438 -17.938 1 31.05 347 VAL B O 1
ATOM 5448 N N . PRO B 1 348 ? 26.031 -50.062 -16.328 1 29.8 348 PRO B N 1
ATOM 5449 C CA . PRO B 1 348 ? 27.109 -50.906 -16.844 1 29.8 348 PRO B CA 1
ATOM 5450 C C . PRO B 1 348 ? 26.875 -52.406 -16.562 1 29.8 348 PRO B C 1
ATOM 5452 O O . PRO B 1 348 ? 26.406 -52.781 -15.484 1 29.8 348 PRO B O 1
ATOM 5455 N N . THR B 1 349 ? 26.469 -53.25 -17.547 1 29.33 349 THR B N 1
ATOM 5456 C CA . THR B 1 349 ? 26.594 -54.688 -17.734 1 29.33 349 THR B CA 1
ATOM 5457 C C . THR B 1 349 ? 28.031 -55.156 -17.469 1 29.33 349 THR B C 1
ATOM 5459 O O . THR B 1 349 ? 28.953 -54.781 -18.203 1 29.33 349 THR B O 1
ATOM 5462 N N . THR B 1 350 ? 28.484 -55.25 -16.234 1 26.81 350 THR B N 1
ATOM 5463 C CA . THR B 1 350 ? 29.672 -56.031 -15.906 1 26.81 350 THR B CA 1
ATOM 5464 C C . THR B 1 350 ? 29.5 -57.5 -16.328 1 26.81 350 THR B C 1
ATOM 5466 O O . THR B 1 350 ? 28.641 -58.219 -15.805 1 26.81 350 THR B O 1
ATOM 5469 N N . GLN B 1 351 ? 29.75 -57.875 -17.594 1 25.25 351 GLN B N 1
ATOM 5470 C CA . GLN B 1 351 ? 30.203 -59.219 -17.969 1 25.25 351 GLN B CA 1
ATOM 5471 C C . GLN B 1 351 ? 31.469 -59.594 -17.219 1 25.25 351 GLN B C 1
ATOM 5473 O O . GLN B 1 351 ? 32.406 -58.812 -17.156 1 25.25 351 GLN B O 1
ATOM 5478 N N . PHE B 1 352 ? 31.344 -60.469 -16.094 1 26.05 352 PHE B N 1
ATOM 5479 C CA . PHE B 1 352 ? 32.438 -61.375 -15.727 1 26.05 352 PHE B CA 1
ATOM 5480 C C . PHE B 1 352 ? 32.938 -62.156 -16.922 1 26.05 352 PHE B C 1
ATOM 5482 O O . PHE B 1 352 ? 32.125 -62.812 -17.609 1 26.05 352 PHE B O 1
ATOM 5489 N N . HIS B 1 353 ? 33.812 -61.688 -17.734 1 19.8 353 HIS B N 1
ATOM 5490 C CA . HIS B 1 353 ? 34.656 -62.656 -18.422 1 19.8 353 HIS B CA 1
ATOM 5491 C C . HIS B 1 353 ? 35.406 -63.531 -17.422 1 19.8 353 HIS B C 1
ATOM 5493 O O . HIS B 1 353 ? 35.75 -63.062 -16.344 1 19.8 353 HIS B O 1
ATOM 5499 N N . LYS B 1 354 ? 35.688 -64.938 -17.891 1 19.75 354 LYS B N 1
ATOM 5500 C CA . LYS B 1 354 ? 36.406 -66.188 -18.156 1 19.75 354 LYS B CA 1
ATOM 5501 C C . LYS B 1 354 ? 37.875 -65.938 -18.422 1 19.75 354 LYS B C 1
ATOM 5503 O O . LYS B 1 354 ? 38.25 -65.438 -19.484 1 19.75 354 LYS B O 1
ATOM 5508 N N . LYS B 1 355 ? 38.75 -65.125 -17.641 1 19.98 355 LYS B N 1
ATOM 5509 C CA . LYS B 1 355 ? 39.875 -65.875 -17.156 1 19.98 355 LYS B CA 1
ATOM 5510 C C . LYS B 1 355 ? 39.656 -66.375 -15.727 1 19.98 355 LYS B C 1
ATOM 5512 O O . LYS B 1 355 ? 39.062 -65.688 -14.906 1 19.98 355 LYS B O 1
#

Foldseek 3Di:
DDPPPVPVPPPPPPDQCDLVNLCVVLVHDSVLLLCLVLVLDDDDPVSSVSSVVSCVVSVHDPDLVVSCVRVVANLEEEEEFADCVDVLRVVLVVLLQVLSVVVPGHYDYDYDDPDLVVVLVVCVVSSHLAYEYEPCQVSVQVNVVSHLHQYEYEEFDDDHQHAYEYEDALVALLVLLVLCVVLVFAQEEEEEQDDDPRCVSVVVSQVVSCVVSVGDYHYHHQNHPDLVSLLVSVLVVCVVPNDGLEYEYAAPSSQVSVCVSCVVVPHDAPARYATAGEAQDPCQVVDVNRHKYWHDPSNVSSNVRVVRRVVCSVPVPDHHHYHYHYTHIDDTRRSDHDPDPPPPPPPDPPPPDDD/DDPPPPPPPPPPPPDQCALVNLCVVLVHDSVLLLCLVLVLDDDDPVSSVSSVVSCVVSVHDPDLVVSCVRVVANLEEEEEFADCVDVLRVVLVVLLQVLSVVVPGHYDYDYDDPDLVVVLVVCVVSSHLAYEYEPPQVSVQVNVVSHLHQYEYEEFDDDHQHAYEYEDALVALLVLLVLCVVLPFAQEEEEEQDDDPRCVSVVVSQVVSCVVSVGDYHYHHQNHPDLVSLLVSVLVVCVVPNDGLEYEYAAPSSQVSVCVSCVVVPHDAPARYATAGEAQDPCQVVDVNRHKYWHDPSNVSSNVRSVRRVVCSVPVPDHHHYHYHYTHIDDTRRSDHDPDPPPPPPPDPPPPDDD

Solvent-accessible surface area (backbone atoms only — not comparable to full-atom values): 38044 Å² total; per-residue (Å²): 132,87,79,73,75,76,69,71,72,71,76,68,70,75,80,72,57,43,56,57,54,47,9,62,73,65,71,46,54,45,65,57,39,50,19,40,74,67,66,73,48,95,54,61,67,72,55,28,52,52,46,50,51,47,30,55,74,57,61,43,58,64,50,33,30,55,44,20,65,72,66,64,44,57,49,31,32,35,36,37,29,65,60,27,73,38,64,69,43,12,39,51,53,38,52,38,43,53,58,41,42,75,71,72,33,39,37,28,57,37,66,68,59,96,44,57,67,59,52,41,50,53,46,52,29,63,39,41,48,28,34,39,31,46,62,37,54,78,51,47,45,58,33,49,74,71,34,87,56,38,48,23,40,35,42,54,72,61,93,57,96,42,28,34,31,26,50,46,49,48,65,16,52,43,51,53,51,48,48,45,45,73,69,68,45,61,48,46,31,37,41,32,41,58,90,42,80,74,40,44,60,56,48,49,42,50,50,51,52,25,54,76,70,72,34,71,76,41,76,45,73,61,69,42,85,48,61,71,58,38,28,52,49,49,43,52,46,33,72,72,72,48,77,50,36,23,38,44,25,67,24,44,69,54,31,49,34,47,52,46,40,33,51,76,71,70,47,44,60,21,67,56,23,28,38,31,24,23,65,43,62,76,71,37,62,61,32,75,50,24,47,14,24,24,30,53,61,56,71,64,47,39,54,48,43,51,51,52,40,53,48,31,57,77,38,74,82,55,78,74,47,77,47,77,43,66,27,41,60,44,82,36,53,12,61,43,75,56,82,69,80,70,78,68,74,74,70,75,84,70,79,73,78,87,124,132,85,80,75,75,78,68,70,74,71,77,68,69,75,80,72,56,43,58,56,55,48,8,62,73,67,70,48,54,44,66,57,39,50,18,40,73,67,65,72,46,94,56,60,66,70,56,26,52,50,44,50,51,48,30,57,74,57,61,44,59,65,50,31,30,56,44,19,65,73,66,62,44,58,48,30,34,36,35,35,29,64,62,29,73,38,65,69,43,12,39,50,52,38,52,38,43,52,58,41,42,75,72,71,31,41,38,29,58,37,67,68,60,96,45,54,66,58,52,43,49,52,46,51,29,62,38,41,48,27,35,40,31,46,62,37,53,78,50,47,47,57,34,49,75,70,33,87,56,36,50,23,39,36,41,55,71,62,90,58,94,40,29,34,32,26,50,45,48,48,64,15,52,43,50,53,50,48,49,44,45,74,69,66,45,60,49,47,31,40,42,32,41,60,89,42,80,75,40,44,60,55,49,47,39,49,50,50,52,26,55,77,68,71,35,71,77,42,76,45,73,60,71,42,87,48,62,71,57,40,30,52,50,49,42,52,46,32,72,75,72,48,78,51,36,24,37,44,25,66,24,45,69,54,31,49,34,47,53,45,39,32,50,76,73,70,46,45,61,21,66,57,23,28,38,31,23,22,64,44,62,76,70,37,62,62,33,75,50,23,47,13,24,24,30,52,61,56,70,61,46,38,54,47,42,53,50,52,39,53,48,32,56,76,37,73,81,57,78,72,48,76,46,79,43,66,24,41,62,45,85,37,52,12,62,45,75,54,81,70,80,72,77,70,74,74,75,79,80,78,73,84,74,93,123

Sequence (710 aa):
MPRTKNETPRIERPKRVTLQDIADVAGVKKMVVSNALNGTRSVAPATREKVQQIARELNYIPNFAARALTTGRTGIIAILSGRLSEPYYASMVDLLERHINADGFHLMLMRTPSEVKDLVNATGNIAVDGAIAVDMLGLVNEFRSQSSIPCVSIGTAGRSFVDNVIVDLSEGIDEALRLMIASGRRRIAYLVTALEMETEVRARTYLEAMRRANHVPEIINVSTDDSEAVERKFKVHIIEHGCPDALQCQNDETAMCALRVFKDLGYKVPTDVLLAGCDGQRHMRYFDPPLSTIVQPMEEMCALAWQFLQRRIAEPARPHQTATFQGKLLVTESLIPTFRASSCNGVPTTQFHKKMPRTKNETPRIERPKRVTLQDIADVAGVKKMVVSNALNGTRSVAPATREKVQQIARELNYIPNFAARALTTGRTGIIAILSGRLSEPYYASMVDLLERHINADGFHLMLMRTPSEVKDLVNATGNIAVDGAIAVDMLGLVNEFRSQSSIPCVSIGTAGRSFVDNVIVDLSEGIDEALRLMIASGRRRIAYLVTALEMETEVRARTYLEAMRRANHVPEIINVSTDDSEAVERKFKVHIIEHGCPDALQCQNDETAMCALRVFKDLGYKVPTDVLLAGCDGQRHMRYFDPPLSTIVQPMEEMCALAWQFLQRRIAEPARPHQTATFQGKLLVTESLIPTFRASSCNGVPTTQFHKK

Nearest PDB structures (foldseek):
  3ctp-assembly1_B  TM=8.623E-01  e=1.914E-17  Alkaliphilus metalliredigens QYMF
  4rk1-assembly2_D  TM=8.906E-01  e=7.361E-17  Enterococcus faecium DO
  4rk1-assembly1_A  TM=8.765E-01  e=4.022E-16  Enterococcus faecium DO
  3jvd-assembly1_B  TM=8.726E-01  e=2.374E-16  Corynebacterium glutamicum
  4rkr-assembly1_B  TM=8.760E-01  e=6.684E-15  Arthrobacter sp. FB24

Organism: NCBI:txid1960156